Protein AF-E4YUW1-F1 (afdb_monomer)

pLDDT: mean 86.14, std 12.19, range [31.61, 98.38]

Foldseek 3Di:
DVVVVVVVVVVVVVVVVVVVVVVVQLPDFLLVHPCSVVVVVVVCVVVLVQWAKDKPWALLLQLLLLQQQAADPDLCLLLFFFKWAAAQFWIFGAGPDPDDPDGTPDIGGDDPVNNVSCVVPVVSHRDIRTNLVNDDIDMAIPGDPVQPVQWPDDDQQKTWGFDDGRNDTWIKIKGFSGSCRRYPVDDPVQKDKDKDAPVVADDFAFLVDPDLERHDHDDLQAWDFGMKIFMDGPRRPVSSRGGIIITTTHDFDDFQVVVLLVVPDWLVLLLQQLVLLLVVQVSCVRSAKADFQLFRRQWGDDPSHTHGHDLVQIAGDRNRVNCCRRVNFRHYSCNNDQLSSCKHLQQQGAPSNPHPDRPGHHPLVVLSSQARQQRSCCVRPPDDDPVRVVVLCVLCVVQQQNCVVVCVDPPVNVNSVRGNGRRYDPDDPDDDDCPDVSSSDMDRDSDD

Radius of gyration: 25.42 Å; Cα contacts (8 Å, |Δi|>4): 777; chains: 1; bounding box: 56×97×60 Å

Secondary structure (DSSP, 8-state):
-HHHHHHHHHHHHHHHHHHHHHHHHHHS-GGGSTTHHHHHHHHHHHHHTT--B-----HHHHHHHHHHTPPPSSTTHHHH--EEEE-SSEEEEE---TT-S-SEEEEEEPPHHHHHHHHH-GGGBT-EEEGGG-------B---HHHHTTEEEE-SSEEEEEEEETTEEEEEEEEESSTTTTSTTS-GGGEEEEEEEGGGSEEPPPTTSS--SSEE---TTB--EEEEEEEEETT-TT--SEEEEEEEEE--SEEHHHHHHTT---HHHHHHHHHHHHHHHHHHHHTTEEE----GGGEEEETTEEEE--TTSEEE-S--HHHHHTTSS--SGGGG-GGG--EE-TTT--HHHHSS-SS----THHHHHHB-HHHHHHHHHS---HHHHHHHHHHHHHTT-GGGGGTTSS-HHHHHHH--S-B-----SS------HHHHS-EE----

Structure (mmCIF, N/CA/C/O backbone):
data_AF-E4YUW1-F1
#
_entry.id   AF-E4YUW1-F1
#
loop_
_atom_site.group_PDB
_atom_site.id
_atom_site.type_symbol
_atom_site.label_atom_id
_atom_site.label_alt_id
_atom_site.label_comp_id
_atom_site.label_asym_id
_atom_site.label_entity_id
_atom_site.label_seq_id
_atom_site.pdbx_PDB_ins_code
_atom_site.Cartn_x
_atom_site.Cartn_y
_atom_site.Cartn_z
_atom_site.occupancy
_atom_site.B_iso_or_equiv
_atom_site.auth_seq_id
_atom_site.auth_comp_id
_atom_site.auth_asym_id
_atom_site.auth_atom_id
_atom_site.pdbx_PDB_model_num
ATOM 1 N N . MET A 1 1 ? 12.202 -67.367 12.024 1.00 59.50 1 MET A N 1
ATOM 2 C CA . MET A 1 1 ? 10.901 -66.782 12.437 1.00 59.50 1 MET A CA 1
ATOM 3 C C . MET A 1 1 ? 11.062 -65.545 13.316 1.00 59.50 1 MET A C 1
ATOM 5 O O . MET A 1 1 ? 10.382 -64.569 13.044 1.00 59.50 1 MET A O 1
ATOM 9 N N . LEU A 1 2 ? 11.967 -65.534 14.305 1.00 58.88 2 LEU A N 1
ATOM 10 C CA . LEU A 1 2 ? 12.165 -64.384 15.204 1.00 58.88 2 LEU A CA 1
ATOM 11 C C . LEU A 1 2 ? 12.590 -63.085 14.478 1.00 58.88 2 LEU A C 1
ATOM 13 O O . LEU A 1 2 ? 12.085 -62.013 14.792 1.00 58.88 2 LEU A O 1
ATOM 17 N N . GLU A 1 3 ? 13.451 -63.185 13.462 1.00 61.12 3 GLU A N 1
ATOM 18 C CA . GLU A 1 3 ? 13.942 -62.030 12.686 1.00 61.12 3 GLU A CA 1
ATOM 19 C C . GLU A 1 3 ? 12.844 -61.331 11.867 1.00 61.12 3 GLU A C 1
ATOM 21 O O . GLU A 1 3 ? 12.797 -60.104 11.818 1.00 61.12 3 GLU A O 1
ATOM 26 N N . PHE A 1 4 ? 11.906 -62.091 11.289 1.00 63.41 4 PHE A N 1
ATOM 27 C CA . PHE A 1 4 ? 10.778 -61.529 10.535 1.00 63.41 4 PHE A CA 1
ATOM 28 C C . PHE A 1 4 ? 9.793 -60.776 11.439 1.00 63.41 4 PHE A C 1
ATOM 30 O O . PHE A 1 4 ? 9.273 -59.733 11.047 1.00 63.41 4 PHE A O 1
ATOM 37 N N . SER A 1 5 ? 9.579 -61.256 12.668 1.00 67.75 5 SER A N 1
ATOM 38 C CA . SER A 1 5 ? 8.731 -60.576 13.653 1.00 67.75 5 SER A CA 1
ATOM 39 C C . SER A 1 5 ? 9.346 -59.258 14.132 1.00 67.75 5 SER A C 1
ATOM 41 O O . SER A 1 5 ? 8.631 -58.269 14.276 1.00 67.75 5 SER A O 1
ATOM 43 N N . ILE A 1 6 ? 10.670 -59.209 14.322 1.00 76.19 6 ILE A N 1
ATOM 44 C CA . ILE A 1 6 ? 11.385 -57.974 14.686 1.00 76.19 6 ILE A CA 1
ATOM 45 C C . ILE A 1 6 ? 11.293 -56.946 13.550 1.00 76.19 6 ILE A C 1
ATOM 47 O O . ILE A 1 6 ? 11.004 -55.778 13.805 1.00 76.19 6 ILE A O 1
ATOM 51 N N . LEU A 1 7 ? 11.460 -57.378 12.296 1.00 76.94 7 LEU A N 1
ATOM 52 C CA . LEU A 1 7 ? 11.370 -56.494 11.130 1.00 76.94 7 LEU A CA 1
ATOM 53 C C . LEU A 1 7 ? 9.959 -55.897 10.957 1.00 76.94 7 LEU A C 1
ATOM 55 O O . LEU A 1 7 ? 9.822 -54.713 10.656 1.00 76.94 7 LEU A O 1
ATOM 59 N N . ALA A 1 8 ? 8.911 -56.691 11.203 1.00 76.75 8 ALA A N 1
ATOM 60 C CA . ALA A 1 8 ? 7.518 -56.246 11.134 1.00 76.75 8 ALA A CA 1
ATOM 61 C C . ALA A 1 8 ? 7.159 -55.227 12.234 1.00 76.75 8 ALA A C 1
ATOM 63 O O . ALA A 1 8 ? 6.456 -54.246 11.972 1.00 76.75 8 ALA A O 1
ATOM 64 N N . ILE A 1 9 ? 7.682 -55.416 13.452 1.00 79.56 9 ILE A N 1
ATOM 65 C CA . ILE A 1 9 ? 7.527 -54.455 14.556 1.00 79.56 9 ILE A CA 1
ATOM 66 C C . ILE A 1 9 ? 8.276 -53.157 14.234 1.00 79.56 9 ILE A C 1
ATOM 68 O O . ILE A 1 9 ? 7.736 -52.067 14.411 1.00 79.56 9 ILE A O 1
ATOM 72 N N . LEU A 1 10 ? 9.495 -53.247 13.694 1.00 80.25 10 LEU A N 1
ATOM 73 C CA . LEU A 1 10 ? 10.265 -52.064 13.312 1.00 80.25 10 LEU A CA 1
ATOM 74 C C . LEU A 1 10 ? 9.557 -51.267 12.202 1.00 80.25 10 LEU A C 1
ATOM 76 O O . LEU A 1 10 ? 9.444 -50.047 12.297 1.00 80.25 10 LEU A O 1
ATOM 80 N N . ALA A 1 11 ? 9.022 -51.952 11.187 1.00 80.56 11 ALA A N 1
ATOM 81 C CA . ALA A 1 11 ? 8.298 -51.329 10.081 1.00 80.56 11 ALA A CA 1
ATOM 82 C C . ALA A 1 11 ? 7.009 -50.625 10.537 1.00 80.56 11 ALA A C 1
ATOM 84 O O . ALA A 1 11 ? 6.734 -49.509 10.100 1.00 80.56 11 ALA A O 1
ATOM 85 N N . THR A 1 12 ? 6.242 -51.231 11.447 1.00 80.88 12 THR A N 1
ATOM 86 C CA . THR A 1 12 ? 5.024 -50.616 12.007 1.00 80.88 12 THR A CA 1
ATOM 87 C C . THR A 1 12 ? 5.342 -49.436 12.926 1.00 80.88 12 THR A C 1
ATOM 89 O O . THR A 1 12 ? 4.679 -48.403 12.830 1.00 80.88 12 THR A O 1
ATOM 92 N N . CYS A 1 13 ? 6.399 -49.519 13.738 1.00 77.50 13 CYS A N 1
ATOM 93 C CA . CYS A 1 13 ? 6.896 -48.391 14.528 1.00 77.50 13 CYS A CA 1
ATOM 94 C C . CYS A 1 13 ? 7.354 -47.223 13.641 1.00 77.50 13 CYS A C 1
ATOM 96 O O . CYS A 1 13 ? 6.995 -46.076 13.905 1.00 77.50 13 CYS A O 1
ATOM 98 N N . ILE A 1 14 ? 8.100 -47.499 12.565 1.00 82.31 14 ILE A N 1
ATOM 99 C CA . ILE A 1 14 ? 8.529 -46.483 11.592 1.00 82.31 14 ILE A CA 1
ATOM 100 C C . ILE A 1 14 ? 7.315 -45.870 10.886 1.00 82.31 14 ILE A C 1
ATOM 102 O O . ILE A 1 14 ? 7.218 -44.649 10.812 1.00 82.31 14 ILE A O 1
ATOM 106 N N . ALA A 1 15 ? 6.355 -46.680 10.432 1.00 75.81 15 ALA A N 1
ATOM 107 C CA . ALA A 1 15 ? 5.132 -46.187 9.800 1.00 75.81 15 ALA A CA 1
ATOM 108 C C . ALA A 1 15 ? 4.308 -45.297 10.748 1.00 75.81 15 ALA A C 1
ATOM 110 O O . ALA A 1 15 ? 3.866 -44.220 10.349 1.00 75.81 15 ALA A O 1
ATOM 111 N N . GLY A 1 16 ? 4.166 -45.694 12.017 1.00 69.19 16 GLY A N 1
ATOM 112 C CA . GLY A 1 16 ? 3.502 -44.890 13.045 1.00 69.19 16 GLY A CA 1
ATOM 113 C C . GLY A 1 16 ? 4.230 -43.572 13.323 1.00 69.19 16 GLY A C 1
ATOM 114 O O . GLY A 1 16 ? 3.597 -42.518 13.384 1.00 69.19 16 GLY A O 1
ATOM 115 N N . MET A 1 17 ? 5.563 -43.595 13.413 1.00 73.38 17 MET A N 1
ATOM 116 C CA . MET A 1 17 ? 6.379 -42.384 13.565 1.00 73.38 17 MET A CA 1
ATOM 117 C C . MET A 1 17 ? 6.258 -41.451 12.354 1.00 73.38 17 MET A C 1
ATOM 119 O O . MET A 1 17 ? 6.106 -40.243 12.537 1.00 73.38 17 MET A O 1
ATOM 123 N N . ILE A 1 18 ? 6.248 -41.996 11.133 1.00 73.31 18 ILE A N 1
ATOM 124 C CA . ILE A 1 18 ? 6.018 -41.236 9.898 1.00 73.31 18 ILE A CA 1
ATOM 125 C C . ILE A 1 18 ? 4.620 -40.614 9.915 1.00 73.31 18 ILE A C 1
ATOM 127 O O . ILE A 1 18 ? 4.487 -39.426 9.647 1.00 73.31 18 ILE A O 1
ATOM 131 N N . GLN A 1 19 ? 3.578 -41.361 10.281 1.00 67.50 19 GLN A N 1
ATOM 132 C CA . GLN A 1 19 ? 2.208 -40.845 10.323 1.00 67.50 19 GLN A CA 1
ATOM 133 C C . GLN A 1 19 ? 2.045 -39.720 11.358 1.00 67.50 19 GLN A C 1
ATOM 135 O O . GLN A 1 19 ? 1.437 -38.686 11.069 1.00 67.50 19 GLN A O 1
ATOM 140 N N . VAL A 1 20 ? 2.639 -39.871 12.546 1.00 66.25 20 VAL A N 1
ATOM 141 C CA . VAL A 1 20 ? 2.661 -38.817 13.572 1.00 66.25 20 VAL A CA 1
ATOM 142 C C . VAL A 1 20 ? 3.430 -37.591 13.076 1.00 66.25 20 VAL A C 1
ATOM 144 O O . VAL A 1 20 ? 2.935 -36.473 13.225 1.00 66.25 20 VAL A O 1
ATOM 147 N N . ALA A 1 21 ? 4.596 -37.770 12.450 1.00 64.69 21 ALA A N 1
ATOM 148 C CA . ALA A 1 21 ? 5.374 -36.672 11.881 1.00 64.69 21 ALA A CA 1
ATOM 149 C C . ALA A 1 21 ? 4.611 -35.942 10.760 1.00 64.69 21 ALA A C 1
ATOM 151 O O . ALA A 1 21 ? 4.556 -34.712 10.763 1.00 64.69 21 ALA A O 1
ATOM 152 N N . THR A 1 22 ? 3.950 -36.677 9.861 1.00 67.06 22 THR A N 1
ATOM 153 C CA . THR A 1 22 ? 3.116 -36.123 8.784 1.00 67.06 22 THR A CA 1
ATOM 154 C C . THR A 1 22 ? 1.933 -35.337 9.345 1.00 67.06 22 THR A C 1
ATOM 156 O O . THR A 1 22 ? 1.752 -34.180 8.980 1.00 67.06 22 THR A O 1
ATOM 159 N N . SER A 1 23 ? 1.190 -35.890 10.311 1.00 67.50 23 SER A N 1
ATOM 160 C CA . SER A 1 23 ? 0.063 -35.176 10.936 1.00 67.50 23 SER A CA 1
ATOM 161 C C . SER A 1 23 ? 0.497 -33.912 11.690 1.00 67.50 23 SER A C 1
ATOM 163 O O . SER A 1 23 ? -0.206 -32.903 11.672 1.00 67.50 23 SER A O 1
ATOM 165 N N . LYS A 1 24 ? 1.677 -33.922 12.331 1.00 66.19 24 LYS A N 1
ATOM 166 C CA . LYS A 1 24 ? 2.257 -32.723 12.955 1.00 66.19 24 LYS A CA 1
ATOM 167 C C . LYS A 1 24 ? 2.643 -31.685 11.901 1.00 66.19 24 LYS A C 1
ATOM 169 O O . LYS A 1 24 ? 2.385 -30.502 12.100 1.00 66.19 24 LYS A O 1
ATOM 174 N N . ARG A 1 25 ? 3.206 -32.118 10.770 1.00 63.72 25 ARG A N 1
ATOM 175 C CA . ARG A 1 25 ? 3.587 -31.249 9.647 1.00 63.72 25 ARG A CA 1
ATOM 176 C C . ARG A 1 25 ? 2.377 -30.605 8.968 1.00 63.72 25 ARG A C 1
ATOM 178 O O . ARG A 1 25 ? 2.444 -29.437 8.601 1.00 63.72 25 ARG A O 1
ATOM 185 N N . GLU A 1 26 ? 1.267 -31.329 8.839 1.00 70.69 26 GLU A N 1
ATOM 186 C CA . GLU A 1 26 ? 0.021 -30.810 8.256 1.00 70.69 26 GLU A CA 1
ATOM 187 C C . GLU A 1 26 ? -0.605 -29.680 9.083 1.00 70.69 26 GLU A C 1
ATOM 189 O O . GLU A 1 26 ? -1.258 -28.801 8.516 1.00 70.69 26 GLU A O 1
ATOM 194 N N . LYS A 1 27 ? -0.353 -29.655 10.400 1.00 79.38 27 LYS A N 1
ATOM 195 C CA . LYS A 1 27 ? -0.808 -28.584 11.299 1.00 79.38 27 LYS A CA 1
ATOM 196 C C . LYS A 1 27 ? 0.013 -27.300 11.198 1.00 79.38 27 LYS A C 1
ATOM 198 O O . LYS A 1 27 ? -0.485 -26.254 11.600 1.00 79.38 27 LYS A O 1
ATOM 203 N N . LEU A 1 28 ? 1.239 -27.357 10.674 1.00 81.81 28 LEU A N 1
ATOM 204 C CA . LEU A 1 28 ? 2.047 -26.158 10.457 1.00 81.81 28 LEU A CA 1
ATOM 205 C C . LEU A 1 28 ? 1.579 -25.416 9.198 1.00 81.81 28 LEU A C 1
ATOM 207 O O . LEU A 1 28 ? 1.244 -26.069 8.194 1.00 81.81 28 LEU A O 1
ATOM 211 N N . PRO A 1 29 ? 1.595 -24.072 9.205 1.00 86.19 29 PRO A N 1
ATOM 212 C CA . PRO A 1 29 ? 1.387 -23.291 7.998 1.00 86.19 29 PRO A CA 1
ATOM 213 C C . PRO A 1 29 ? 2.396 -23.659 6.912 1.00 86.19 29 PRO A C 1
ATOM 215 O O . PRO A 1 29 ? 3.546 -23.983 7.209 1.00 86.19 29 PRO A O 1
ATOM 218 N N . VAL A 1 30 ? 1.986 -23.585 5.642 1.00 87.88 30 VAL A N 1
ATOM 219 C CA . VAL A 1 30 ? 2.832 -23.993 4.502 1.00 87.88 30 VAL A CA 1
ATOM 220 C C . VAL A 1 30 ? 4.195 -23.294 4.529 1.00 87.88 30 VAL A C 1
ATOM 222 O O . VAL A 1 30 ? 5.214 -23.947 4.342 1.00 87.88 30 VAL A O 1
ATOM 225 N N . TRP A 1 31 ? 4.236 -22.002 4.855 1.00 90.25 31 TRP A N 1
ATOM 226 C CA . TRP A 1 31 ? 5.462 -21.196 4.925 1.00 90.25 31 TRP A CA 1
ATOM 227 C C . TRP A 1 31 ? 6.434 -21.573 6.061 1.00 90.25 31 TRP A C 1
ATOM 229 O O . TRP A 1 31 ? 7.614 -21.211 6.021 1.00 90.25 31 TRP A O 1
ATOM 239 N N . GLU A 1 32 ? 5.986 -22.339 7.055 1.00 88.19 32 GLU A N 1
ATOM 240 C CA . GLU A 1 32 ? 6.836 -22.846 8.142 1.00 88.19 32 GLU A CA 1
ATOM 241 C C . GLU A 1 32 ? 7.403 -24.240 7.846 1.00 88.19 32 GLU A C 1
ATOM 243 O O . GLU A 1 32 ? 8.372 -24.664 8.474 1.00 88.19 32 GLU A O 1
ATOM 248 N N . ARG A 1 33 ? 6.853 -24.949 6.854 1.00 87.25 33 ARG A N 1
ATOM 249 C CA . ARG A 1 33 ? 7.302 -26.295 6.479 1.00 87.25 33 ARG A CA 1
ATOM 250 C C . ARG A 1 33 ? 8.632 -26.241 5.734 1.00 87.25 33 ARG A C 1
ATOM 252 O O . ARG A 1 33 ? 8.889 -25.332 4.950 1.00 87.25 33 ARG A O 1
ATOM 259 N N . GLU A 1 34 ? 9.422 -27.301 5.876 1.00 84.00 34 GLU A N 1
ATOM 260 C CA . GLU A 1 34 ? 10.699 -27.478 5.167 1.00 84.00 34 GLU 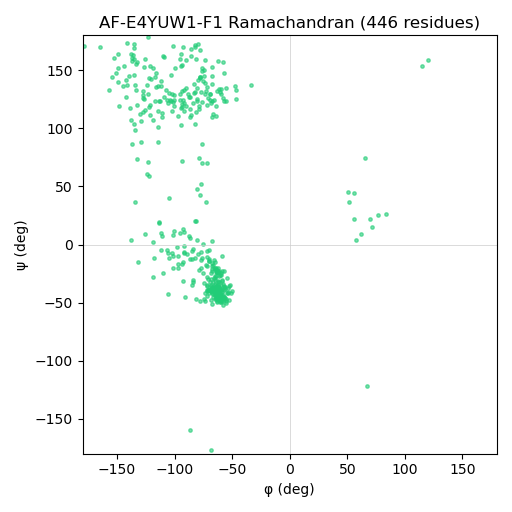A CA 1
ATOM 261 C C . GLU A 1 34 ? 10.562 -27.390 3.631 1.00 84.00 34 GLU A C 1
ATOM 263 O O . GLU A 1 34 ? 11.371 -26.751 2.971 1.00 84.00 34 GLU A O 1
ATOM 268 N N . ASN A 1 35 ? 9.472 -27.931 3.068 1.00 85.50 35 ASN A N 1
ATOM 269 C CA . ASN A 1 35 ? 9.176 -27.883 1.626 1.00 85.50 35 ASN A CA 1
ATOM 270 C C . ASN A 1 35 ? 8.246 -26.71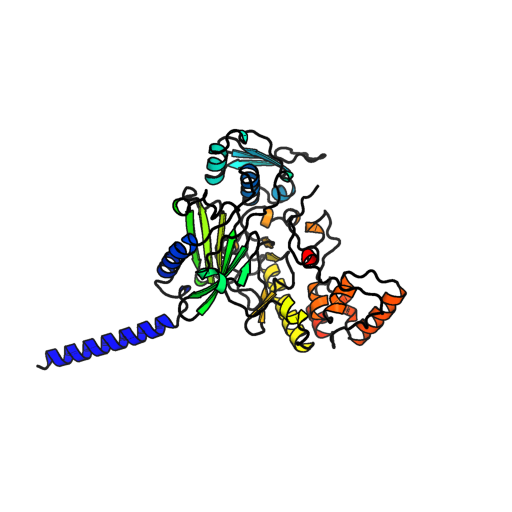7 1.244 1.00 85.50 35 ASN A C 1
ATOM 272 O O . ASN A 1 35 ? 7.766 -26.661 0.112 1.00 85.50 35 ASN A O 1
ATOM 276 N N . GLY A 1 36 ? 7.983 -25.787 2.169 1.00 87.75 36 GLY A N 1
ATOM 277 C CA . GLY A 1 36 ? 7.009 -24.709 1.992 1.00 87.75 36 GLY A CA 1
ATOM 278 C C . GLY A 1 36 ? 7.283 -23.830 0.778 1.00 87.75 36 GLY A C 1
ATOM 279 O O . GLY A 1 36 ? 6.358 -23.439 0.072 1.00 87.75 36 GLY A O 1
ATOM 280 N N . LYS A 1 37 ? 8.564 -23.582 0.484 1.00 93.19 37 LYS A N 1
ATOM 281 C CA . LYS A 1 37 ? 8.981 -22.836 -0.707 1.00 93.19 37 LYS A CA 1
ATOM 282 C C . LYS A 1 37 ? 8.536 -23.514 -2.001 1.00 93.19 37 LYS A C 1
ATOM 284 O O . LYS A 1 37 ? 7.897 -22.860 -2.814 1.00 93.19 37 LYS A O 1
ATOM 289 N N . ASN A 1 38 ? 8.790 -24.812 -2.150 1.00 93.44 38 ASN A N 1
ATOM 290 C CA . ASN A 1 38 ? 8.400 -25.561 -3.347 1.00 93.44 38 ASN A CA 1
ATOM 291 C C . ASN A 1 38 ? 6.868 -25.624 -3.496 1.00 93.44 38 ASN A C 1
ATOM 293 O O . ASN A 1 38 ? 6.348 -25.558 -4.607 1.00 93.44 38 ASN A O 1
ATOM 297 N N . GLU A 1 39 ? 6.134 -25.739 -2.382 1.00 93.12 39 GLU A N 1
ATOM 298 C CA . GLU A 1 39 ? 4.665 -25.702 -2.385 1.00 93.12 39 GLU A CA 1
ATOM 299 C C . GLU A 1 39 ? 4.134 -24.341 -2.868 1.00 93.12 39 GLU A C 1
ATOM 301 O O . GLU A 1 39 ? 3.241 -24.298 -3.717 1.00 93.12 39 GLU A O 1
ATOM 306 N N . ILE A 1 40 ? 4.711 -23.235 -2.382 1.00 95.69 40 ILE A N 1
ATOM 307 C CA . ILE A 1 40 ? 4.338 -21.878 -2.805 1.00 95.69 40 ILE A CA 1
ATOM 308 C C . ILE A 1 40 ? 4.733 -21.624 -4.259 1.00 95.69 40 ILE A C 1
ATOM 310 O O . ILE A 1 40 ? 3.931 -21.057 -4.989 1.00 95.69 40 ILE A O 1
ATOM 314 N N . GLU A 1 41 ? 5.913 -22.058 -4.707 1.00 95.25 41 GLU A N 1
ATOM 315 C CA . GLU A 1 41 ? 6.342 -21.920 -6.109 1.00 95.25 41 GLU A CA 1
ATOM 316 C C . GLU A 1 41 ? 5.384 -22.645 -7.056 1.00 95.25 41 GLU A C 1
ATOM 318 O O . GLU A 1 41 ? 4.898 -22.052 -8.019 1.00 95.25 41 GLU A O 1
ATOM 323 N N . LYS A 1 42 ? 5.021 -23.891 -6.734 1.00 94.38 42 LYS A N 1
ATOM 324 C CA . LYS A 1 42 ? 4.063 -24.666 -7.529 1.00 94.38 42 LYS A CA 1
ATOM 325 C C . LYS A 1 42 ? 2.678 -24.016 -7.565 1.00 94.38 42 LYS A C 1
ATOM 327 O O . LYS A 1 42 ? 2.029 -23.997 -8.610 1.00 94.38 42 LYS A O 1
ATOM 332 N N . TRP A 1 43 ? 2.203 -23.506 -6.427 1.00 95.56 43 TRP A N 1
ATOM 333 C CA . TRP A 1 43 ? 0.947 -22.756 -6.375 1.00 95.56 43 TRP A CA 1
ATOM 334 C C . TRP A 1 43 ? 1.032 -21.481 -7.221 1.00 95.56 43 TRP A C 1
ATOM 336 O O . TRP A 1 43 ? 0.124 -21.213 -8.006 1.00 95.56 43 TRP A O 1
ATOM 346 N N . LEU A 1 44 ? 2.130 -20.734 -7.099 1.00 95.81 44 LEU A N 1
ATOM 347 C CA . LEU A 1 44 ? 2.347 -19.460 -7.768 1.00 95.81 44 LEU A CA 1
ATOM 348 C C . LEU A 1 44 ? 2.306 -19.616 -9.288 1.00 95.81 44 LEU A C 1
ATOM 350 O O . LEU A 1 44 ? 1.593 -18.865 -9.940 1.00 95.81 44 LEU A O 1
ATOM 354 N N . GLU A 1 45 ? 2.995 -20.605 -9.858 1.00 93.12 45 GLU A N 1
ATOM 355 C CA . GLU A 1 45 ? 2.979 -20.861 -11.306 1.00 93.12 45 GLU A CA 1
ATOM 356 C C . GLU A 1 45 ? 1.552 -21.055 -11.841 1.00 93.12 45 GLU A C 1
ATOM 358 O O . GLU A 1 45 ? 1.139 -20.405 -12.806 1.00 93.12 45 GLU A O 1
ATOM 363 N N . GLY A 1 46 ? 0.767 -21.905 -11.171 1.00 92.88 46 GLY A N 1
ATOM 364 C CA . GLY A 1 46 ? -0.626 -22.150 -11.537 1.00 92.88 46 GLY A CA 1
ATOM 365 C C . GLY A 1 46 ? -1.539 -20.949 -11.280 1.00 92.88 46 GLY A C 1
ATOM 366 O O . GLY A 1 46 ? -2.506 -20.744 -12.012 1.00 92.88 46 GLY A O 1
ATOM 367 N N . PHE A 1 47 ? -1.248 -20.152 -10.252 1.00 94.31 47 PHE A N 1
ATOM 368 C CA . PHE A 1 47 ? -2.021 -18.967 -9.896 1.00 94.31 47 PHE A CA 1
ATOM 369 C C . PHE A 1 47 ? -1.789 -17.819 -10.881 1.00 94.31 47 PHE A C 1
ATOM 371 O O . PHE A 1 47 ? -2.747 -17.258 -11.410 1.00 94.31 47 PHE A O 1
ATOM 378 N N . LEU A 1 48 ? -0.529 -17.516 -11.195 1.00 93.25 48 LEU A N 1
ATOM 379 C CA . LEU A 1 48 ? -0.152 -16.459 -12.130 1.00 93.25 48 LEU A CA 1
ATOM 380 C C . LEU A 1 48 ? -0.728 -16.694 -13.533 1.00 93.25 48 LEU A C 1
ATOM 382 O O . LEU A 1 48 ? -1.131 -15.738 -14.190 1.00 93.25 48 LEU A O 1
ATOM 386 N N . ALA A 1 49 ? -0.835 -17.952 -13.976 1.00 91.12 49 ALA A N 1
ATOM 387 C CA . ALA A 1 49 ? -1.404 -18.303 -15.285 1.00 91.12 49 ALA A CA 1
ATOM 388 C C . ALA A 1 49 ? -2.880 -17.912 -15.442 1.00 91.12 49 ALA A C 1
ATOM 390 O O . ALA A 1 4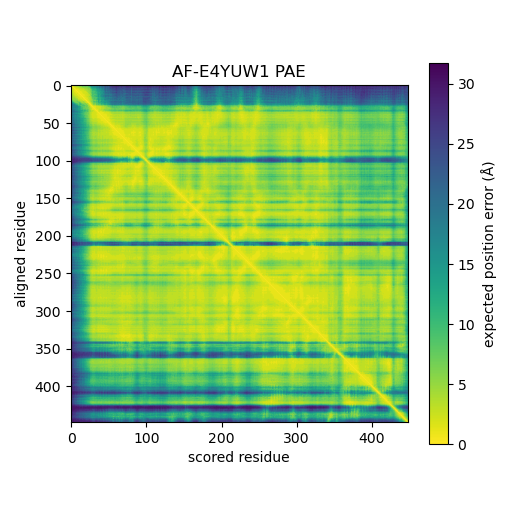9 ? -3.372 -17.776 -16.562 1.00 91.12 49 ALA A O 1
ATOM 391 N N . LYS A 1 50 ? -3.578 -17.714 -14.322 1.00 92.12 50 LYS A N 1
ATOM 392 C CA . LYS A 1 50 ? -4.997 -17.352 -14.271 1.00 92.12 50 LYS A CA 1
ATOM 393 C C . LYS A 1 50 ? -5.218 -15.847 -14.189 1.00 92.12 50 LYS A C 1
ATOM 395 O O . LYS A 1 50 ? -6.334 -15.387 -14.418 1.00 92.12 50 LYS A O 1
ATOM 400 N N . LEU A 1 51 ? -4.185 -15.083 -13.834 1.00 91.69 51 LEU A N 1
ATOM 401 C CA . LEU A 1 51 ? -4.276 -13.637 -13.708 1.00 91.69 51 LEU A CA 1
ATOM 402 C C . LEU A 1 51 ? -4.181 -13.000 -15.088 1.00 91.69 51 LEU A C 1
ATOM 404 O O . LEU A 1 51 ? -3.218 -13.202 -15.827 1.00 91.69 51 LEU A O 1
ATOM 408 N N . LYS A 1 52 ? -5.199 -12.213 -15.422 1.00 92.44 52 LYS A N 1
ATOM 409 C CA . LYS A 1 52 ? -5.277 -11.451 -16.662 1.00 92.44 52 LYS A CA 1
ATOM 410 C C . LYS A 1 52 ? -5.855 -10.077 -16.387 1.00 92.44 52 LYS A C 1
ATOM 412 O O . LYS A 1 52 ? -6.754 -9.945 -15.556 1.00 92.44 52 LYS A O 1
ATOM 417 N N . ARG A 1 53 ? -5.383 -9.063 -17.107 1.00 92.00 53 ARG A N 1
ATOM 418 C CA . ARG A 1 53 ? -5.969 -7.721 -17.073 1.00 92.00 53 ARG A CA 1
ATOM 419 C C . ARG A 1 53 ? -5.830 -6.976 -18.392 1.00 92.00 53 ARG A C 1
ATOM 421 O O . ARG A 1 53 ? -5.035 -7.352 -19.250 1.00 92.00 53 ARG A O 1
ATOM 428 N N . THR A 1 54 ? -6.613 -5.916 -18.552 1.00 92.44 54 THR A N 1
ATOM 429 C CA . THR A 1 54 ? -6.379 -4.888 -19.575 1.00 92.44 54 THR A CA 1
ATOM 430 C C . THR A 1 54 ? -5.571 -3.730 -18.989 1.00 92.44 54 THR A C 1
ATOM 432 O O . THR A 1 54 ? -5.435 -3.605 -17.773 1.00 92.44 54 THR A O 1
ATOM 435 N N . SER A 1 55 ? -5.010 -2.891 -19.857 1.00 91.38 55 SER A N 1
ATOM 436 C CA . SER A 1 55 ? -4.289 -1.673 -19.481 1.00 91.38 55 SER A CA 1
ATOM 437 C C . SER A 1 55 ? -4.542 -0.606 -20.538 1.00 91.38 55 SER A C 1
ATOM 439 O O . SER A 1 55 ? -4.506 -0.906 -21.732 1.00 91.38 55 SER A O 1
ATOM 441 N N . THR A 1 56 ? -4.795 0.631 -20.114 1.00 91.88 56 THR A N 1
ATOM 442 C CA . THR A 1 56 ? -4.902 1.790 -21.021 1.00 91.88 56 THR A CA 1
ATOM 443 C C . THR A 1 56 ? -3.614 2.601 -21.099 1.00 91.88 56 THR A C 1
ATOM 445 O O . THR A 1 56 ? -3.541 3.597 -21.821 1.00 91.88 56 THR A O 1
ATOM 448 N N . ARG A 1 57 ? -2.588 2.222 -20.335 1.00 91.00 57 ARG A N 1
ATOM 449 C CA . ARG A 1 57 ? -1.319 2.953 -20.286 1.00 91.00 57 ARG A CA 1
ATOM 450 C C . ARG A 1 57 ? -0.510 2.691 -21.547 1.00 91.00 57 ARG A C 1
ATOM 452 O O . ARG A 1 57 ? -0.500 1.597 -22.088 1.00 91.00 57 ARG A O 1
ATOM 459 N N . THR A 1 58 ? 0.213 3.703 -21.997 1.00 92.69 58 THR A N 1
ATOM 460 C CA . THR A 1 58 ? 1.145 3.591 -23.128 1.00 92.69 58 THR A CA 1
ATOM 461 C C . THR A 1 58 ? 2.558 3.274 -22.639 1.00 92.69 58 THR A C 1
ATOM 463 O O . THR A 1 58 ? 2.853 3.401 -21.447 1.00 92.69 58 THR A O 1
ATOM 466 N N . GLU A 1 59 ? 3.482 2.935 -23.541 1.00 93.00 59 GLU A N 1
ATOM 467 C CA . GLU A 1 59 ? 4.908 2.770 -23.215 1.00 93.00 59 GLU A CA 1
ATOM 468 C C . GLU A 1 59 ? 5.493 4.027 -22.568 1.00 93.00 59 GLU A C 1
ATOM 470 O O . GLU A 1 59 ? 6.266 3.930 -21.617 1.00 93.00 59 GLU A O 1
ATOM 475 N N . LYS A 1 60 ? 5.048 5.212 -23.009 1.00 94.56 60 LYS A N 1
ATOM 476 C CA . LYS A 1 60 ? 5.411 6.490 -22.387 1.00 94.56 60 LYS A CA 1
ATOM 477 C C . LYS A 1 60 ? 5.008 6.530 -20.909 1.00 94.56 60 LYS A C 1
ATOM 479 O O . LYS A 1 60 ? 5.838 6.847 -20.063 1.00 94.56 60 LYS A O 1
ATOM 484 N N . CYS A 1 61 ? 3.768 6.159 -20.578 1.00 93.56 61 CYS A N 1
ATOM 485 C CA . CYS A 1 61 ? 3.316 6.111 -19.183 1.00 93.56 61 CYS A CA 1
ATOM 486 C C . CYS A 1 61 ? 4.142 5.124 -18.344 1.00 93.56 61 CYS A C 1
ATOM 488 O O . CYS A 1 61 ? 4.449 5.403 -17.188 1.00 93.56 61 CYS A O 1
ATOM 490 N N . ARG A 1 62 ? 4.519 3.980 -18.925 1.00 92.00 62 ARG A N 1
ATOM 491 C CA . ARG A 1 62 ? 5.317 2.946 -18.248 1.00 92.00 62 ARG A CA 1
ATOM 492 C C . ARG A 1 62 ? 6.742 3.405 -17.972 1.00 92.00 62 ARG A C 1
ATOM 494 O O . ARG A 1 62 ? 7.256 3.149 -16.890 1.00 92.00 62 ARG A O 1
ATOM 501 N N . LEU A 1 63 ? 7.361 4.133 -18.902 1.00 94.88 63 LEU A N 1
ATOM 502 C CA . LEU A 1 63 ? 8.669 4.751 -18.679 1.00 94.88 63 LEU A CA 1
ATOM 503 C C . LEU A 1 63 ? 8.632 5.736 -17.501 1.00 94.88 63 LEU A C 1
ATOM 505 O O . LEU A 1 63 ? 9.529 5.708 -16.661 1.00 94.88 63 LEU A O 1
ATOM 509 N N . ILE A 1 64 ? 7.573 6.547 -17.396 1.00 94.44 64 ILE A N 1
ATOM 510 C CA . ILE A 1 64 ? 7.359 7.458 -16.260 1.00 94.44 64 ILE A CA 1
ATOM 511 C C . ILE A 1 64 ? 7.195 6.661 -14.952 1.00 94.44 64 ILE A C 1
ATOM 513 O O . ILE A 1 64 ? 7.877 6.950 -13.971 1.00 94.44 64 ILE A O 1
ATOM 517 N N . LEU A 1 65 ? 6.347 5.624 -14.934 1.00 92.00 65 LEU A N 1
ATOM 518 C CA . LEU A 1 65 ? 6.157 4.758 -13.760 1.00 92.00 65 LEU A CA 1
ATOM 519 C C . LEU A 1 65 ? 7.443 4.034 -13.343 1.00 92.00 65 LEU A C 1
ATOM 521 O O . LEU A 1 65 ? 7.694 3.878 -12.152 1.00 92.00 65 LEU A O 1
ATOM 525 N N . ALA A 1 66 ? 8.271 3.615 -14.300 1.00 93.75 66 ALA A N 1
ATOM 526 C CA . ALA A 1 66 ? 9.561 2.996 -14.018 1.00 93.75 66 ALA A CA 1
ATOM 527 C C . ALA A 1 66 ? 10.513 3.963 -13.301 1.00 93.75 66 ALA A C 1
ATOM 529 O O . ALA A 1 66 ? 11.234 3.547 -12.400 1.00 93.75 66 ALA A O 1
ATOM 530 N N . VAL A 1 67 ? 10.473 5.258 -13.635 1.00 94.69 67 VAL A N 1
ATOM 531 C CA . VAL A 1 67 ? 11.244 6.292 -12.925 1.00 94.69 67 VAL A CA 1
ATOM 532 C C . VAL A 1 67 ? 10.738 6.478 -11.492 1.00 94.69 67 VAL A C 1
ATOM 534 O O . VAL A 1 67 ? 11.555 6.627 -10.589 1.00 94.69 67 VAL A O 1
ATOM 537 N N . GLU A 1 68 ? 9.426 6.385 -11.236 1.00 92.19 68 GLU A N 1
ATOM 538 C CA . GLU A 1 68 ? 8.887 6.461 -9.864 1.00 92.19 68 GLU A CA 1
ATOM 539 C C . GLU A 1 68 ? 9.393 5.337 -8.940 1.00 92.19 68 GLU A C 1
ATOM 541 O O . GLU A 1 68 ? 9.384 5.500 -7.719 1.00 92.19 68 GLU A O 1
ATOM 546 N N . ARG A 1 69 ? 9.830 4.205 -9.508 1.00 92.62 69 ARG A N 1
ATOM 547 C CA . ARG A 1 69 ? 10.399 3.061 -8.770 1.00 92.62 69 ARG A CA 1
ATOM 548 C C . ARG A 1 69 ? 11.915 3.159 -8.579 1.00 92.62 69 ARG A C 1
ATOM 550 O O . ARG A 1 69 ? 12.497 2.347 -7.861 1.00 92.62 69 ARG A O 1
ATOM 557 N N . MET A 1 70 ? 12.572 4.135 -9.208 1.00 94.06 70 MET A N 1
ATOM 558 C CA . MET A 1 70 ? 14.019 4.302 -9.114 1.00 94.06 70 MET A CA 1
ATOM 559 C C . MET A 1 70 ? 14.437 4.950 -7.794 1.00 94.06 70 MET A C 1
ATOM 561 O O . MET A 1 70 ? 13.779 5.843 -7.259 1.00 94.06 70 MET A O 1
ATOM 565 N N . GLN A 1 71 ? 15.586 4.507 -7.288 1.00 93.81 71 GLN A N 1
ATOM 566 C CA . GLN A 1 71 ? 16.292 5.181 -6.208 1.00 93.81 71 GLN A CA 1
ATOM 567 C C . GLN A 1 71 ? 17.194 6.261 -6.808 1.00 93.81 71 GLN A C 1
ATOM 569 O O . GLN A 1 71 ? 17.982 5.991 -7.715 1.00 93.81 71 GLN A O 1
ATOM 574 N N . PHE A 1 72 ? 17.061 7.481 -6.309 1.00 95.00 72 PHE A N 1
ATOM 575 C CA . PHE A 1 72 ? 17.848 8.640 -6.705 1.00 95.00 72 PHE A CA 1
ATOM 576 C C . PHE A 1 72 ? 19.033 8.830 -5.755 1.00 95.00 72 PHE A C 1
ATOM 578 O O . PHE A 1 72 ? 19.018 8.331 -4.628 1.00 95.00 72 PHE A O 1
ATOM 585 N N . GLU A 1 73 ? 20.056 9.568 -6.200 1.00 94.25 73 GLU A N 1
ATOM 586 C CA . GLU A 1 73 ? 21.209 9.903 -5.346 1.00 94.25 73 GLU A CA 1
ATOM 587 C C . GLU A 1 73 ? 20.808 10.793 -4.157 1.00 94.25 73 GLU A C 1
ATOM 589 O O . GLU A 1 73 ? 21.412 10.732 -3.089 1.00 94.25 73 GLU A O 1
ATOM 594 N N . ASN A 1 74 ? 19.754 11.593 -4.338 1.00 92.88 74 ASN A N 1
ATOM 595 C CA . ASN A 1 74 ? 19.140 12.426 -3.318 1.00 92.88 74 ASN A CA 1
ATOM 596 C C . ASN A 1 74 ? 17.622 12.233 -3.368 1.00 92.88 74 ASN A C 1
ATOM 598 O O . ASN A 1 74 ? 16.992 12.528 -4.386 1.00 92.88 74 ASN A O 1
ATOM 602 N N . ASP A 1 75 ? 17.027 11.779 -2.264 1.00 93.88 75 ASP A N 1
ATOM 603 C CA . ASP A 1 75 ? 15.592 11.488 -2.198 1.00 93.88 75 ASP A CA 1
ATOM 604 C C . ASP A 1 75 ? 14.714 12.719 -2.498 1.00 93.88 75 ASP A C 1
ATOM 606 O O . ASP A 1 75 ? 13.618 12.578 -3.040 1.00 93.88 75 ASP A O 1
ATOM 610 N N . ASN A 1 76 ? 15.214 13.940 -2.263 1.00 90.75 76 ASN A N 1
ATOM 611 C CA . ASN A 1 76 ? 14.496 15.174 -2.604 1.00 90.75 76 ASN A CA 1
ATOM 612 C C . ASN A 1 76 ? 14.262 15.343 -4.110 1.00 90.75 76 ASN A C 1
ATOM 614 O O . ASN A 1 76 ? 13.309 16.010 -4.516 1.00 90.75 76 ASN A O 1
ATOM 618 N N . TYR A 1 77 ? 15.076 14.702 -4.955 1.00 93.00 77 TYR A N 1
ATOM 619 C CA . TYR A 1 77 ? 14.875 14.737 -6.401 1.00 93.00 77 TYR A CA 1
ATOM 620 C C . TYR A 1 77 ? 13.540 14.109 -6.810 1.00 93.00 77 TYR A C 1
ATOM 622 O O . TYR A 1 77 ? 13.007 14.498 -7.845 1.00 93.00 77 TYR A O 1
ATOM 630 N N . ALA A 1 78 ? 12.957 13.221 -5.992 1.00 92.06 78 ALA A N 1
ATOM 631 C CA . ALA A 1 78 ? 11.635 12.640 -6.232 1.00 92.06 78 ALA A CA 1
ATOM 632 C C . ALA A 1 78 ? 10.504 13.679 -6.200 1.00 92.06 78 ALA A C 1
ATOM 634 O O . ALA A 1 78 ? 9.497 13.500 -6.881 1.00 92.06 78 ALA A O 1
ATOM 635 N N . THR A 1 79 ? 10.688 14.780 -5.469 1.00 87.62 79 THR A N 1
ATOM 636 C CA . THR A 1 79 ? 9.737 15.901 -5.428 1.00 87.62 79 THR A CA 1
ATOM 637 C C . THR A 1 79 ? 9.949 16.881 -6.582 1.00 87.62 79 THR A C 1
ATOM 639 O O . THR A 1 79 ? 9.002 17.528 -7.039 1.00 87.62 79 THR A O 1
ATOM 642 N N . TRP A 1 80 ? 11.190 17.016 -7.050 1.00 88.62 80 TRP A N 1
ATOM 643 C CA . TRP A 1 80 ? 11.585 18.071 -7.985 1.00 88.62 80 TRP A CA 1
ATOM 644 C C . TRP A 1 80 ? 11.509 17.662 -9.447 1.00 88.62 80 TRP A C 1
ATOM 646 O O . TRP A 1 80 ? 11.233 18.511 -10.289 1.00 88.62 80 TRP A O 1
ATOM 656 N N . TRP A 1 81 ? 11.742 16.391 -9.778 1.00 92.12 81 TRP A N 1
ATOM 657 C CA . TRP A 1 81 ? 11.759 15.984 -11.179 1.00 92.12 81 TRP A CA 1
ATOM 658 C C . TRP A 1 81 ? 10.405 16.247 -11.850 1.00 92.12 81 TRP A C 1
ATOM 660 O O . TRP A 1 81 ? 9.339 15.914 -11.332 1.00 92.12 81 TRP A O 1
ATOM 670 N N . LYS A 1 82 ? 10.459 16.887 -13.018 1.00 91.69 82 LYS A N 1
ATOM 671 C CA . LYS A 1 82 ? 9.288 17.217 -13.842 1.00 91.69 82 LYS A CA 1
ATOM 672 C C . LYS A 1 82 ? 9.346 16.561 -15.203 1.00 91.69 82 LYS A C 1
ATOM 674 O O . LYS A 1 82 ? 8.299 16.305 -15.788 1.00 91.69 82 LYS A O 1
ATOM 679 N N . HIS A 1 83 ? 10.549 16.297 -15.696 1.00 94.75 83 HIS A N 1
ATOM 680 C CA . HIS A 1 83 ? 10.765 15.674 -16.986 1.00 94.75 83 HIS A CA 1
ATOM 681 C C . HIS A 1 83 ? 11.853 14.614 -16.901 1.00 94.75 83 HIS A C 1
ATOM 683 O O . HIS A 1 83 ? 12.725 14.646 -16.029 1.00 94.75 83 HIS A O 1
ATOM 689 N N . VAL A 1 84 ? 11.816 13.702 -17.860 1.00 96.69 84 VAL A N 1
ATOM 690 C CA . VAL A 1 84 ? 12.868 12.726 -18.101 1.00 96.69 84 VAL A CA 1
ATOM 691 C C . VAL A 1 84 ? 13.210 12.654 -19.576 1.00 96.69 84 VAL A C 1
ATOM 693 O O . VAL A 1 84 ? 12.392 12.979 -20.437 1.00 96.69 84 VAL A O 1
ATOM 696 N N . ARG A 1 85 ? 14.430 12.216 -19.872 1.00 97.12 85 ARG A N 1
ATOM 697 C CA . ARG A 1 85 ? 14.872 11.951 -21.241 1.00 97.12 85 ARG A CA 1
ATOM 698 C C . ARG A 1 85 ? 15.690 10.674 -21.285 1.00 97.12 85 ARG A C 1
ATOM 700 O O . ARG A 1 85 ? 16.743 10.581 -20.658 1.00 97.12 85 ARG A O 1
ATOM 707 N N . PHE A 1 86 ? 15.192 9.689 -22.021 1.00 97.56 86 PHE A N 1
ATOM 708 C CA . PHE A 1 86 ? 15.796 8.364 -22.113 1.00 97.56 86 PHE A CA 1
ATOM 709 C C . PHE A 1 86 ? 16.779 8.289 -23.279 1.00 97.56 86 PHE A C 1
ATOM 711 O O . PHE A 1 86 ? 16.378 8.383 -24.434 1.00 97.56 86 PHE A O 1
ATOM 718 N N . GLY A 1 87 ? 18.062 8.104 -22.984 1.00 95.38 87 GLY A N 1
ATOM 719 C CA . GLY A 1 87 ? 19.083 7.750 -23.967 1.00 95.38 87 GLY A CA 1
ATOM 720 C C . GLY A 1 87 ? 19.181 6.236 -24.185 1.00 95.38 87 GLY A C 1
ATOM 721 O O . GLY A 1 87 ? 18.266 5.482 -23.867 1.00 95.38 87 GLY A O 1
ATOM 722 N N . GLU A 1 88 ? 20.317 5.779 -24.719 1.00 91.56 88 GLU A N 1
ATOM 723 C CA . GLU A 1 88 ? 20.576 4.343 -24.946 1.00 91.56 88 GLU A CA 1
ATOM 724 C C . GLU A 1 88 ? 20.817 3.557 -23.663 1.00 91.56 88 GLU A C 1
ATOM 726 O O . GLU A 1 88 ? 20.280 2.470 -23.489 1.00 91.56 88 GLU A O 1
ATOM 731 N N . GLU A 1 89 ? 21.625 4.115 -22.764 1.00 95.00 89 GLU A N 1
ATOM 732 C CA . GLU A 1 89 ? 22.053 3.425 -21.543 1.00 95.00 89 GLU A CA 1
ATOM 733 C C . GLU A 1 89 ? 21.597 4.132 -20.271 1.00 95.00 89 GLU A C 1
ATOM 735 O O . GLU A 1 89 ? 21.684 3.567 -19.184 1.00 95.00 89 GLU A O 1
ATOM 740 N N . ASN A 1 90 ? 21.105 5.366 -20.379 1.00 97.25 90 ASN A N 1
ATOM 741 C CA . ASN A 1 90 ? 20.791 6.188 -19.220 1.00 97.25 90 ASN A CA 1
ATOM 742 C C . ASN A 1 90 ? 19.548 7.043 -19.442 1.00 97.25 90 ASN A C 1
ATOM 744 O O . ASN A 1 90 ? 19.263 7.450 -20.565 1.00 97.25 90 ASN A O 1
ATOM 748 N N . VAL A 1 91 ? 18.877 7.378 -18.348 1.00 97.25 91 VAL A N 1
ATOM 749 C CA . VAL A 1 91 ? 17.812 8.369 -18.272 1.00 97.25 91 VAL A CA 1
ATOM 750 C C . VAL A 1 91 ? 18.334 9.606 -17.550 1.00 97.25 91 VAL A C 1
ATOM 752 O O . VAL A 1 91 ? 18.987 9.515 -16.509 1.00 97.25 91 VAL A O 1
ATOM 755 N N . GLU A 1 92 ? 18.073 10.772 -18.124 1.00 97.00 92 GLU A N 1
ATOM 756 C CA . GLU A 1 92 ? 18.302 12.065 -17.486 1.00 97.00 92 GLU A CA 1
ATOM 757 C C . GLU A 1 92 ? 17.057 12.456 -16.695 1.00 97.00 92 GLU A C 1
ATOM 759 O O . GLU A 1 92 ? 15.953 12.433 -17.239 1.00 97.00 92 GLU A O 1
ATOM 764 N N . ILE A 1 93 ? 17.239 12.822 -15.428 1.00 96.62 93 ILE A N 1
ATOM 765 C CA . ILE A 1 93 ? 16.178 13.309 -14.544 1.00 96.62 93 ILE A CA 1
ATOM 766 C C . ILE A 1 93 ? 16.289 14.830 -14.469 1.00 96.62 93 ILE A C 1
ATOM 768 O O . ILE A 1 93 ? 17.345 15.361 -14.113 1.00 96.62 93 ILE A O 1
ATOM 772 N N . ILE A 1 94 ? 15.216 15.531 -14.831 1.00 94.38 94 ILE A N 1
ATOM 773 C CA . ILE A 1 94 ? 15.254 16.964 -15.129 1.00 94.38 94 ILE A CA 1
ATOM 774 C C . ILE A 1 94 ? 14.186 17.698 -14.313 1.00 94.38 94 ILE A C 1
ATOM 776 O O . ILE A 1 94 ? 13.014 17.310 -14.296 1.00 94.38 94 ILE A O 1
ATOM 780 N N . ASP A 1 95 ? 14.587 18.795 -13.676 1.00 90.56 95 ASP A N 1
ATOM 781 C CA . ASP A 1 95 ? 13.685 19.801 -13.123 1.00 90.56 95 ASP A CA 1
ATOM 782 C C . ASP A 1 95 ? 13.619 21.000 -14.080 1.00 90.56 95 ASP A C 1
ATOM 784 O O . ASP A 1 95 ? 14.627 21.600 -14.462 1.00 90.56 95 ASP A O 1
ATOM 788 N N . THR A 1 96 ? 12.404 21.332 -14.498 1.00 80.88 96 THR A N 1
ATOM 789 C CA . THR A 1 96 ? 12.106 22.448 -15.403 1.00 80.88 96 THR A CA 1
ATOM 790 C C . THR A 1 96 ? 11.311 23.554 -14.710 1.00 80.88 96 THR A C 1
ATOM 792 O O . THR A 1 96 ? 10.653 24.347 -15.383 1.00 80.88 96 THR A O 1
ATOM 795 N N . GLY A 1 97 ? 11.319 23.601 -13.377 1.00 77.19 97 GLY A N 1
ATOM 796 C CA . GLY A 1 97 ? 10.681 24.649 -12.590 1.00 77.19 97 GLY A CA 1
ATOM 797 C C . GLY A 1 97 ? 11.196 26.054 -12.931 1.00 77.19 97 GLY A C 1
ATOM 798 O O . GLY A 1 97 ? 12.301 26.246 -13.438 1.00 77.19 97 GLY A O 1
ATOM 799 N N . LYS A 1 98 ? 10.388 27.082 -12.646 1.00 62.44 98 LYS A N 1
ATOM 800 C CA . LYS A 1 98 ? 10.699 28.472 -13.032 1.00 62.44 98 LYS A CA 1
ATOM 801 C C . LYS A 1 98 ? 11.924 29.069 -12.310 1.00 62.44 98 LYS A C 1
ATOM 803 O O . LYS A 1 98 ? 12.485 30.025 -12.824 1.00 62.44 98 LYS A O 1
ATOM 808 N N . ASN A 1 99 ? 12.367 28.480 -11.191 1.00 61.72 99 ASN A N 1
ATOM 809 C CA . ASN A 1 99 ? 13.451 28.989 -10.334 1.00 61.72 99 ASN A CA 1
ATOM 810 C C . ASN A 1 99 ? 14.470 27.903 -9.919 1.00 61.72 99 ASN A C 1
ATOM 812 O O . ASN A 1 99 ? 14.945 27.906 -8.784 1.00 61.72 99 ASN A O 1
ATOM 816 N N . VAL A 1 100 ? 14.793 26.940 -10.793 1.00 66.38 100 VAL A N 1
ATOM 817 C CA . VAL A 1 100 ? 15.766 25.885 -10.441 1.00 66.38 100 VAL A CA 1
ATOM 818 C C . VAL A 1 100 ? 17.200 26.300 -10.753 1.00 66.38 100 VAL A C 1
ATOM 820 O O . VAL A 1 100 ? 17.526 26.616 -11.896 1.00 66.38 100 VAL A O 1
ATOM 823 N N . ALA A 1 101 ? 18.079 26.203 -9.753 1.00 62.19 101 ALA A N 1
ATOM 824 C CA . ALA A 1 101 ? 19.521 26.406 -9.916 1.00 62.19 101 ALA A CA 1
ATOM 825 C C . ALA A 1 101 ? 20.193 25.293 -10.750 1.00 62.19 101 ALA A C 1
ATOM 827 O O . ALA A 1 101 ? 21.177 25.544 -11.441 1.00 62.19 101 ALA A O 1
ATOM 828 N N . LYS A 1 102 ? 19.653 24.064 -10.714 1.00 68.44 102 LYS A N 1
ATOM 829 C CA . LYS A 1 102 ? 20.169 22.891 -11.439 1.00 68.44 102 LYS A CA 1
ATOM 830 C C . LYS A 1 102 ? 19.035 22.227 -12.223 1.00 68.44 102 LYS A C 1
ATOM 832 O O . LYS A 1 102 ? 18.196 21.555 -11.638 1.00 68.44 102 LYS A O 1
ATOM 837 N N . LYS A 1 103 ? 19.023 22.397 -13.550 1.00 81.62 103 LYS A N 1
ATOM 838 C CA . LYS A 1 103 ? 18.000 21.782 -14.422 1.00 81.62 103 LYS A CA 1
ATOM 839 C C . LYS A 1 103 ? 18.168 20.267 -14.559 1.00 81.62 103 LYS A C 1
ATOM 841 O O . LYS A 1 103 ? 17.188 19.539 -14.553 1.00 81.62 103 LYS A O 1
ATOM 846 N N . ASN A 1 104 ? 19.404 19.781 -14.650 1.00 90.25 104 ASN A N 1
ATOM 847 C CA . ASN A 1 104 ? 19.694 18.347 -14.709 1.00 90.25 104 ASN A CA 1
ATOM 848 C C . ASN A 1 104 ? 19.984 17.843 -13.299 1.00 90.25 104 ASN A C 1
ATOM 850 O O . ASN A 1 104 ? 21.069 18.086 -12.774 1.00 90.25 104 ASN A O 1
ATOM 854 N N . LEU A 1 105 ? 19.022 17.163 -12.682 1.00 91.81 105 LEU A N 1
ATOM 855 C CA . LEU A 1 105 ? 19.168 16.674 -11.315 1.00 91.81 105 LEU A CA 1
ATOM 856 C C . LEU A 1 105 ? 20.224 15.569 -11.256 1.00 91.81 105 LEU A C 1
ATOM 858 O O . LEU A 1 105 ? 21.173 15.687 -10.487 1.00 91.81 105 LEU A O 1
ATOM 862 N N . GLN A 1 106 ? 20.103 14.559 -12.120 1.00 95.44 106 GLN A N 1
ATOM 863 C CA . GLN A 1 106 ? 20.983 13.385 -12.153 1.00 95.44 106 GLN A CA 1
ATOM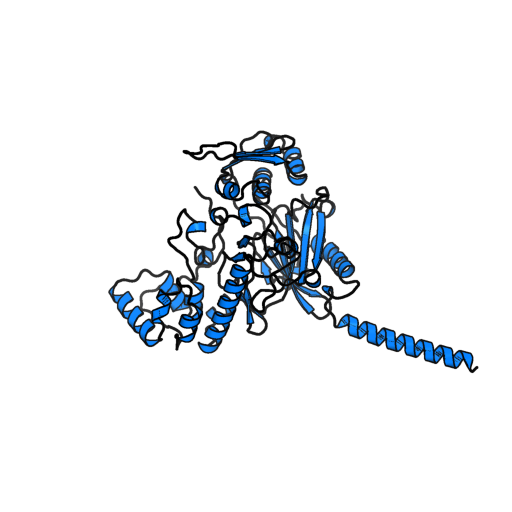 864 C C . GLN A 1 106 ? 20.830 12.600 -13.465 1.00 95.44 106 GLN A C 1
ATOM 866 O O . GLN A 1 106 ? 19.896 12.823 -14.242 1.00 95.44 106 GLN A O 1
ATOM 871 N N . LYS A 1 107 ? 21.725 11.632 -13.680 1.00 96.50 107 LYS A N 1
ATOM 872 C CA . LYS A 1 107 ? 21.672 10.662 -14.777 1.00 96.50 107 LYS A CA 1
ATOM 873 C C . LYS A 1 107 ? 21.769 9.254 -14.197 1.00 96.50 107 LYS A C 1
ATOM 875 O O . LYS A 1 107 ? 22.705 8.968 -13.461 1.00 96.50 107 LYS A O 1
ATOM 880 N N . ILE A 1 108 ? 20.805 8.397 -14.517 1.00 95.88 108 ILE A N 1
ATOM 881 C CA . ILE A 1 108 ? 20.691 7.043 -13.957 1.00 95.88 108 ILE A CA 1
ATOM 882 C C . ILE A 1 108 ? 20.741 6.028 -15.093 1.00 95.88 108 ILE A C 1
ATOM 884 O O . ILE A 1 108 ? 20.171 6.263 -16.157 1.00 95.88 108 ILE A O 1
ATOM 888 N N . LYS A 1 109 ? 21.388 4.883 -14.870 1.00 95.56 109 LYS A N 1
ATOM 889 C CA . LYS A 1 109 ? 21.369 3.767 -15.818 1.00 95.56 109 LYS A CA 1
ATOM 890 C C . LYS A 1 109 ? 19.947 3.224 -15.983 1.00 95.56 109 LYS A C 1
ATOM 892 O O . LYS A 1 109 ? 19.274 2.957 -14.991 1.00 95.56 109 LYS A O 1
ATOM 897 N N . ILE A 1 110 ? 19.500 3.022 -17.221 1.00 94.62 110 ILE A N 1
ATOM 898 C CA . ILE A 1 110 ? 18.179 2.426 -17.462 1.00 94.62 110 ILE A CA 1
ATOM 899 C C . ILE A 1 110 ? 18.216 0.913 -17.256 1.00 94.62 110 ILE A C 1
ATOM 901 O O . ILE A 1 110 ? 19.204 0.248 -17.586 1.00 94.62 110 ILE A O 1
ATOM 905 N N . ASN A 1 111 ? 17.130 0.372 -16.717 1.00 90.56 111 ASN A N 1
ATOM 906 C CA . ASN A 1 111 ? 16.987 -1.059 -16.480 1.00 90.56 111 ASN A CA 1
ATOM 907 C C . ASN A 1 111 ? 16.543 -1.805 -17.754 1.00 90.56 111 ASN A C 1
ATOM 909 O O . ASN A 1 111 ? 16.173 -1.204 -18.766 1.00 90.56 111 ASN A O 1
ATOM 913 N N . GLU A 1 112 ? 16.585 -3.138 -17.720 1.00 88.50 112 GLU A N 1
ATOM 914 C CA . GLU A 1 112 ? 16.239 -3.969 -18.883 1.00 88.50 112 GLU A CA 1
ATOM 915 C C . GLU A 1 112 ? 14.783 -3.798 -19.332 1.00 88.50 112 GLU A C 1
ATOM 917 O O . GLU A 1 112 ? 14.492 -3.856 -20.528 1.00 88.50 112 GLU A O 1
ATOM 922 N N . PHE A 1 113 ? 13.877 -3.529 -18.393 1.00 87.75 113 PHE A N 1
ATOM 923 C CA . PHE A 1 113 ? 12.475 -3.273 -18.696 1.00 87.75 113 PHE A CA 1
ATOM 924 C C . PHE A 1 113 ? 12.305 -1.964 -19.488 1.00 87.75 113 PHE A C 1
ATOM 926 O O . PHE A 1 113 ? 11.662 -1.945 -20.535 1.00 87.75 113 PHE A O 1
ATOM 933 N N . GLN A 1 114 ? 12.976 -0.887 -19.079 1.00 92.62 114 GLN A N 1
ATOM 934 C CA . GLN A 1 114 ? 13.016 0.383 -19.810 1.00 92.62 114 GLN A CA 1
ATOM 935 C C . GLN A 1 114 ? 13.684 0.233 -21.181 1.00 92.62 114 GLN A C 1
ATOM 937 O O . GLN A 1 114 ? 13.173 0.758 -22.170 1.00 92.62 114 GLN A O 1
ATOM 942 N N . LYS A 1 115 ? 14.782 -0.531 -21.280 1.00 92.38 115 LYS A N 1
ATOM 943 C CA . LYS A 1 115 ? 15.425 -0.847 -22.569 1.00 92.38 115 LYS A CA 1
ATOM 944 C C . LYS A 1 115 ? 14.465 -1.552 -23.521 1.00 92.38 115 LYS A C 1
ATOM 946 O O . LYS A 1 115 ? 14.457 -1.249 -24.712 1.00 92.38 115 LYS A O 1
ATOM 951 N N . GLN A 1 116 ? 13.660 -2.484 -23.019 1.00 89.12 116 GLN A N 1
ATOM 952 C CA . GLN A 1 116 ? 12.644 -3.161 -23.819 1.00 89.12 116 GLN A CA 1
ATOM 953 C C . GLN A 1 116 ? 11.558 -2.194 -24.302 1.00 89.12 116 GLN A C 1
ATOM 955 O O . GLN A 1 116 ? 11.219 -2.236 -25.482 1.00 89.12 116 GLN A O 1
ATOM 960 N N . LEU A 1 117 ? 11.077 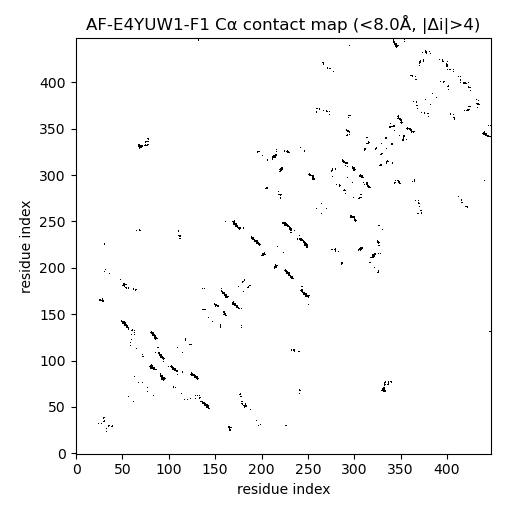-1.291 -23.442 1.00 91.12 117 LEU A N 1
ATOM 961 C CA . LEU A 1 117 ? 10.083 -0.276 -23.819 1.00 91.12 117 LEU A CA 1
ATOM 962 C C . LEU A 1 117 ? 10.599 0.683 -24.901 1.00 91.12 117 LEU A C 1
ATOM 964 O O . LEU A 1 117 ? 9.878 1.033 -25.832 1.00 91.12 117 LEU A O 1
ATOM 968 N N . LEU A 1 118 ? 11.867 1.085 -24.819 1.00 94.12 118 LEU A N 1
ATOM 969 C CA . LEU A 1 118 ? 12.490 1.941 -25.834 1.00 94.12 118 LEU A CA 1
ATOM 970 C C . LEU A 1 118 ? 12.742 1.198 -27.151 1.00 94.12 118 LEU A C 1
ATOM 972 O O . LEU A 1 118 ? 12.747 1.818 -28.210 1.00 94.12 118 LEU A O 1
ATOM 976 N N . LYS A 1 119 ? 12.944 -0.125 -27.107 1.00 91.88 119 LYS A N 1
ATOM 977 C CA . LYS A 1 119 ? 13.038 -0.958 -28.315 1.00 91.88 119 LYS A CA 1
ATOM 978 C C . LYS A 1 119 ? 11.683 -1.134 -28.993 1.00 91.88 119 LYS A C 1
ATOM 980 O O . LYS A 1 119 ? 11.639 -1.115 -30.218 1.00 91.88 119 LYS A O 1
ATOM 985 N N . SER A 1 120 ? 10.601 -1.298 -28.227 1.00 89.31 120 SER A N 1
ATOM 986 C CA . SER A 1 120 ? 9.253 -1.408 -28.796 1.00 89.31 120 SER A CA 1
ATOM 987 C C . SER A 1 120 ? 8.755 -0.078 -29.363 1.00 89.31 120 SER A C 1
ATOM 989 O O . SER A 1 120 ? 8.017 -0.079 -30.342 1.00 89.31 120 SER A O 1
ATOM 991 N N . ASN A 1 121 ? 9.196 1.054 -28.803 1.00 93.81 121 ASN A N 1
ATOM 992 C CA . ASN A 1 121 ? 8.869 2.382 -29.313 1.00 93.81 121 ASN A CA 1
ATOM 993 C C . ASN A 1 121 ? 10.093 3.314 -29.324 1.00 93.81 121 ASN A C 1
ATOM 995 O O . ASN A 1 121 ? 10.322 4.106 -28.406 1.00 93.81 121 ASN A O 1
ATOM 999 N N . ALA A 1 122 ? 10.862 3.246 -30.414 1.00 94.44 122 ALA A N 1
ATOM 1000 C CA . ALA A 1 122 ? 12.092 4.019 -30.584 1.00 94.44 122 ALA A CA 1
ATOM 1001 C C . ALA A 1 122 ? 11.872 5.543 -30.628 1.00 94.44 122 ALA A C 1
ATOM 1003 O O . ALA A 1 122 ? 12.810 6.292 -30.359 1.00 94.44 122 ALA A O 1
ATOM 1004 N N . ALA A 1 123 ? 10.653 6.016 -30.920 1.00 96.00 123 ALA A N 1
ATOM 1005 C CA . ALA A 1 123 ? 10.339 7.445 -30.960 1.00 96.00 123 ALA A CA 1
ATOM 1006 C C . ALA A 1 123 ? 10.407 8.115 -29.575 1.00 96.00 123 ALA A C 1
ATOM 1008 O O . ALA A 1 123 ? 10.591 9.326 -29.491 1.00 96.00 123 ALA A O 1
ATOM 1009 N N . LEU A 1 124 ? 10.307 7.334 -28.490 1.00 96.06 124 LEU A N 1
ATOM 1010 C CA . LEU A 1 124 ? 10.434 7.830 -27.113 1.00 96.06 124 LEU A CA 1
ATOM 1011 C C . LEU A 1 124 ? 11.894 8.087 -26.703 1.00 96.06 124 LEU A C 1
ATOM 1013 O O . LEU A 1 124 ? 12.159 8.723 -25.680 1.00 96.06 124 LEU A O 1
ATOM 1017 N N . LYS A 1 125 ? 12.861 7.596 -27.484 1.00 96.06 125 LYS A N 1
ATOM 1018 C CA . LYS A 1 125 ? 14.288 7.785 -27.225 1.00 96.06 125 LYS A CA 1
ATOM 1019 C C . LYS A 1 125 ? 14.691 9.231 -27.505 1.00 96.06 125 LYS A C 1
ATOM 1021 O O . LYS A 1 125 ? 14.330 9.809 -28.522 1.00 96.06 125 LYS A O 1
ATOM 1026 N N . ASN A 1 126 ? 15.475 9.810 -26.601 1.00 95.44 126 ASN A N 1
ATOM 1027 C CA . ASN A 1 126 ? 15.914 11.208 -26.586 1.00 95.44 126 ASN A CA 1
ATOM 1028 C C . ASN A 1 126 ? 14.776 12.245 -26.565 1.00 95.44 126 ASN A C 1
ATOM 1030 O O . ASN A 1 126 ? 15.048 13.447 -26.573 1.00 95.44 126 ASN A O 1
ATOM 1034 N N . GLN A 1 127 ? 13.520 11.804 -26.475 1.00 96.06 127 GLN A N 1
ATOM 1035 C CA . GLN A 1 127 ? 12.375 12.673 -26.275 1.00 96.06 127 GLN A CA 1
ATOM 1036 C C . GLN A 1 127 ? 12.363 13.180 -24.831 1.00 96.06 127 GLN A C 1
ATOM 1038 O O . GLN A 1 127 ? 12.637 12.432 -23.890 1.00 96.06 127 GLN A O 1
ATOM 1043 N N . LEU A 1 128 ? 12.037 14.460 -24.659 1.00 95.50 128 LEU A N 1
ATOM 1044 C CA . LEU A 1 128 ? 11.722 15.016 -23.350 1.00 95.50 128 LEU A CA 1
ATOM 1045 C C . LEU A 1 128 ? 10.285 14.619 -22.993 1.00 95.50 128 LEU A C 1
ATOM 1047 O O . LEU A 1 128 ? 9.356 15.000 -23.700 1.00 95.50 128 LEU A O 1
ATOM 1051 N N . ILE A 1 129 ? 10.124 13.845 -21.924 1.00 95.69 129 ILE A N 1
ATOM 1052 C CA . ILE A 1 129 ? 8.837 13.319 -21.459 1.00 95.69 129 ILE A CA 1
ATOM 1053 C C . ILE A 1 129 ? 8.518 13.964 -20.115 1.00 95.69 129 ILE A C 1
ATOM 1055 O O . ILE A 1 129 ? 9.313 13.872 -19.180 1.00 95.69 129 ILE A O 1
ATOM 1059 N N . GLY A 1 130 ? 7.368 14.620 -20.011 1.00 93.81 130 GLY A N 1
ATOM 1060 C CA . GLY A 1 130 ? 6.874 15.220 -18.778 1.00 93.81 130 GLY A CA 1
ATOM 1061 C C . GLY A 1 130 ? 6.231 14.196 -17.847 1.00 93.81 130 GLY A C 1
ATOM 1062 O O . GLY A 1 130 ? 5.489 13.320 -18.284 1.00 93.81 130 GLY A O 1
ATOM 1063 N N . HIS A 1 131 ? 6.455 14.337 -16.537 1.00 90.81 131 HIS A N 1
ATOM 1064 C CA . HIS A 1 131 ? 5.775 13.540 -15.506 1.00 90.81 131 HIS A CA 1
ATOM 1065 C C . HIS A 1 131 ? 4.253 13.684 -15.600 1.00 90.81 131 HIS A C 1
ATOM 1067 O O . HIS A 1 131 ? 3.543 12.700 -15.444 1.00 90.81 131 HIS A O 1
ATOM 1073 N N . PHE A 1 132 ? 3.757 14.877 -15.946 1.00 87.50 132 PHE A N 1
ATOM 1074 C CA . PHE A 1 132 ? 2.328 15.170 -16.109 1.00 87.50 132 PHE A CA 1
ATOM 1075 C C . PHE A 1 132 ? 1.657 14.409 -17.269 1.00 87.50 132 PHE A C 1
ATOM 1077 O O . PHE A 1 132 ? 0.434 14.334 -17.310 1.00 87.50 132 PHE A O 1
ATOM 1084 N N . GLU A 1 133 ? 2.420 13.821 -18.199 1.00 92.31 133 GLU A N 1
ATOM 1085 C CA . GLU A 1 133 ? 1.874 13.066 -19.342 1.00 92.31 133 GLU A CA 1
ATOM 1086 C C . GLU A 1 133 ? 1.334 11.672 -18.949 1.00 92.31 133 GLU A C 1
ATOM 1088 O O . GLU A 1 133 ? 0.869 10.905 -19.795 1.00 92.31 133 GLU A O 1
ATOM 1093 N N . ILE A 1 134 ? 1.403 11.308 -17.665 1.00 89.31 134 ILE A N 1
ATOM 1094 C CA . ILE A 1 134 ? 0.976 10.012 -17.128 1.00 89.31 134 ILE A CA 1
ATOM 1095 C C . ILE A 1 134 ? -0.561 9.880 -17.015 1.00 89.31 134 ILE A C 1
ATOM 1097 O O . ILE A 1 134 ? -1.152 10.050 -15.957 1.00 89.31 134 ILE A O 1
ATOM 1101 N N . MET A 1 135 ? -1.238 9.453 -18.079 1.00 87.31 135 MET A N 1
ATOM 1102 C CA . MET A 1 135 ? -2.717 9.377 -18.170 1.00 87.31 135 MET A CA 1
ATOM 1103 C C . MET A 1 135 ? -3.386 8.309 -17.296 1.00 87.31 135 MET A C 1
ATOM 1105 O O . MET A 1 135 ? -3.002 7.160 -17.424 1.00 87.31 135 MET A O 1
ATOM 1109 N N . GLU A 1 136 ? -4.415 8.635 -16.501 1.00 83.75 136 GLU A N 1
ATOM 1110 C CA . GLU A 1 136 ? -5.171 7.705 -15.625 1.00 83.75 136 GLU A CA 1
ATOM 1111 C C . GLU A 1 136 ? -5.337 6.260 -16.166 1.00 83.75 136 GLU A C 1
ATOM 1113 O O . GLU A 1 136 ? -5.620 6.041 -17.344 1.00 83.75 136 GLU A O 1
ATOM 1118 N N . GLU A 1 137 ? -5.161 5.266 -15.285 1.00 88.12 137 GLU A N 1
ATOM 1119 C CA . GLU A 1 137 ? -5.324 3.847 -15.635 1.00 88.12 137 GLU A CA 1
ATOM 1120 C C . GLU A 1 137 ? -6.800 3.464 -15.558 1.00 88.12 137 GLU A C 1
ATOM 1122 O O . GLU A 1 137 ? -7.432 3.714 -14.533 1.00 88.12 137 GLU A O 1
ATOM 1127 N N . LYS A 1 138 ? -7.322 2.824 -16.607 1.00 88.94 138 LYS A N 1
ATOM 1128 C CA . LYS A 1 138 ? -8.716 2.353 -16.675 1.00 88.94 138 LYS A CA 1
ATOM 1129 C C . LYS A 1 138 ? -8.832 0.861 -16.999 1.00 88.94 138 LYS A C 1
ATOM 1131 O O . LYS A 1 138 ? -9.918 0.379 -17.292 1.00 88.94 138 LYS A O 1
ATOM 1136 N N . GLY A 1 139 ? -7.715 0.143 -16.994 1.00 88.50 139 GLY A N 1
ATOM 1137 C CA . GLY A 1 139 ? -7.654 -1.295 -17.183 1.00 88.50 139 GLY A CA 1
ATOM 1138 C C . GLY A 1 139 ? -8.280 -2.072 -16.027 1.00 88.50 139 GLY A C 1
ATOM 1139 O O . GLY A 1 139 ? -8.158 -1.695 -14.860 1.00 88.50 139 GLY A O 1
ATOM 1140 N N . GLU A 1 140 ? -8.903 -3.195 -16.363 1.00 91.19 140 GLU A N 1
ATOM 1141 C CA . GLU A 1 140 ? -9.717 -4.014 -15.462 1.00 91.19 140 GLU A CA 1
ATOM 1142 C C . GLU A 1 140 ? -9.162 -5.435 -15.367 1.00 91.19 140 GLU A C 1
ATOM 1144 O O . GLU A 1 140 ? -8.523 -5.936 -16.304 1.00 91.19 140 GLU A O 1
ATOM 1149 N N . TRP A 1 141 ? -9.415 -6.109 -14.244 1.00 92.44 141 TRP A N 1
ATOM 1150 C CA . TRP A 1 141 ? -9.041 -7.507 -14.082 1.00 92.44 141 TRP A CA 1
ATOM 1151 C C . TRP A 1 141 ? -10.016 -8.422 -14.827 1.00 92.44 141 TRP A C 1
ATOM 1153 O O . TRP A 1 141 ? -11.233 -8.364 -14.676 1.00 92.44 141 TRP A O 1
ATOM 1163 N N . LYS A 1 142 ? -9.468 -9.345 -15.614 1.00 93.31 142 LYS A N 1
ATOM 1164 C CA . LYS A 1 142 ? -10.212 -10.412 -16.289 1.00 93.31 142 LYS A CA 1
ATOM 1165 C C . LYS A 1 142 ? -10.188 -11.663 -15.411 1.00 93.31 142 LYS A C 1
ATOM 1167 O O . LYS A 1 142 ? -9.485 -12.627 -15.705 1.00 93.31 142 LYS A O 1
ATOM 1172 N N . ILE A 1 143 ? -10.927 -11.627 -14.303 1.00 92.75 143 ILE A N 1
ATOM 1173 C CA . ILE A 1 143 ? -10.918 -12.705 -13.303 1.00 92.75 143 ILE A CA 1
ATOM 1174 C C . ILE A 1 143 ? -11.734 -13.908 -13.813 1.00 92.75 143 ILE A C 1
ATOM 1176 O O . ILE A 1 143 ? -12.929 -13.755 -14.102 1.00 92.75 143 ILE A O 1
ATOM 1180 N N . PRO A 1 144 ? -11.143 -15.115 -13.907 1.00 92.88 144 PRO A N 1
ATOM 1181 C CA . PRO A 1 144 ? -11.864 -16.308 -14.337 1.00 92.88 144 PRO A CA 1
ATOM 1182 C C . PRO A 1 144 ? -12.911 -16.727 -13.298 1.00 92.88 144 PRO A C 1
ATOM 1184 O O . PRO A 1 144 ? -12.757 -16.477 -12.102 1.00 92.88 144 PRO A O 1
ATOM 1187 N N . ALA A 1 145 ? -13.979 -17.396 -13.746 1.00 93.44 145 ALA A N 1
ATOM 1188 C CA . ALA A 1 145 ? -15.126 -17.753 -12.902 1.00 93.44 145 ALA A CA 1
ATOM 1189 C C . ALA A 1 145 ? -14.733 -18.519 -11.624 1.00 93.44 145 ALA A C 1
ATOM 1191 O O . ALA A 1 145 ? -15.275 -18.247 -10.558 1.00 93.44 145 ALA A O 1
ATOM 1192 N N . GLU A 1 146 ? -13.740 -19.405 -11.719 1.00 92.19 146 GLU A N 1
ATOM 1193 C CA . GLU A 1 146 ? -13.199 -20.184 -10.596 1.00 92.19 146 GLU A CA 1
ATOM 1194 C C . GLU A 1 146 ? -12.518 -19.347 -9.500 1.00 92.19 146 GLU A C 1
ATOM 1196 O O . GLU A 1 146 ? -12.430 -19.792 -8.358 1.00 92.19 146 GLU A O 1
ATOM 1201 N N . LEU A 1 147 ? -12.034 -18.143 -9.825 1.00 93.38 147 LEU A N 1
ATOM 1202 C CA . LEU A 1 147 ? -11.414 -17.233 -8.861 1.00 93.38 147 LEU A CA 1
ATOM 1203 C C . LEU A 1 147 ? -12.392 -16.172 -8.348 1.00 93.38 147 LEU A C 1
ATOM 1205 O O . LEU A 1 147 ? -12.168 -15.626 -7.271 1.00 93.38 147 LEU A O 1
ATOM 1209 N N . LYS A 1 148 ? -13.495 -15.900 -9.063 1.00 93.50 148 LYS A N 1
ATOM 1210 C CA . LYS A 1 148 ? -14.462 -14.853 -8.686 1.00 93.50 148 LYS A CA 1
ATOM 1211 C C . LYS A 1 148 ? -15.041 -15.048 -7.287 1.00 93.50 148 LYS A C 1
ATOM 1213 O O . LYS A 1 148 ? -15.170 -14.079 -6.551 1.00 93.50 148 LYS A O 1
ATOM 1218 N N . THR A 1 149 ? -15.337 -16.285 -6.889 1.00 93.81 149 THR A N 1
ATOM 1219 C CA . THR A 1 149 ? -15.881 -16.588 -5.551 1.00 93.81 149 THR A CA 1
ATOM 1220 C C . THR A 1 149 ? -14.864 -16.402 -4.427 1.00 93.81 149 THR A C 1
ATOM 1222 O O . THR A 1 149 ? -15.241 -16.407 -3.261 1.00 93.81 149 THR A O 1
ATOM 1225 N N . LYS A 1 150 ? -13.576 -16.278 -4.765 1.00 95.44 150 LYS A N 1
ATOM 1226 C CA . LYS A 1 150 ? -12.490 -16.051 -3.812 1.00 95.44 150 LYS A CA 1
ATOM 1227 C C . LYS A 1 150 ? -12.110 -14.577 -3.695 1.00 95.44 150 LYS A C 1
ATOM 1229 O O . LYS A 1 150 ? -11.314 -14.254 -2.823 1.00 95.44 150 LYS A O 1
ATOM 1234 N N . VAL A 1 151 ? -12.610 -13.692 -4.558 1.00 95.88 151 VAL A N 1
ATOM 1235 C CA . VAL A 1 151 ? -12.258 -12.264 -4.520 1.00 95.88 151 VAL A CA 1
ATOM 1236 C C . VAL A 1 151 ? -12.784 -11.645 -3.226 1.00 95.88 151 VAL A C 1
ATOM 1238 O O . VAL A 1 151 ? -13.975 -11.714 -2.937 1.00 95.88 151 VAL A O 1
ATOM 1241 N N . ILE A 1 152 ? -11.884 -11.034 -2.458 1.00 94.31 152 ILE A N 1
ATOM 1242 C CA . ILE A 1 152 ? -12.200 -10.228 -1.273 1.00 94.31 152 ILE A CA 1
ATOM 1243 C C . ILE A 1 152 ? -12.386 -8.766 -1.684 1.00 94.31 152 ILE A C 1
ATOM 1245 O O . ILE A 1 152 ? -13.323 -8.108 -1.242 1.00 94.31 152 ILE A O 1
ATOM 1249 N N . SER A 1 153 ? -11.482 -8.245 -2.516 1.00 91.19 153 SER A N 1
ATOM 1250 C CA . SER A 1 153 ? -11.500 -6.851 -2.959 1.00 91.19 153 SER A CA 1
ATOM 1251 C C . SER A 1 153 ? -10.795 -6.705 -4.300 1.00 91.19 153 SER A C 1
ATOM 1253 O O . SER A 1 153 ? -9.791 -7.373 -4.552 1.00 91.19 153 SER A O 1
ATOM 1255 N N . GLU A 1 154 ? -11.308 -5.815 -5.144 1.00 89.94 154 GLU A N 1
ATOM 1256 C CA . GLU A 1 154 ? -10.754 -5.485 -6.453 1.00 89.94 154 GLU A CA 1
ATOM 1257 C C . GLU A 1 154 ? -10.556 -3.970 -6.566 1.00 89.94 154 GLU A C 1
ATOM 1259 O O . GLU A 1 154 ? -11.478 -3.179 -6.371 1.00 89.94 154 GLU A O 1
ATOM 1264 N N . GLY A 1 155 ? -9.333 -3.566 -6.899 1.00 83.12 155 GLY A N 1
ATOM 1265 C CA . GLY A 1 155 ? -8.957 -2.193 -7.200 1.00 83.12 155 GLY A CA 1
ATOM 1266 C C . GLY A 1 155 ? -8.078 -2.110 -8.448 1.00 83.12 155 GLY A C 1
ATOM 1267 O O . GLY A 1 155 ? -7.614 -3.112 -8.994 1.00 83.12 155 GLY A O 1
ATOM 1268 N N . GLY A 1 156 ? -7.809 -0.882 -8.899 1.00 76.69 156 GLY A N 1
ATOM 1269 C CA . GLY A 1 156 ? -7.056 -0.653 -10.140 1.00 76.69 156 GLY A CA 1
ATOM 1270 C C . GLY A 1 156 ? -5.600 -1.134 -10.094 1.00 76.69 156 GLY A C 1
ATOM 1271 O O . GLY A 1 156 ? -5.081 -1.614 -11.098 1.00 76.69 156 GLY A O 1
ATOM 1272 N N . GLU A 1 157 ? -4.943 -1.028 -8.934 1.00 80.62 157 GLU A N 1
ATOM 1273 C CA . GLU A 1 157 ? -3.543 -1.452 -8.732 1.00 80.62 157 GLU A CA 1
ATOM 1274 C C . GLU A 1 157 ? -3.408 -2.675 -7.811 1.00 80.62 157 GLU A C 1
ATOM 1276 O O . GLU A 1 157 ? -2.299 -3.174 -7.615 1.00 80.62 157 GLU A O 1
ATOM 1281 N N . ALA A 1 158 ? -4.513 -3.155 -7.232 1.00 89.69 158 ALA A N 1
ATOM 1282 C CA . ALA A 1 158 ? -4.498 -4.237 -6.259 1.00 89.69 158 ALA A CA 1
ATOM 1283 C C . ALA A 1 158 ? -5.689 -5.180 -6.429 1.00 89.69 158 ALA A C 1
ATOM 1285 O O . ALA A 1 158 ? -6.805 -4.728 -6.662 1.00 89.69 158 ALA A O 1
ATOM 1286 N N . LEU A 1 159 ? -5.464 -6.476 -6.253 1.00 93.62 159 LEU A N 1
ATOM 1287 C CA . LEU A 1 159 ? -6.506 -7.499 -6.237 1.00 93.62 159 LEU A CA 1
ATOM 1288 C C . LEU A 1 159 ? -6.264 -8.424 -5.048 1.00 93.62 159 LEU A C 1
ATOM 1290 O O . LEU A 1 159 ? -5.130 -8.844 -4.825 1.00 93.62 159 LEU A O 1
ATOM 1294 N N . VAL A 1 160 ? -7.302 -8.722 -4.271 1.00 95.94 160 VAL A N 1
ATOM 1295 C CA . VAL A 1 160 ? -7.186 -9.513 -3.041 1.00 95.94 160 VAL A CA 1
ATOM 1296 C C . VAL A 1 160 ? -8.093 -10.733 -3.117 1.00 95.94 160 VAL A C 1
ATOM 1298 O O . VAL A 1 160 ? -9.286 -10.599 -3.383 1.00 95.94 160 VAL A O 1
ATOM 1301 N N . PHE A 1 161 ? -7.539 -11.911 -2.837 1.00 97.00 161 PHE A N 1
ATOM 1302 C CA . PHE A 1 161 ? -8.262 -13.181 -2.786 1.00 97.00 161 PHE A CA 1
ATOM 1303 C C . PHE A 1 161 ? -8.201 -13.819 -1.401 1.00 97.00 161 PHE A C 1
ATOM 1305 O O . PHE A 1 161 ? -7.220 -13.658 -0.682 1.00 97.00 161 PHE A O 1
ATOM 1312 N N . SER A 1 162 ? -9.218 -14.606 -1.064 1.00 96.81 162 SER A N 1
ATOM 1313 C CA . SER A 1 162 ? -9.167 -15.589 0.012 1.00 96.81 162 SER A CA 1
ATOM 1314 C C . SER A 1 162 ? -8.556 -16.872 -0.533 1.00 96.81 162 SER A C 1
ATOM 1316 O O . SER A 1 162 ? -9.091 -17.454 -1.477 1.00 96.81 162 SER A O 1
ATOM 1318 N N . GLU A 1 163 ? -7.454 -17.333 0.050 1.00 96.06 163 GLU A N 1
ATOM 1319 C CA . GLU A 1 163 ? -6.805 -18.571 -0.374 1.00 96.06 163 GLU A CA 1
ATOM 1320 C C . GLU A 1 163 ? -6.404 -19.432 0.818 1.00 96.06 163 GLU A C 1
ATOM 1322 O O . GLU A 1 163 ? -6.055 -18.929 1.890 1.00 96.06 163 GLU A O 1
ATOM 1327 N N . LYS A 1 164 ? -6.471 -20.753 0.631 1.00 93.62 164 LYS A N 1
ATOM 1328 C CA . LYS A 1 164 ? -6.190 -21.720 1.688 1.00 93.62 164 LYS A CA 1
ATOM 1329 C C . LYS A 1 164 ? -4.836 -22.382 1.462 1.00 93.62 164 LYS A C 1
ATOM 1331 O O . LYS A 1 164 ? -4.628 -23.056 0.457 1.00 93.62 164 LYS A O 1
ATOM 1336 N N . PHE A 1 165 ? -3.949 -22.258 2.442 1.00 92.19 165 PHE A N 1
ATOM 1337 C CA . PHE A 1 165 ? -2.646 -22.917 2.461 1.00 92.19 165 PHE A CA 1
ATOM 1338 C C . PHE A 1 165 ? -2.605 -23.922 3.615 1.00 92.19 165 PHE A C 1
ATOM 1340 O O . PHE A 1 165 ? -2.446 -23.568 4.785 1.00 92.19 165 PHE A O 1
ATOM 1347 N N . GLY A 1 166 ? -2.778 -25.207 3.294 1.00 86.38 166 GLY A N 1
ATOM 1348 C CA . GLY A 1 166 ? -2.954 -26.246 4.308 1.00 86.38 166 GLY A CA 1
ATOM 1349 C C . GLY A 1 166 ? -4.278 -26.061 5.052 1.00 86.38 166 GLY A C 1
ATOM 1350 O O . GLY A 1 166 ? -5.336 -26.062 4.431 1.00 86.38 166 GLY A O 1
ATOM 1351 N N . ILE A 1 167 ? -4.232 -25.905 6.377 1.00 86.06 167 ILE A N 1
ATOM 1352 C CA . ILE A 1 167 ? -5.425 -25.644 7.202 1.00 86.06 167 ILE A CA 1
ATOM 1353 C C . ILE A 1 167 ? -5.715 -24.150 7.405 1.00 86.06 167 ILE A C 1
ATOM 1355 O O . ILE A 1 167 ? -6.759 -23.817 7.955 1.00 86.06 167 ILE A O 1
ATOM 1359 N N . PHE A 1 168 ? -4.826 -23.265 6.947 1.00 90.81 168 PHE A N 1
ATOM 1360 C CA . PHE A 1 168 ? -4.913 -21.826 7.185 1.00 90.81 168 PHE A CA 1
ATOM 1361 C C . PHE A 1 168 ? -5.596 -21.125 6.021 1.00 90.81 168 PHE A C 1
ATOM 1363 O O . PHE A 1 168 ? -5.212 -21.309 4.865 1.00 90.81 168 PHE A O 1
ATOM 1370 N N . GLU A 1 169 ? -6.597 -20.311 6.334 1.00 95.00 169 GLU A N 1
ATOM 1371 C CA . GLU A 1 169 ? -7.178 -19.375 5.382 1.00 95.00 169 GLU A CA 1
ATOM 1372 C C . GLU A 1 169 ? -6.430 -18.040 5.459 1.00 95.00 169 GLU A C 1
ATOM 1374 O O . GLU A 1 169 ? -6.128 -17.544 6.543 1.00 95.00 169 GLU A O 1
ATOM 1379 N N . THR A 1 170 ? -6.090 -17.481 4.304 1.00 96.75 170 THR A N 1
ATOM 1380 C CA . THR A 1 170 ? -5.227 -16.303 4.174 1.00 96.75 170 THR A CA 1
ATOM 1381 C C . THR A 1 170 ? -5.805 -15.324 3.168 1.00 96.75 170 THR A C 1
ATOM 1383 O O . THR A 1 170 ? -6.602 -15.705 2.308 1.00 96.75 170 THR A O 1
ATOM 1386 N N . ALA A 1 171 ? -5.381 -14.066 3.259 1.00 97.50 171 ALA A N 1
ATOM 1387 C CA . ALA A 1 171 ? -5.582 -13.103 2.191 1.00 97.50 171 ALA A CA 1
ATOM 1388 C C . ALA A 1 171 ? -4.345 -13.093 1.281 1.00 97.50 171 ALA A C 1
ATOM 1390 O O . ALA A 1 171 ? -3.212 -13.008 1.752 1.00 97.50 171 ALA A O 1
ATOM 1391 N N . VAL A 1 172 ? -4.559 -13.169 -0.029 1.00 97.69 172 VAL A N 1
ATOM 1392 C CA . VAL A 1 172 ? -3.520 -13.055 -1.056 1.00 97.69 172 VAL A CA 1
ATOM 1393 C C . VAL A 1 172 ? -3.741 -11.751 -1.801 1.00 97.69 172 VAL A C 1
ATOM 1395 O O . VAL A 1 172 ? -4.704 -11.630 -2.554 1.00 97.69 172 VAL A O 1
ATOM 1398 N N . ARG A 1 173 ? -2.852 -10.778 -1.602 1.00 96.81 173 ARG A N 1
ATOM 1399 C CA . ARG A 1 173 ? -2.891 -9.476 -2.274 1.00 96.81 173 ARG A CA 1
ATOM 1400 C C . ARG A 1 173 ? -1.892 -9.442 -3.420 1.00 96.81 173 ARG A C 1
ATOM 1402 O O . ARG A 1 173 ? -0.693 -9.540 -3.196 1.00 96.81 173 ARG A O 1
ATOM 1409 N N . ILE A 1 174 ? -2.382 -9.233 -4.631 1.00 95.56 174 ILE A N 1
ATOM 1410 C CA . ILE A 1 174 ? -1.589 -8.908 -5.811 1.00 95.56 174 ILE A CA 1
ATOM 1411 C C . ILE A 1 174 ? -1.537 -7.391 -5.898 1.00 95.56 174 ILE A C 1
ATOM 1413 O O . ILE A 1 174 ? -2.584 -6.755 -5.949 1.00 95.56 174 ILE A O 1
ATOM 1417 N N . GLN A 1 175 ? -0.343 -6.814 -5.932 1.00 93.69 175 GLN A N 1
ATOM 1418 C CA . GLN A 1 175 ? -0.131 -5.383 -6.115 1.00 93.69 175 GLN A CA 1
ATOM 1419 C C . GLN A 1 175 ? 0.735 -5.172 -7.352 1.00 93.69 175 GLN A C 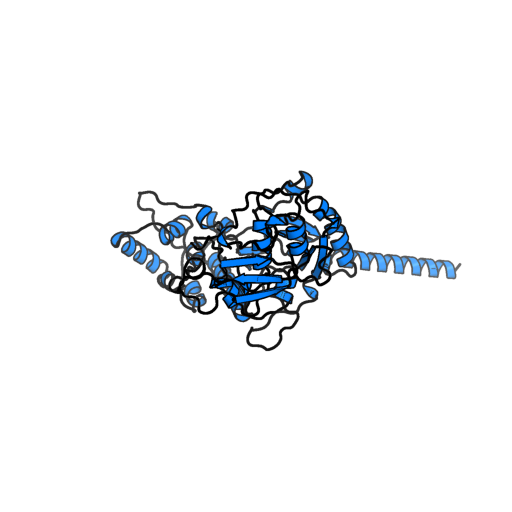1
ATOM 1421 O O . GLN A 1 175 ? 1.872 -5.634 -7.407 1.00 93.69 175 GLN A O 1
ATOM 1426 N N . ILE A 1 176 ? 0.221 -4.459 -8.344 1.00 91.56 176 ILE A N 1
ATOM 1427 C CA . ILE A 1 176 ? 0.940 -4.203 -9.593 1.00 91.56 176 ILE A CA 1
ATOM 1428 C C . ILE A 1 176 ? 1.539 -2.798 -9.576 1.00 91.56 176 ILE A C 1
ATOM 1430 O O . ILE A 1 176 ? 0.860 -1.816 -9.286 1.00 91.56 176 ILE A O 1
ATOM 1434 N N . PHE A 1 177 ? 2.834 -2.691 -9.873 1.00 91.25 177 PHE A N 1
ATOM 1435 C CA . PHE A 1 177 ? 3.523 -1.401 -9.986 1.00 91.25 177 PHE A CA 1
ATOM 1436 C C . PHE A 1 177 ? 3.727 -0.974 -11.433 1.00 91.25 177 PHE A C 1
ATOM 1438 O O . PHE A 1 177 ? 3.948 0.209 -11.700 1.00 91.25 177 PHE A O 1
ATOM 1445 N N . ASP A 1 178 ? 3.660 -1.937 -12.351 1.00 89.94 178 ASP A N 1
ATOM 1446 C CA . ASP A 1 178 ? 3.508 -1.696 -13.773 1.00 89.94 178 ASP A CA 1
ATOM 1447 C C . ASP A 1 178 ? 2.182 -2.300 -14.257 1.00 89.94 178 ASP A C 1
ATOM 1449 O O . ASP A 1 178 ? 1.945 -3.497 -14.075 1.00 89.94 178 ASP A O 1
ATOM 1453 N N . PRO A 1 179 ? 1.301 -1.499 -14.871 1.00 84.38 179 PRO A N 1
ATOM 1454 C CA . PRO A 1 179 ? -0.028 -1.955 -15.237 1.00 84.38 179 PRO A CA 1
ATOM 1455 C C . PRO A 1 179 ? -0.049 -2.968 -16.385 1.00 84.38 179 PRO A C 1
ATOM 1457 O O . PRO A 1 179 ? -1.080 -3.606 -16.589 1.00 84.38 179 PRO A O 1
ATOM 1460 N N . PHE A 1 180 ? 1.060 -3.154 -17.110 1.00 87.44 180 PHE A N 1
ATOM 1461 C CA . PHE A 1 180 ? 1.161 -4.215 -18.116 1.00 87.44 180 PHE A CA 1
ATOM 1462 C C . PHE A 1 180 ? 1.371 -5.597 -17.519 1.00 87.44 180 PHE A C 1
ATOM 1464 O O . PHE A 1 180 ? 1.266 -6.585 -18.240 1.00 87.44 180 PHE A O 1
ATOM 1471 N N . LEU A 1 181 ? 1.667 -5.697 -16.223 1.00 89.19 181 LEU A N 1
ATOM 1472 C CA . LEU A 1 181 ? 1.753 -6.999 -15.592 1.00 89.19 181 LEU A CA 1
ATOM 1473 C C . LEU A 1 181 ? 0.410 -7.728 -15.766 1.00 89.19 181 LEU A C 1
ATOM 1475 O O . LEU A 1 181 ? -0.642 -7.184 -15.430 1.00 89.19 181 LEU A O 1
ATOM 1479 N N . PHE A 1 182 ? 0.463 -8.946 -16.310 1.00 90.69 182 PHE A N 1
ATOM 1480 C CA . PHE A 1 182 ? -0.700 -9.786 -16.633 1.00 90.69 182 PHE A CA 1
ATOM 1481 C C . PHE A 1 182 ? -1.562 -9.328 -17.824 1.00 90.69 182 PHE A C 1
ATOM 1483 O O . PHE A 1 182 ? -2.679 -9.826 -17.989 1.00 90.69 182 PHE A O 1
ATOM 1490 N N . THR A 1 183 ? -1.080 -8.422 -18.679 1.00 90.44 183 THR A N 1
ATOM 1491 C CA . THR A 1 183 ? -1.693 -8.231 -20.004 1.00 90.44 183 THR A CA 1
ATOM 1492 C C . THR A 1 183 ? -1.259 -9.340 -20.961 1.00 90.44 183 THR A C 1
ATOM 1494 O O . THR A 1 183 ? -0.334 -10.105 -20.685 1.00 90.44 183 THR A O 1
ATOM 1497 N N . ASP A 1 184 ? -1.924 -9.449 -22.110 1.00 84.94 184 ASP A N 1
ATOM 1498 C CA . ASP A 1 184 ? -1.546 -10.437 -23.127 1.00 84.94 184 ASP A CA 1
ATOM 1499 C C . ASP A 1 18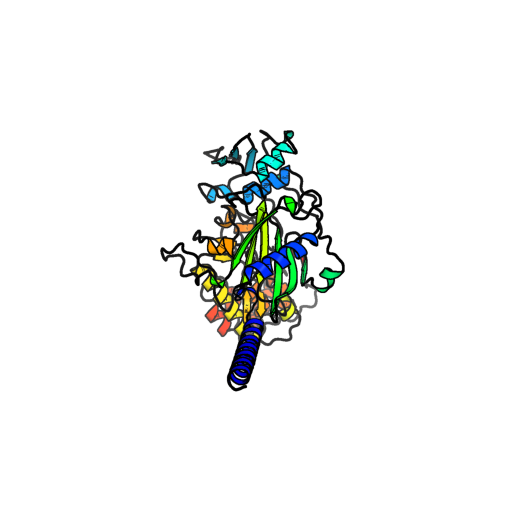4 ? -0.173 -10.134 -23.765 1.00 84.94 184 ASP A C 1
ATOM 1501 O O . ASP A 1 184 ? 0.485 -11.047 -24.257 1.00 84.94 184 ASP A O 1
ATOM 1505 N N . ASP A 1 185 ? 0.310 -8.891 -23.641 1.00 80.00 185 ASP A N 1
ATOM 1506 C CA . ASP A 1 185 ? 1.629 -8.442 -24.112 1.00 80.00 185 ASP A CA 1
ATOM 1507 C C . ASP A 1 185 ? 2.771 -8.708 -23.111 1.00 80.00 185 ASP A C 1
ATOM 1509 O O . ASP A 1 185 ? 3.939 -8.444 -23.407 1.00 80.00 185 ASP A O 1
ATOM 1513 N N . PHE A 1 186 ? 2.456 -9.192 -21.904 1.00 81.56 186 PHE A N 1
ATOM 1514 C CA . PHE A 1 186 ? 3.436 -9.509 -20.866 1.00 81.56 186 PHE A CA 1
ATOM 1515 C C . PHE A 1 186 ? 3.194 -10.922 -20.326 1.00 81.56 186 PHE A C 1
ATOM 1517 O O . PHE A 1 186 ? 2.459 -11.140 -19.360 1.00 81.56 186 PHE A O 1
ATOM 1524 N N . GLY A 1 187 ? 3.816 -11.898 -20.988 1.00 73.06 187 GLY A N 1
ATOM 1525 C CA . GLY A 1 187 ? 3.694 -13.311 -20.644 1.00 73.06 187 GLY A CA 1
ATOM 1526 C C . GLY A 1 187 ? 4.447 -13.709 -19.371 1.00 73.06 187 GLY A C 1
ATOM 1527 O O . GLY A 1 187 ? 5.396 -13.053 -18.936 1.00 73.06 187 GLY A O 1
ATOM 1528 N N . LEU A 1 188 ? 4.030 -14.832 -18.776 1.00 82.81 188 LEU A N 1
ATOM 1529 C CA . LEU A 1 188 ? 4.705 -15.434 -17.617 1.00 82.81 188 LEU A CA 1
ATOM 1530 C C . LEU A 1 188 ? 6.148 -15.847 -17.909 1.00 82.81 188 LEU A C 1
ATOM 1532 O O . LEU A 1 188 ? 6.981 -15.876 -17.010 1.00 82.81 188 LEU A O 1
ATOM 1536 N N . ASP A 1 189 ? 6.455 -16.145 -19.167 1.00 87.31 189 ASP A N 1
ATOM 1537 C CA . ASP A 1 189 ? 7.787 -16.497 -19.650 1.00 87.31 189 ASP A CA 1
ATOM 1538 C C . ASP A 1 189 ? 8.798 -15.344 -19.521 1.00 87.31 189 ASP A C 1
ATOM 1540 O O . ASP A 1 189 ? 10.010 -15.592 -19.470 1.00 87.31 189 ASP A O 1
ATOM 1544 N N . LEU A 1 190 ? 8.303 -14.104 -19.421 1.00 88.69 190 LEU A N 1
ATOM 1545 C CA . LEU A 1 190 ? 9.076 -12.887 -19.173 1.00 88.69 190 LEU A CA 1
ATOM 1546 C C . LEU A 1 190 ? 9.188 -12.535 -17.687 1.00 88.69 190 LEU A C 1
ATOM 1548 O O . LEU A 1 190 ? 9.855 -11.552 -17.354 1.00 88.69 190 LEU A O 1
ATOM 1552 N N . LEU A 1 191 ? 8.577 -13.315 -16.794 1.00 91.62 191 LEU A N 1
ATOM 1553 C CA . LEU A 1 191 ? 8.576 -13.060 -15.361 1.00 91.62 191 LEU A CA 1
ATOM 1554 C C . LEU A 1 191 ? 9.552 -13.980 -14.619 1.00 91.62 191 LEU A C 1
ATOM 1556 O O . LEU A 1 191 ? 9.764 -15.139 -14.966 1.00 91.62 191 LEU A O 1
ATOM 1560 N N . THR A 1 192 ? 10.156 -13.443 -13.569 1.00 94.62 192 THR A N 1
ATOM 1561 C CA . THR A 1 192 ? 10.853 -14.201 -12.529 1.00 94.62 192 THR A CA 1
ATOM 1562 C C . THR A 1 192 ? 10.462 -13.626 -11.173 1.00 94.62 192 THR A C 1
ATOM 1564 O O . THR A 1 192 ? 9.942 -12.510 -11.095 1.00 94.62 192 THR A O 1
ATOM 1567 N N . TRP A 1 193 ? 10.692 -14.368 -10.096 1.00 96.12 193 TRP A N 1
ATOM 1568 C CA . TRP A 1 193 ? 10.278 -13.947 -8.762 1.00 96.12 193 TRP A CA 1
ATOM 1569 C C . TRP A 1 193 ? 11.330 -14.209 -7.685 1.00 96.12 193 TRP A C 1
ATOM 1571 O O . TRP A 1 193 ? 12.319 -14.930 -7.868 1.00 96.12 193 TRP A O 1
ATOM 1581 N N . LYS A 1 194 ? 11.148 -13.556 -6.539 1.00 96.50 194 LYS A N 1
ATOM 1582 C CA . LYS A 1 194 ? 11.859 -13.825 -5.285 1.00 96.50 194 LYS A CA 1
ATOM 1583 C C . LYS A 1 194 ? 10.813 -14.021 -4.194 1.00 96.50 194 LYS A C 1
ATOM 1585 O O . LYS A 1 194 ? 9.922 -13.192 -4.066 1.00 96.50 194 LYS A O 1
ATOM 1590 N N . ILE A 1 195 ? 10.916 -15.117 -3.448 1.00 97.19 195 ILE A N 1
ATOM 1591 C CA . ILE A 1 195 ? 10.001 -15.436 -2.349 1.00 97.19 195 ILE A CA 1
ATOM 1592 C C . ILE A 1 195 ? 10.725 -15.147 -1.042 1.00 97.19 195 ILE A C 1
ATOM 1594 O O . ILE A 1 195 ? 11.802 -15.697 -0.811 1.00 97.19 195 ILE A O 1
ATOM 1598 N N . ASN A 1 196 ? 10.114 -14.308 -0.217 1.00 97.12 196 ASN A N 1
ATOM 1599 C CA . ASN A 1 196 ? 10.604 -13.906 1.091 1.00 97.12 196 ASN A CA 1
ATOM 1600 C C . ASN A 1 196 ? 9.619 -14.402 2.159 1.00 97.12 196 ASN A C 1
ATOM 1602 O O . ASN A 1 196 ? 8.401 -14.279 1.989 1.00 97.12 196 ASN A O 1
ATOM 1606 N N . PHE A 1 197 ? 10.140 -14.976 3.244 1.00 96.88 197 PHE A N 1
ATOM 1607 C CA . PHE A 1 197 ? 9.340 -15.532 4.334 1.00 96.88 197 PHE A CA 1
ATOM 1608 C C . PHE A 1 197 ? 9.509 -14.711 5.600 1.00 96.88 197 PHE A C 1
ATOM 1610 O O . PHE A 1 197 ? 10.627 -14.430 6.006 1.00 96.88 197 PHE A O 1
ATOM 1617 N N . GLU A 1 198 ? 8.411 -14.428 6.294 1.00 96.00 198 GLU A N 1
ATOM 1618 C CA . GLU A 1 198 ? 8.401 -13.652 7.542 1.00 96.00 198 GLU A CA 1
ATOM 1619 C C . GLU A 1 198 ? 9.371 -14.165 8.615 1.00 96.00 198 GLU A C 1
ATOM 1621 O O . GLU A 1 198 ? 9.967 -13.375 9.350 1.00 96.00 198 GLU A O 1
ATOM 1626 N N . LYS A 1 199 ? 9.543 -15.489 8.690 1.00 93.12 199 LYS A N 1
ATOM 1627 C CA . LYS A 1 199 ? 10.426 -16.160 9.653 1.00 93.12 199 LYS A CA 1
ATOM 1628 C C . LYS A 1 199 ? 11.909 -15.817 9.467 1.00 93.12 199 LYS A C 1
ATOM 1630 O O . LYS A 1 199 ? 12.671 -15.955 10.416 1.00 93.12 199 LYS A O 1
ATOM 1635 N N . ASP A 1 200 ? 12.296 -15.366 8.274 1.00 94.50 200 ASP A N 1
ATOM 1636 C CA . ASP A 1 200 ? 13.681 -15.024 7.934 1.00 94.50 200 ASP A CA 1
ATOM 1637 C C . ASP A 1 200 ? 14.048 -13.595 8.379 1.00 94.50 200 ASP A C 1
ATOM 1639 O O . ASP A 1 200 ? 15.195 -13.167 8.232 1.00 94.50 200 ASP A O 1
ATOM 1643 N N . TYR A 1 201 ? 13.079 -12.846 8.916 1.00 95.38 201 TYR A N 1
ATOM 1644 C CA . TYR A 1 201 ? 13.238 -11.459 9.333 1.00 95.38 201 TYR A CA 1
ATOM 1645 C C . TYR A 1 201 ? 13.016 -11.303 10.833 1.00 95.38 201 TYR A C 1
ATOM 1647 O O . TYR A 1 201 ? 12.131 -11.921 11.427 1.00 95.38 201 TYR A O 1
ATOM 1655 N N . GLU A 1 202 ? 13.769 -10.406 11.450 1.00 95.06 202 GLU A N 1
ATOM 1656 C CA . GLU A 1 202 ? 13.599 -10.027 12.849 1.00 95.06 202 GLU A CA 1
ATOM 1657 C C . GLU A 1 202 ? 12.548 -8.921 13.017 1.00 95.06 202 GLU A C 1
ATOM 1659 O O . GLU A 1 202 ? 12.089 -8.298 12.056 1.00 95.06 202 GLU A O 1
ATOM 1664 N N . LYS A 1 203 ? 12.144 -8.665 14.266 1.00 95.56 203 LYS A N 1
ATOM 1665 C CA . LYS A 1 203 ? 11.299 -7.513 14.590 1.00 95.56 203 LYS A CA 1
ATOM 1666 C C . LYS A 1 203 ? 12.103 -6.227 14.417 1.00 95.56 203 LYS A C 1
ATOM 1668 O O . LYS A 1 203 ? 13.176 -6.081 14.993 1.00 95.56 203 LYS A O 1
ATOM 1673 N N . ALA A 1 204 ? 11.543 -5.275 13.682 1.00 95.00 204 ALA A N 1
ATOM 1674 C CA . ALA A 1 204 ? 12.120 -3.952 13.540 1.00 95.00 204 ALA A CA 1
ATOM 1675 C C . ALA A 1 204 ? 12.206 -3.225 14.877 1.00 95.00 204 ALA A C 1
ATOM 1677 O O . ALA A 1 204 ? 11.248 -3.196 15.660 1.00 95.00 204 ALA A O 1
ATOM 1678 N N . VAL A 1 205 ? 13.374 -2.630 15.099 1.00 92.06 205 VAL A N 1
ATOM 1679 C CA . VAL A 1 205 ? 13.678 -1.802 16.261 1.00 92.06 205 VAL A CA 1
ATOM 1680 C C . VAL A 1 205 ? 13.595 -0.320 15.901 1.00 92.06 205 VAL A C 1
ATOM 1682 O O . VAL A 1 205 ? 13.482 0.056 14.731 1.00 92.06 205 VAL A O 1
ATOM 1685 N N . ASN A 1 206 ? 13.673 0.527 16.927 1.00 92.44 206 ASN A N 1
ATOM 1686 C CA . ASN A 1 206 ? 13.673 1.978 16.778 1.00 92.44 206 ASN A CA 1
ATOM 1687 C C . ASN A 1 206 ? 14.659 2.440 15.679 1.00 92.44 206 ASN A C 1
ATOM 1689 O O . ASN A 1 206 ? 15.777 1.928 15.576 1.00 92.44 206 ASN A O 1
ATOM 1693 N N . LYS A 1 207 ? 14.218 3.378 14.838 1.00 89.06 207 LYS A N 1
ATOM 1694 C CA . LYS A 1 207 ? 14.942 3.905 13.671 1.00 89.06 207 LYS A CA 1
ATOM 1695 C C . LYS A 1 207 ? 16.289 4.556 13.991 1.00 89.06 207 LYS A C 1
ATOM 1697 O O . LYS A 1 207 ? 17.152 4.570 13.121 1.00 89.06 207 LYS A O 1
ATOM 1702 N N . ASP A 1 208 ? 16.478 5.039 15.216 1.00 87.12 208 ASP A N 1
ATOM 1703 C CA . ASP A 1 208 ? 17.721 5.677 15.659 1.00 87.12 208 ASP A CA 1
ATOM 1704 C C . ASP A 1 208 ? 18.807 4.648 16.021 1.00 87.12 208 ASP A C 1
ATOM 1706 O O . ASP A 1 208 ? 19.964 4.999 16.255 1.00 87.12 208 ASP A O 1
ATOM 1710 N N . LYS A 1 209 ? 18.461 3.353 16.055 1.00 82.31 209 LYS A N 1
ATOM 1711 C CA . LYS A 1 209 ? 19.425 2.265 16.244 1.00 82.31 209 LYS A CA 1
ATOM 1712 C C . LYS A 1 209 ? 20.083 1.902 14.909 1.00 82.31 209 LYS A C 1
ATOM 1714 O O . LYS A 1 209 ? 19.425 1.804 13.878 1.00 82.31 209 LYS A O 1
ATOM 1719 N N . SER A 1 210 ? 21.393 1.665 14.945 1.00 55.78 210 SER A N 1
ATOM 1720 C CA . SER A 1 210 ? 22.285 1.540 13.778 1.00 55.78 210 SER A CA 1
ATOM 1721 C C . SER A 1 210 ? 22.097 0.285 12.913 1.00 55.78 210 SER A C 1
ATOM 1723 O O . SER A 1 210 ? 22.745 0.157 11.870 1.00 55.78 210 SER A O 1
ATOM 1725 N N . GLU A 1 211 ? 21.232 -0.648 13.302 1.00 65.19 211 GLU A N 1
ATOM 1726 C CA . GLU A 1 211 ? 21.061 -1.916 12.597 1.00 65.19 211 GLU A CA 1
ATOM 1727 C C . GLU A 1 211 ? 20.135 -1.760 11.385 1.00 65.19 211 GLU A C 1
ATOM 1729 O O . GLU A 1 211 ? 18.907 -1.718 11.483 1.00 65.19 211 GLU A O 1
ATOM 1734 N N . LYS A 1 212 ? 20.752 -1.727 10.200 1.00 64.12 212 LYS A N 1
ATOM 1735 C CA . LYS A 1 212 ? 20.075 -1.795 8.893 1.00 64.12 212 LYS A CA 1
ATOM 1736 C C . LYS A 1 212 ? 19.732 -3.237 8.476 1.00 64.12 212 LYS A C 1
ATOM 1738 O O . LYS A 1 212 ? 19.594 -3.510 7.287 1.00 64.12 212 LYS A O 1
ATOM 1743 N N . GLY A 1 213 ? 19.682 -4.158 9.441 1.00 67.88 213 GLY A N 1
ATOM 1744 C CA . GLY A 1 213 ? 19.543 -5.596 9.221 1.00 67.88 213 GLY A CA 1
ATOM 1745 C C . GLY A 1 213 ? 18.183 -6.026 8.662 1.00 67.88 213 GLY A C 1
ATOM 1746 O O . GLY A 1 213 ? 17.309 -5.206 8.374 1.00 67.88 213 GLY A O 1
ATOM 1747 N N . ASN A 1 214 ? 18.023 -7.346 8.529 1.00 84.88 214 ASN A N 1
ATOM 1748 C CA . ASN A 1 214 ? 16.866 -8.025 7.948 1.00 84.88 214 ASN A CA 1
ATOM 1749 C C . ASN A 1 214 ? 15.639 -7.953 8.872 1.00 84.88 214 ASN A C 1
ATOM 1751 O O . ASN A 1 214 ? 15.243 -8.931 9.497 1.00 84.88 214 ASN A O 1
ATOM 1755 N N . GLN A 1 215 ? 15.071 -6.761 9.015 1.00 94.19 215 GLN A N 1
ATOM 1756 C CA . GLN A 1 215 ? 14.010 -6.458 9.968 1.00 94.19 215 GLN A CA 1
ATOM 1757 C C . GLN A 1 215 ? 12.719 -6.055 9.263 1.00 94.19 215 GLN A C 1
ATOM 1759 O O . GLN A 1 215 ? 12.738 -5.404 8.216 1.00 94.19 215 GLN A O 1
ATOM 1764 N N . ILE A 1 216 ? 11.592 -6.402 9.880 1.00 96.88 216 ILE A N 1
ATOM 1765 C CA . ILE A 1 216 ? 10.252 -6.045 9.413 1.00 96.88 216 ILE A CA 1
ATOM 1766 C C . ILE A 1 216 ? 9.361 -5.587 10.570 1.00 96.88 216 ILE A C 1
ATOM 1768 O O . ILE A 1 216 ? 9.641 -5.915 11.728 1.00 96.88 216 ILE A O 1
ATOM 1772 N N . PRO A 1 217 ? 8.266 -4.860 10.292 1.00 97.19 217 PRO A N 1
ATOM 1773 C CA . PRO A 1 217 ? 7.267 -4.565 11.309 1.00 97.19 217 PRO A CA 1
ATOM 1774 C C . PRO A 1 217 ? 6.716 -5.864 11.921 1.00 97.19 217 PRO A C 1
ATOM 1776 O O . PRO A 1 217 ? 6.195 -6.719 11.208 1.00 97.19 217 PRO A O 1
ATOM 1779 N N . LYS A 1 218 ? 6.815 -6.012 13.249 1.00 97.25 218 LYS A N 1
ATOM 1780 C CA . LYS A 1 218 ? 6.169 -7.097 14.012 1.00 97.25 218 LYS A CA 1
ATOM 1781 C C . LYS A 1 218 ? 5.494 -6.523 15.254 1.00 97.25 218 LYS A C 1
ATOM 1783 O O . LYS A 1 218 ? 6.137 -6.275 16.279 1.00 97.25 218 LYS A O 1
ATOM 1788 N N . HIS A 1 219 ? 4.190 -6.305 15.151 1.00 98.00 219 HIS A N 1
ATOM 1789 C CA . HIS A 1 219 ? 3.365 -5.713 16.197 1.00 98.00 219 HIS A CA 1
ATOM 1790 C C . HIS A 1 219 ? 1.938 -6.241 16.087 1.00 98.00 219 HIS A C 1
ATOM 1792 O O . HIS A 1 219 ? 1.477 -6.529 14.985 1.00 98.00 219 HIS A O 1
ATOM 1798 N N . GLU A 1 220 ? 1.239 -6.373 17.214 1.00 97.75 220 GLU A N 1
ATOM 1799 C CA . GLU A 1 220 ? -0.102 -6.965 17.234 1.00 97.75 220 GLU A CA 1
ATOM 1800 C C . GLU A 1 220 ? -1.103 -6.172 16.386 1.00 97.75 220 GLU A C 1
ATOM 1802 O O . GLU A 1 220 ? -1.961 -6.777 15.751 1.00 97.75 220 GLU A O 1
ATOM 1807 N N . ASN A 1 221 ? -0.929 -4.846 16.304 1.00 98.38 221 ASN A N 1
ATOM 1808 C CA . ASN A 1 221 ? -1.781 -3.946 15.523 1.00 98.38 221 ASN A CA 1
ATOM 1809 C C . ASN A 1 221 ? -1.323 -3.680 14.085 1.00 98.38 221 ASN A C 1
ATOM 1811 O O . ASN A 1 221 ? -1.847 -2.788 13.421 1.00 98.38 221 ASN A O 1
ATOM 1815 N N . ILE A 1 222 ? -0.346 -4.435 13.589 1.00 98.25 222 ILE A N 1
ATOM 1816 C CA . ILE A 1 222 ? 0.105 -4.377 12.197 1.00 98.25 222 ILE A CA 1
ATOM 1817 C C . ILE A 1 222 ? -0.227 -5.710 11.540 1.00 98.25 222 ILE A C 1
ATOM 1819 O O . ILE A 1 222 ? -0.026 -6.763 12.146 1.00 98.25 222 ILE A O 1
ATOM 1823 N N . ILE A 1 223 ? -0.750 -5.676 10.314 1.00 97.69 223 ILE A N 1
ATOM 1824 C CA . ILE A 1 223 ? -1.031 -6.907 9.575 1.00 97.69 223 ILE A CA 1
ATOM 1825 C C . ILE A 1 223 ? 0.250 -7.714 9.367 1.00 97.69 223 ILE A C 1
ATOM 1827 O O . ILE A 1 223 ? 1.297 -7.179 8.979 1.00 97.69 223 ILE A O 1
ATOM 1831 N N . LYS A 1 224 ? 0.176 -9.017 9.621 1.00 97.25 224 LYS A N 1
ATOM 1832 C CA . LYS A 1 224 ? 1.290 -9.927 9.396 1.00 97.25 224 LYS A CA 1
ATOM 1833 C C . LYS A 1 224 ? 1.280 -10.423 7.950 1.00 97.25 224 LYS A C 1
ATOM 1835 O O . LYS A 1 224 ? 0.376 -11.148 7.532 1.00 97.25 224 LYS A O 1
ATOM 1840 N N . ASN A 1 225 ? 2.328 -10.076 7.210 1.00 97.75 225 ASN A N 1
ATOM 1841 C CA . ASN A 1 225 ? 2.637 -10.649 5.905 1.00 97.75 225 ASN A CA 1
ATOM 1842 C C . ASN A 1 225 ? 3.456 -11.919 6.142 1.00 97.75 225 ASN A C 1
ATOM 1844 O O . ASN A 1 225 ? 4.598 -11.832 6.581 1.00 97.75 225 ASN A O 1
ATOM 1848 N N . PHE A 1 226 ? 2.886 -13.096 5.886 1.00 97.56 226 PHE A N 1
ATOM 1849 C CA . PHE A 1 226 ? 3.571 -14.379 6.080 1.00 97.56 226 PHE A CA 1
ATOM 1850 C C . PHE A 1 226 ? 4.621 -14.633 5.000 1.00 97.56 226 PHE A C 1
ATOM 1852 O O . PHE A 1 226 ? 5.718 -15.120 5.279 1.00 97.56 226 PHE A O 1
ATOM 1859 N N . VAL A 1 227 ? 4.263 -14.305 3.759 1.00 98.12 227 VAL A N 1
ATOM 1860 C CA . VAL A 1 227 ? 5.102 -14.485 2.576 1.00 98.12 227 VAL A CA 1
ATOM 1861 C C . VAL A 1 227 ? 4.904 -13.285 1.672 1.00 98.12 227 VAL A C 1
ATOM 1863 O O . VAL A 1 227 ? 3.770 -12.864 1.442 1.00 98.12 227 VAL A O 1
ATOM 1866 N N . ASN A 1 228 ? 5.989 -12.769 1.113 1.00 98.19 228 ASN A N 1
ATOM 1867 C CA . ASN A 1 228 ? 5.912 -11.814 0.022 1.00 98.19 228 ASN A CA 1
ATOM 1868 C C . ASN A 1 228 ? 6.711 -12.319 -1.175 1.00 98.19 228 ASN A C 1
ATOM 1870 O O . ASN A 1 228 ? 7.810 -12.855 -1.036 1.00 98.19 228 ASN A O 1
ATOM 1874 N N . ILE A 1 229 ? 6.130 -12.159 -2.354 1.00 98.06 229 ILE A N 1
ATOM 1875 C CA . ILE A 1 229 ? 6.676 -12.625 -3.618 1.00 98.06 229 ILE A CA 1
ATOM 1876 C C . ILE A 1 229 ? 6.898 -11.390 -4.476 1.00 98.06 229 ILE A C 1
ATOM 1878 O O . ILE A 1 229 ? 5.951 -10.777 -4.967 1.00 98.06 229 ILE A O 1
ATOM 1882 N N . GLU A 1 230 ? 8.157 -11.013 -4.641 1.00 97.19 230 GLU A N 1
ATOM 1883 C CA . GLU A 1 230 ? 8.550 -9.906 -5.501 1.00 97.19 230 GLU A CA 1
ATOM 1884 C C .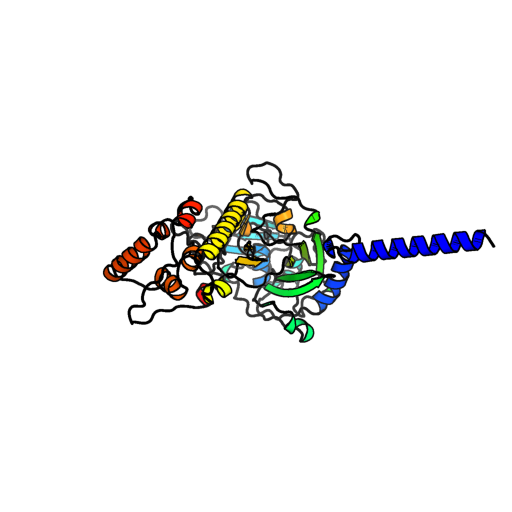 GLU A 1 230 ? 8.633 -10.378 -6.951 1.00 97.19 230 GLU A C 1
ATOM 1886 O O . GLU A 1 230 ? 9.251 -11.407 -7.240 1.00 97.19 230 GLU A O 1
ATOM 1891 N N . LEU A 1 231 ? 8.011 -9.627 -7.859 1.00 95.62 231 LEU A N 1
ATOM 1892 C CA . LEU A 1 231 ? 7.921 -9.941 -9.280 1.00 95.62 231 LEU A CA 1
ATOM 1893 C C . LEU A 1 231 ? 8.875 -9.043 -10.072 1.00 95.62 231 LEU A C 1
ATOM 1895 O O . LEU A 1 231 ? 8.858 -7.820 -9.923 1.00 95.62 231 LEU A O 1
ATOM 1899 N N . PHE A 1 232 ? 9.675 -9.651 -10.945 1.00 94.50 232 PHE A N 1
ATOM 1900 C CA . PHE A 1 232 ? 10.692 -8.979 -11.753 1.00 94.50 232 PHE A CA 1
ATOM 1901 C C . PHE A 1 232 ? 10.612 -9.421 -13.206 1.00 94.50 232 PHE A C 1
ATOM 1903 O O . PHE A 1 232 ? 10.174 -10.529 -13.526 1.00 94.50 232 PHE A O 1
ATOM 1910 N N . HIS A 1 233 ? 11.128 -8.583 -14.097 1.00 92.31 233 HIS A N 1
ATOM 1911 C CA . HIS A 1 233 ? 11.385 -9.010 -15.462 1.00 92.31 233 HIS A CA 1
ATOM 1912 C C . HIS A 1 233 ? 12.510 -10.061 -15.490 1.00 92.31 233 HIS A C 1
ATOM 1914 O O . HIS A 1 233 ? 13.533 -9.899 -14.834 1.00 92.31 233 HIS A O 1
ATOM 1920 N N . LYS A 1 234 ? 12.385 -11.119 -16.294 1.00 92.44 234 LYS A N 1
ATOM 1921 C CA . LYS A 1 234 ? 13.342 -12.242 -16.345 1.00 92.44 234 LYS A CA 1
ATOM 1922 C C . LYS A 1 234 ? 14.766 -11.834 -16.736 1.00 92.44 234 LYS A C 1
ATOM 1924 O O . LYS A 1 234 ? 15.723 -12.509 -16.370 1.00 92.44 234 LYS A O 1
ATOM 1929 N N . LYS A 1 235 ? 14.915 -10.730 -17.478 1.00 91.75 235 LYS A N 1
ATOM 1930 C CA . LYS A 1 235 ? 16.233 -10.155 -17.816 1.00 91.75 235 LYS A CA 1
ATOM 1931 C C . LYS A 1 235 ? 16.815 -9.267 -16.710 1.00 91.75 235 LYS A C 1
ATOM 1933 O O . LYS A 1 235 ? 17.991 -8.929 -16.783 1.00 91.75 235 LYS A O 1
ATOM 1938 N N . ASP A 1 236 ? 16.035 -8.904 -15.694 1.00 91.44 236 ASP A N 1
ATOM 1939 C CA . ASP A 1 236 ? 16.534 -8.205 -14.509 1.00 91.44 236 ASP A CA 1
ATOM 1940 C C . ASP A 1 236 ? 17.212 -9.198 -13.553 1.00 91.44 236 ASP A C 1
ATOM 1942 O O . ASP A 1 236 ? 16.686 -9.587 -12.511 1.00 91.44 236 ASP A O 1
ATOM 1946 N N . LEU A 1 237 ? 18.414 -9.631 -13.938 1.00 90.50 237 LEU A N 1
ATOM 1947 C CA . LEU A 1 237 ? 19.196 -10.624 -13.195 1.00 90.50 237 LEU A CA 1
ATOM 1948 C C . LEU A 1 237 ? 19.588 -10.146 -11.791 1.00 90.50 237 LEU A C 1
ATOM 1950 O O . LEU A 1 237 ? 19.856 -10.966 -10.915 1.00 90.50 237 LEU A O 1
ATOM 1954 N N . LYS A 1 238 ? 19.632 -8.826 -11.582 1.00 91.00 238 LYS A N 1
ATOM 1955 C CA . LYS A 1 238 ? 19.978 -8.209 -10.299 1.00 91.00 238 LYS A CA 1
ATOM 1956 C C . LYS A 1 238 ? 18.761 -7.919 -9.424 1.00 91.00 238 LYS A C 1
ATOM 1958 O O . LYS A 1 238 ? 18.952 -7.562 -8.265 1.00 91.00 238 LYS A O 1
ATOM 1963 N N . LYS A 1 239 ? 17.543 -8.101 -9.951 1.00 91.38 239 LYS A N 1
ATOM 1964 C CA . LYS A 1 239 ? 16.279 -7.845 -9.247 1.00 91.38 239 LYS A CA 1
ATOM 1965 C C . LYS A 1 239 ? 16.215 -6.408 -8.714 1.00 91.38 239 LYS A C 1
ATOM 1967 O O . LYS A 1 239 ? 15.880 -6.157 -7.558 1.00 91.38 239 LYS A O 1
ATOM 1972 N N . GLU A 1 240 ? 16.618 -5.452 -9.549 1.00 88.69 240 GLU A N 1
ATOM 1973 C CA . GLU A 1 240 ? 16.707 -4.039 -9.182 1.00 88.69 240 GLU A CA 1
ATOM 1974 C C . GLU A 1 240 ? 15.368 -3.298 -9.326 1.00 88.69 240 GLU A C 1
ATOM 1976 O O . GLU A 1 240 ? 15.116 -2.396 -8.517 1.00 88.69 240 GLU A O 1
ATOM 1981 N N . ASP A 1 241 ? 14.532 -3.688 -10.300 1.00 91.88 241 ASP A N 1
ATOM 1982 C CA . ASP A 1 241 ? 13.225 -3.096 -10.624 1.00 91.88 241 ASP A CA 1
ATOM 1983 C C . ASP A 1 241 ? 12.084 -4.088 -10.356 1.00 91.88 241 ASP A C 1
ATOM 1985 O O . ASP A 1 241 ? 11.657 -4.850 -11.227 1.00 91.88 241 ASP A O 1
ATOM 1989 N N . CYS A 1 242 ? 11.582 -4.076 -9.122 1.00 93.62 242 CYS A N 1
ATOM 1990 C CA . CYS A 1 242 ? 10.386 -4.826 -8.758 1.00 93.62 242 CYS A CA 1
ATOM 1991 C C . CYS A 1 242 ? 9.164 -4.205 -9.451 1.00 93.62 242 CYS A C 1
ATOM 1993 O O . CYS A 1 242 ? 8.849 -3.034 -9.234 1.00 93.62 242 CYS A O 1
ATOM 1995 N N . ILE A 1 243 ? 8.449 -4.995 -10.252 1.00 93.44 243 ILE A N 1
ATOM 1996 C CA . ILE A 1 243 ? 7.300 -4.541 -11.057 1.00 93.44 243 ILE A CA 1
ATOM 1997 C C . ILE A 1 243 ? 5.942 -4.916 -10.446 1.00 93.44 243 ILE A C 1
ATOM 1999 O O . ILE A 1 243 ? 4.902 -4.436 -10.901 1.00 93.44 243 ILE A O 1
ATOM 2003 N N . GLY A 1 244 ? 5.938 -5.718 -9.383 1.00 94.31 244 GLY A N 1
ATOM 2004 C CA . GLY A 1 244 ? 4.751 -6.020 -8.588 1.00 94.31 244 GLY A CA 1
ATOM 2005 C C . GLY A 1 244 ? 5.055 -6.945 -7.414 1.00 94.31 244 GLY A C 1
ATOM 2006 O O . GLY A 1 244 ? 6.150 -7.497 -7.318 1.00 94.31 244 GLY A O 1
ATOM 2007 N N . TRP A 1 245 ? 4.072 -7.123 -6.539 1.00 95.44 245 TRP A N 1
ATOM 2008 C CA . TRP A 1 245 ? 4.116 -8.033 -5.400 1.00 95.44 245 TRP A CA 1
ATOM 2009 C C . TRP A 1 245 ? 2.929 -8.984 -5.396 1.00 95.44 245 TRP A C 1
ATOM 2011 O O . TRP A 1 245 ? 1.838 -8.643 -5.859 1.00 95.44 245 TRP A O 1
ATOM 2021 N N . ILE A 1 246 ? 3.140 -10.150 -4.793 1.00 97.38 246 ILE A N 1
ATOM 2022 C CA . ILE A 1 246 ? 2.072 -11.011 -4.296 1.00 97.38 246 ILE A CA 1
ATOM 2023 C C . ILE A 1 246 ? 2.360 -11.304 -2.831 1.00 97.38 246 ILE A C 1
ATOM 2025 O O . ILE A 1 246 ? 3.360 -11.936 -2.502 1.00 97.38 246 ILE A O 1
ATOM 2029 N N . THR A 1 247 ? 1.482 -10.845 -1.952 1.00 98.12 247 THR A N 1
ATOM 2030 C CA . THR A 1 247 ? 1.651 -10.958 -0.507 1.00 98.12 247 THR A CA 1
ATOM 2031 C C . THR A 1 247 ? 0.595 -11.897 0.062 1.00 98.12 247 THR A C 1
ATOM 2033 O O . THR A 1 247 ? -0.598 -11.664 -0.117 1.00 98.12 247 THR A O 1
ATOM 2036 N N . ILE A 1 248 ? 1.032 -12.947 0.755 1.00 98.06 248 ILE A N 1
ATOM 2037 C CA . ILE A 1 248 ? 0.180 -13.853 1.532 1.00 98.06 248 ILE A CA 1
ATOM 2038 C C . ILE A 1 248 ? 0.195 -13.344 2.974 1.00 98.06 248 ILE A C 1
ATOM 2040 O O . ILE A 1 248 ? 1.253 -13.306 3.606 1.00 98.06 248 ILE A O 1
ATOM 2044 N N . MET A 1 249 ? -0.957 -12.933 3.494 1.00 97.25 249 MET A N 1
ATOM 2045 C CA . MET A 1 249 ? -1.082 -12.236 4.777 1.00 97.25 249 MET A CA 1
ATOM 2046 C C . MET A 1 249 ? -2.236 -12.776 5.625 1.00 97.25 249 MET A C 1
ATOM 2048 O O . MET A 1 249 ? -3.064 -13.565 5.154 1.00 97.25 249 MET A O 1
ATOM 2052 N N . GLU A 1 250 ? -2.273 -12.352 6.890 1.00 95.81 250 GLU A N 1
ATOM 2053 C CA . GLU A 1 250 ? -3.420 -12.548 7.781 1.00 95.81 250 GLU A CA 1
ATOM 2054 C C . GLU A 1 250 ? -4.728 -12.178 7.064 1.00 95.81 250 GLU A C 1
ATOM 2056 O O . GLU A 1 250 ? -4.831 -11.136 6.412 1.00 95.81 250 GLU A O 1
ATOM 2061 N N . LYS A 1 251 ? -5.735 -13.045 7.182 1.00 95.81 251 LYS A N 1
ATOM 2062 C CA . LYS A 1 251 ? -7.088 -12.749 6.717 1.00 95.81 251 LYS A CA 1
ATOM 2063 C C . LYS A 1 251 ? -7.876 -12.142 7.872 1.00 95.81 251 LYS A C 1
ATOM 2065 O O . LYS A 1 251 ? -7.851 -12.672 8.977 1.00 95.81 251 LYS A O 1
ATOM 2070 N N . ALA A 1 252 ? -8.577 -11.052 7.594 1.00 94.56 252 ALA A N 1
ATOM 2071 C CA . ALA A 1 252 ? -9.482 -10.410 8.534 1.00 94.56 252 ALA A CA 1
ATOM 2072 C C . ALA A 1 252 ? -10.940 -10.611 8.123 1.00 94.56 252 ALA A C 1
ATOM 2074 O O . ALA A 1 252 ? -11.229 -10.876 6.953 1.00 94.56 252 ALA A O 1
ATOM 2075 N N . ASP A 1 253 ? -11.847 -10.423 9.078 1.00 88.94 253 ASP A N 1
ATOM 2076 C CA . ASP A 1 253 ? -13.280 -10.602 8.842 1.00 88.94 253 ASP A CA 1
ATOM 2077 C C . ASP A 1 253 ? -13.907 -9.380 8.173 1.00 88.94 253 ASP A C 1
ATOM 2079 O O . ASP A 1 253 ? -14.687 -9.503 7.228 1.00 88.94 253 ASP A O 1
ATOM 2083 N N . LYS A 1 254 ? -13.592 -8.187 8.694 1.00 92.31 254 LYS A N 1
ATOM 2084 C CA . LYS A 1 254 ? -14.171 -6.909 8.268 1.00 92.31 254 LYS A CA 1
ATOM 2085 C C . LYS A 1 254 ? -13.176 -5.767 8.434 1.00 92.31 254 LYS A C 1
ATOM 2087 O O . LYS A 1 254 ? -12.328 -5.782 9.329 1.00 92.31 254 LYS A O 1
ATOM 2092 N N . ASP A 1 255 ? -13.336 -4.748 7.603 1.00 94.94 255 ASP A N 1
ATOM 2093 C CA . ASP A 1 255 ? -12.692 -3.452 7.781 1.00 94.94 255 ASP A CA 1
ATOM 2094 C C . ASP A 1 255 ? -13.450 -2.571 8.796 1.00 94.94 255 ASP A C 1
ATOM 2096 O O . ASP A 1 255 ? -14.639 -2.767 9.085 1.00 94.94 255 ASP A O 1
ATOM 2100 N N . LEU A 1 256 ? -12.757 -1.572 9.344 1.00 95.31 256 LEU A N 1
ATOM 2101 C CA . LEU A 1 256 ? -13.294 -0.677 10.363 1.00 95.31 256 LEU A CA 1
ATOM 2102 C C . LEU A 1 256 ? -14.451 0.182 9.839 1.00 95.31 256 LEU A C 1
ATOM 2104 O O . LEU A 1 256 ? -15.357 0.505 10.610 1.00 95.31 256 LEU A O 1
ATOM 2108 N N . ARG A 1 257 ? -14.468 0.526 8.543 1.00 93.12 257 ARG A N 1
ATOM 2109 C CA . ARG A 1 257 ? -15.566 1.298 7.942 1.00 93.12 257 ARG A CA 1
ATOM 2110 C C . ARG A 1 257 ? -16.864 0.509 8.025 1.00 93.12 257 ARG A C 1
ATOM 2112 O O . ARG A 1 257 ? -17.862 1.035 8.511 1.00 93.12 257 ARG A O 1
ATOM 2119 N N . THR A 1 258 ? -16.833 -0.751 7.601 1.00 92.88 258 THR A N 1
ATOM 2120 C CA . THR A 1 258 ? -17.978 -1.665 7.666 1.00 92.88 258 THR A CA 1
ATOM 2121 C C . THR A 1 258 ? -18.484 -1.806 9.103 1.00 92.88 258 THR A C 1
ATOM 2123 O O . THR A 1 258 ? -19.682 -1.688 9.353 1.00 92.88 258 THR A O 1
ATOM 2126 N N . ILE A 1 259 ? -17.579 -1.975 10.071 1.00 94.56 259 ILE A N 1
ATOM 2127 C CA . ILE A 1 259 ? -17.938 -2.137 11.488 1.00 94.56 259 ILE A CA 1
ATOM 2128 C C . ILE A 1 259 ? -18.600 -0.882 12.068 1.00 94.56 259 ILE A C 1
ATOM 2130 O O . ILE A 1 259 ? -19.621 -0.985 12.751 1.00 94.56 259 ILE A O 1
ATOM 2134 N N . LEU A 1 260 ? -18.029 0.299 11.821 1.00 94.56 260 LEU A N 1
ATOM 2135 C CA . LEU A 1 260 ? -18.549 1.552 12.371 1.00 94.56 260 LEU A CA 1
ATOM 2136 C C . LEU A 1 260 ? -19.864 1.965 11.708 1.00 94.56 260 LEU A C 1
ATOM 2138 O O . LEU A 1 260 ? -20.752 2.456 12.401 1.00 94.56 260 LEU A O 1
ATOM 2142 N N . LYS A 1 261 ? -20.018 1.701 10.406 1.00 92.06 261 LYS A N 1
ATOM 2143 C CA . LYS A 1 261 ? -21.249 1.977 9.654 1.00 92.06 261 LYS A CA 1
ATOM 2144 C C . LYS A 1 261 ? -22.441 1.135 10.119 1.00 92.06 261 LYS A C 1
ATOM 2146 O O . LYS A 1 261 ? -23.576 1.579 9.998 1.00 92.06 261 LYS A O 1
ATOM 2151 N N . GLU A 1 262 ? -22.208 -0.064 10.652 1.00 93.19 262 GLU A N 1
ATOM 2152 C CA . GLU A 1 262 ? -23.274 -0.883 11.246 1.00 93.19 262 GLU A CA 1
ATOM 2153 C C . GLU A 1 262 ? -23.782 -0.332 12.591 1.00 93.19 262 GLU A C 1
ATOM 2155 O O . GLU A 1 262 ? -24.854 -0.734 13.032 1.00 93.19 262 GLU A O 1
ATOM 2160 N N . GLU A 1 263 ? -23.016 0.540 13.259 1.00 92.00 263 GLU A N 1
ATOM 2161 C CA . GLU A 1 263 ? -23.354 1.174 14.547 1.00 92.00 263 GLU A CA 1
ATOM 2162 C C . GLU A 1 263 ? -23.689 0.203 15.698 1.00 92.00 263 GLU A C 1
ATOM 2164 O O . GLU A 1 263 ? -24.300 0.577 16.695 1.00 92.00 263 GLU A O 1
ATOM 2169 N N . LYS A 1 264 ? -23.229 -1.051 15.614 1.00 95.31 264 LYS A N 1
ATOM 2170 C CA . LYS A 1 264 ? -23.517 -2.095 16.620 1.00 95.31 264 LYS A CA 1
ATOM 2171 C C . LYS A 1 264 ? -22.557 -2.123 17.808 1.00 95.31 264 LYS A C 1
ATOM 2173 O O . LYS A 1 264 ? -22.815 -2.830 18.779 1.00 95.31 264 LYS A O 1
ATOM 2178 N N . ILE A 1 265 ? -21.428 -1.415 17.731 1.00 95.56 265 ILE A N 1
ATOM 2179 C CA . 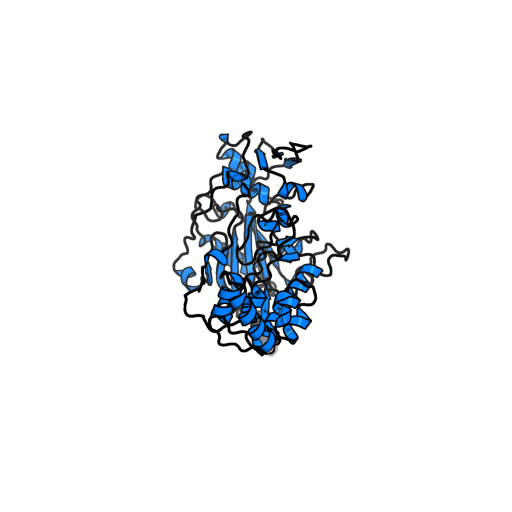ILE A 1 265 ? -20.398 -1.436 18.778 1.00 95.56 265 ILE A CA 1
ATOM 2180 C C . ILE A 1 265 ? -20.453 -0.180 19.654 1.00 95.56 265 ILE A C 1
ATOM 2182 O O . ILE A 1 265 ? -20.458 0.948 19.153 1.00 95.56 265 ILE A O 1
ATOM 2186 N N . GLY A 1 266 ? -20.470 -0.393 20.972 1.00 95.81 266 GLY A N 1
ATOM 2187 C CA . GLY A 1 266 ? -20.479 0.665 21.984 1.00 95.81 266 GLY A CA 1
ATOM 2188 C C . GLY A 1 266 ? -19.101 1.280 22.248 1.00 95.81 266 GLY A C 1
ATOM 2189 O O . GLY A 1 266 ? -18.076 0.781 21.779 1.00 95.81 266 GLY A O 1
ATOM 2190 N N . ILE A 1 267 ? -19.085 2.355 23.042 1.00 94.31 267 ILE A N 1
ATOM 2191 C CA . ILE A 1 267 ? -17.904 3.200 23.283 1.00 94.31 267 ILE A CA 1
ATOM 2192 C C . ILE A 1 267 ? -16.676 2.424 23.782 1.00 94.31 267 ILE A C 1
ATOM 2194 O O . ILE A 1 267 ? -15.584 2.644 23.271 1.00 94.31 267 ILE A O 1
ATOM 2198 N N . GLU A 1 268 ? -16.838 1.459 24.689 1.00 95.12 268 GLU A N 1
ATOM 2199 C CA . GLU A 1 268 ? -15.707 0.701 25.250 1.00 95.12 268 GLU A CA 1
ATOM 2200 C C . GLU A 1 268 ? -14.962 -0.123 24.190 1.00 95.12 268 GLU A C 1
ATOM 2202 O O . GLU A 1 268 ? -13.731 -0.105 24.119 1.00 95.12 268 GLU A O 1
ATOM 2207 N N . LYS A 1 269 ? -15.696 -0.786 23.285 1.00 95.88 269 LYS A N 1
ATOM 2208 C CA . LYS A 1 269 ? -15.080 -1.513 22.165 1.00 95.88 269 LYS A CA 1
ATOM 2209 C C . LYS A 1 269 ? -14.384 -0.546 21.206 1.00 95.88 269 LYS A C 1
ATOM 2211 O O . LYS A 1 269 ? -13.282 -0.834 20.743 1.00 95.88 269 LYS A O 1
ATOM 2216 N N . ARG A 1 270 ? -14.984 0.622 20.951 1.00 95.94 270 ARG A N 1
ATOM 2217 C CA . ARG A 1 270 ? -14.381 1.663 20.107 1.00 95.94 270 ARG A CA 1
ATOM 2218 C C . ARG A 1 270 ? -13.105 2.245 20.723 1.00 95.94 270 ARG A C 1
ATOM 2220 O O . ARG A 1 270 ? -12.143 2.436 19.989 1.00 95.94 270 ARG A O 1
ATOM 2227 N N . LYS A 1 271 ? -13.043 2.433 22.047 1.00 93.94 271 LYS A N 1
ATOM 2228 C CA . LYS A 1 271 ? -11.818 2.830 22.766 1.00 93.94 271 LYS A CA 1
ATOM 2229 C C . LYS A 1 271 ? -10.708 1.795 22.640 1.00 93.94 271 LYS A C 1
ATOM 2231 O O . LYS A 1 271 ? -9.577 2.168 22.348 1.00 93.94 271 LYS A O 1
ATOM 2236 N N . LYS A 1 272 ? -11.022 0.505 22.808 1.00 95.50 272 LYS A N 1
ATOM 2237 C CA . LYS A 1 272 ? -10.039 -0.578 22.632 1.00 95.50 272 LYS A CA 1
ATOM 2238 C C . LYS A 1 272 ? -9.462 -0.580 21.213 1.00 95.50 272 LYS A C 1
ATOM 2240 O O . LYS A 1 272 ? -8.249 -0.658 21.041 1.00 95.50 272 LYS A O 1
ATOM 2245 N N . ILE A 1 273 ? -10.328 -0.440 20.207 1.00 96.62 273 ILE A N 1
ATOM 2246 C CA . ILE A 1 273 ? -9.918 -0.314 18.803 1.00 96.62 273 ILE A CA 1
ATOM 2247 C C . ILE A 1 273 ? -9.051 0.940 18.606 1.00 96.62 273 ILE A C 1
ATOM 2249 O O . ILE A 1 273 ? -7.989 0.864 17.997 1.00 96.62 273 ILE A O 1
ATOM 2253 N N . ALA A 1 274 ? -9.469 2.084 19.150 1.00 94.38 274 ALA A N 1
ATOM 2254 C CA . ALA A 1 274 ? -8.735 3.339 19.044 1.00 94.38 274 ALA A CA 1
ATOM 2255 C C . ALA A 1 274 ? -7.326 3.248 19.653 1.00 94.38 274 ALA A C 1
ATOM 2257 O O . ALA A 1 274 ? -6.369 3.700 19.027 1.00 94.38 274 ALA A O 1
ATOM 2258 N N . GLY A 1 275 ? -7.200 2.620 20.827 1.00 94.06 275 GLY A N 1
ATOM 2259 C CA . GLY A 1 275 ? -5.919 2.349 21.478 1.00 94.06 275 GLY A CA 1
ATOM 2260 C C . GLY A 1 275 ? -4.993 1.525 20.586 1.00 94.06 275 GLY A C 1
ATOM 2261 O O . GLY A 1 275 ? -3.903 1.981 20.265 1.00 94.06 275 GLY A O 1
ATOM 2262 N N . GLY A 1 276 ? -5.467 0.387 20.069 1.00 96.31 276 GLY A N 1
ATOM 2263 C CA . GLY A 1 276 ? -4.655 -0.452 19.180 1.00 96.31 276 GLY A CA 1
ATOM 2264 C C . GLY A 1 276 ? -4.244 0.242 17.872 1.00 96.31 276 GLY A C 1
ATOM 2265 O O . GLY A 1 276 ? -3.122 0.071 17.400 1.00 96.31 276 GLY A O 1
ATOM 2266 N N . ILE A 1 277 ? -5.114 1.072 17.286 1.00 95.69 277 ILE A N 1
ATOM 2267 C CA . ILE A 1 277 ? -4.765 1.879 16.103 1.00 95.69 277 ILE A CA 1
ATOM 2268 C C . ILE A 1 277 ? -3.659 2.885 16.438 1.00 95.69 277 ILE A C 1
ATOM 2270 O O . ILE A 1 277 ? -2.701 3.021 15.675 1.00 95.69 277 ILE A O 1
ATOM 2274 N N . ASN A 1 278 ? -3.786 3.586 17.569 1.00 92.94 278 ASN A N 1
ATOM 2275 C CA . ASN A 1 278 ? -2.775 4.527 18.038 1.00 92.94 278 ASN A CA 1
ATOM 2276 C C . ASN A 1 278 ? -1.430 3.823 18.259 1.00 92.94 278 ASN A C 1
ATOM 2278 O O . ASN A 1 278 ? -0.420 4.263 17.715 1.00 92.94 278 ASN A O 1
ATOM 2282 N N . ASP A 1 279 ? -1.431 2.703 18.979 1.00 94.94 279 ASP A N 1
ATOM 2283 C CA . ASP A 1 279 ? -0.223 1.938 19.297 1.00 94.94 279 ASP A CA 1
ATOM 2284 C C . ASP A 1 279 ? 0.456 1.416 18.025 1.00 94.94 279 ASP A C 1
ATOM 2286 O O . ASP A 1 279 ? 1.674 1.512 17.876 1.00 94.94 279 ASP A O 1
ATOM 2290 N N . GLY A 1 280 ? -0.332 0.964 17.044 1.00 96.44 280 GLY A N 1
ATOM 2291 C CA . GLY A 1 280 ? 0.169 0.586 15.725 1.00 96.44 280 GLY A CA 1
ATOM 2292 C C . GLY A 1 280 ? 0.843 1.742 14.976 1.00 96.44 280 GLY A C 1
ATOM 2293 O O . GLY A 1 280 ? 1.937 1.561 14.441 1.00 96.44 280 GLY A O 1
ATOM 2294 N N . PHE A 1 281 ? 0.236 2.935 14.938 1.00 93.50 281 PHE A N 1
ATOM 2295 C CA . PHE A 1 281 ? 0.847 4.092 14.270 1.00 93.50 281 PHE A CA 1
ATOM 2296 C C . PHE A 1 281 ? 2.093 4.607 14.993 1.00 93.50 281 PHE A C 1
ATOM 2298 O O . PHE A 1 281 ? 3.068 4.939 14.317 1.00 93.50 281 PHE A O 1
ATOM 2305 N N . VAL A 1 282 ? 2.081 4.640 16.330 1.00 93.44 282 VAL A N 1
ATOM 2306 C CA . VAL A 1 282 ? 3.257 4.987 17.143 1.00 93.44 282 VAL A CA 1
ATOM 2307 C C . VAL A 1 282 ? 4.392 4.011 16.849 1.00 93.44 282 VAL A C 1
ATOM 2309 O O . VAL A 1 282 ? 5.491 4.440 16.507 1.00 93.44 282 VAL A O 1
ATOM 2312 N N . TYR A 1 283 ? 4.112 2.705 16.867 1.00 96.62 283 TYR A N 1
ATOM 2313 C CA . TYR A 1 283 ? 5.102 1.687 16.530 1.00 96.62 283 TYR A CA 1
ATOM 2314 C C . TYR A 1 283 ? 5.690 1.883 15.125 1.00 96.62 283 TYR A C 1
ATOM 2316 O O . TYR A 1 283 ? 6.910 1.842 14.965 1.00 96.62 283 TYR A O 1
ATOM 2324 N N . LEU A 1 284 ? 4.855 2.120 14.103 1.00 96.69 284 LEU A N 1
ATOM 2325 C CA . LEU A 1 284 ? 5.337 2.378 12.739 1.00 96.69 284 LEU A CA 1
ATOM 2326 C C . LEU A 1 284 ? 6.273 3.593 12.689 1.00 96.69 284 LEU A C 1
ATOM 2328 O O . LEU A 1 284 ? 7.345 3.516 12.086 1.00 96.69 284 LEU A O 1
ATOM 2332 N N . GLU A 1 285 ? 5.909 4.691 13.351 1.00 94.06 285 GLU A N 1
ATOM 2333 C CA . GLU A 1 285 ? 6.724 5.906 13.394 1.00 94.06 285 GLU A CA 1
ATOM 2334 C C . GLU A 1 285 ? 8.073 5.684 14.096 1.00 94.06 285 GLU A C 1
ATOM 2336 O O . GLU A 1 285 ? 9.112 6.136 13.595 1.00 94.06 285 GLU A O 1
ATOM 2341 N N . GLU A 1 286 ? 8.078 4.943 15.209 1.00 94.56 286 GLU A N 1
ATOM 2342 C CA . GLU A 1 286 ? 9.288 4.569 15.950 1.00 94.56 286 GLU A CA 1
ATOM 2343 C C . GLU A 1 286 ? 10.262 3.759 15.093 1.00 94.56 286 GLU A C 1
ATOM 2345 O O . GLU A 1 286 ? 11.473 3.973 15.161 1.00 94.56 286 GLU A O 1
ATOM 2350 N N . ILE A 1 287 ? 9.755 2.851 14.255 1.00 95.50 287 ILE A N 1
ATOM 2351 C CA . ILE A 1 287 ? 10.583 2.040 13.351 1.00 95.50 287 ILE A CA 1
ATOM 2352 C C . ILE A 1 287 ? 10.865 2.732 12.005 1.00 95.50 287 ILE A C 1
ATOM 2354 O O . ILE A 1 287 ? 11.489 2.129 11.127 1.00 95.50 287 ILE A O 1
ATOM 2358 N N . GLY A 1 288 ? 10.448 3.994 11.847 1.00 94.50 288 GLY A N 1
ATOM 2359 C CA . GLY A 1 288 ? 10.757 4.847 10.697 1.00 94.50 288 GLY A CA 1
ATOM 2360 C C . GLY A 1 288 ? 9.846 4.666 9.482 1.00 94.50 288 GLY A C 1
ATOM 2361 O O . GLY A 1 288 ? 10.277 4.936 8.360 1.00 94.50 288 GLY A O 1
ATOM 2362 N N . ILE A 1 289 ? 8.604 4.225 9.691 1.00 95.12 289 ILE A N 1
ATOM 2363 C CA . ILE A 1 289 ? 7.548 4.147 8.677 1.00 95.12 289 ILE A CA 1
ATOM 2364 C C . ILE A 1 289 ? 6.461 5.182 8.992 1.00 95.12 289 ILE A C 1
ATOM 2366 O O . ILE A 1 289 ? 5.716 5.066 9.960 1.00 95.12 289 ILE A O 1
ATOM 2370 N N . GLY A 1 290 ? 6.325 6.191 8.135 1.00 92.75 290 GLY A N 1
ATOM 2371 C CA . GLY A 1 290 ? 5.183 7.102 8.152 1.00 92.75 290 GLY A CA 1
ATOM 2372 C C . GLY A 1 290 ? 4.063 6.577 7.258 1.00 92.75 290 GLY A C 1
ATOM 2373 O O . GLY A 1 290 ? 4.269 6.437 6.056 1.00 92.75 290 GLY A O 1
ATOM 2374 N N . HIS A 1 291 ? 2.879 6.307 7.813 1.00 91.38 291 HIS A N 1
ATOM 2375 C CA . HIS A 1 291 ? 1.711 5.868 7.039 1.00 91.38 291 HIS A CA 1
ATOM 2376 C C . HIS A 1 291 ? 0.848 7.058 6.593 1.00 91.38 291 HIS A C 1
ATOM 2378 O O . HIS A 1 291 ? 0.350 7.791 7.454 1.00 91.38 291 HIS A O 1
ATOM 2384 N N . PHE A 1 292 ? 0.636 7.233 5.281 1.00 87.62 292 PHE A N 1
ATOM 2385 C CA . PHE A 1 292 ? -0.050 8.404 4.698 1.00 87.62 292 PHE A CA 1
ATOM 2386 C C . PHE A 1 292 ? -1.419 8.092 4.073 1.00 87.62 292 PHE A C 1
ATOM 2388 O O . PHE A 1 292 ? -2.019 8.959 3.440 1.00 87.62 292 PHE A O 1
ATOM 2395 N N . ASP A 1 293 ? -1.941 6.880 4.279 1.00 86.38 293 ASP A N 1
ATOM 2396 C CA . ASP A 1 293 ? -3.315 6.510 3.910 1.00 86.38 293 ASP A CA 1
ATOM 2397 C C . ASP A 1 293 ? -4.112 5.982 5.115 1.00 86.38 293 ASP A C 1
ATOM 2399 O O . ASP A 1 293 ? -4.508 4.819 5.172 1.00 86.38 293 ASP A O 1
ATOM 2403 N N . ARG A 1 294 ? -4.286 6.819 6.146 1.00 88.50 294 ARG A N 1
ATOM 2404 C CA . ARG A 1 294 ? -4.888 6.437 7.443 1.00 88.50 294 ARG A CA 1
ATOM 2405 C C . ARG A 1 294 ? -6.427 6.412 7.408 1.00 88.50 294 ARG A C 1
ATOM 2407 O O . ARG A 1 294 ? -7.078 7.001 8.272 1.00 88.50 294 ARG A O 1
ATOM 2414 N N . LYS A 1 295 ? -7.005 5.774 6.389 1.00 88.56 295 LYS A N 1
ATOM 2415 C CA . LYS A 1 295 ? -8.459 5.614 6.209 1.00 88.56 295 LYS A CA 1
ATOM 2416 C C . LYS A 1 295 ? -9.005 4.396 6.953 1.00 88.56 295 LYS A C 1
ATOM 2418 O O . LYS A 1 295 ? -8.257 3.487 7.308 1.00 88.56 295 LYS A O 1
ATOM 2423 N N . LEU A 1 296 ? -10.320 4.369 7.165 1.00 91.94 296 LEU A N 1
ATOM 2424 C CA . LEU A 1 296 ? -11.004 3.292 7.889 1.00 91.94 296 LEU A CA 1
ATOM 2425 C C . LEU A 1 296 ? -10.869 1.936 7.185 1.00 91.94 296 LEU A C 1
ATOM 2427 O O . LEU A 1 296 ? -10.699 0.915 7.840 1.00 91.94 296 LEU A O 1
ATOM 2431 N N . GLU A 1 297 ? -10.895 1.930 5.855 1.00 91.50 297 GLU A N 1
ATOM 2432 C CA . GLU A 1 297 ? -10.734 0.732 5.030 1.00 91.50 297 GLU A CA 1
ATOM 2433 C C . GLU A 1 297 ? -9.337 0.102 5.167 1.00 91.50 297 GLU A C 1
ATOM 2435 O O . GLU A 1 297 ? -9.174 -1.086 4.903 1.00 91.50 297 GLU A O 1
ATOM 2440 N N . ASN A 1 298 ? -8.345 0.878 5.626 1.00 93.75 298 ASN A N 1
ATOM 2441 C CA . ASN A 1 298 ? -6.982 0.405 5.878 1.00 93.75 298 ASN A CA 1
ATOM 2442 C C . ASN A 1 298 ? -6.760 -0.060 7.327 1.00 93.75 298 ASN A C 1
ATOM 2444 O O . ASN A 1 298 ? -5.620 -0.268 7.749 1.00 93.75 298 ASN A O 1
ATOM 2448 N N . ILE A 1 299 ? -7.842 -0.244 8.087 1.00 96.75 299 ILE A N 1
ATOM 2449 C CA . ILE A 1 299 ? -7.829 -0.866 9.407 1.00 96.75 299 ILE A CA 1
ATOM 2450 C C . ILE A 1 299 ? -8.753 -2.077 9.362 1.00 96.75 299 ILE A C 1
ATOM 2452 O O . ILE A 1 299 ? -9.969 -1.936 9.259 1.00 96.75 299 ILE A O 1
ATOM 2456 N N . LEU A 1 300 ? -8.181 -3.272 9.451 1.00 96.81 300 LEU A N 1
ATOM 2457 C CA . LEU A 1 300 ? -8.941 -4.519 9.507 1.00 96.81 300 LEU A CA 1
ATOM 2458 C C . LEU A 1 300 ? -9.057 -5.012 10.948 1.00 96.81 300 LEU A C 1
ATOM 2460 O O . LEU A 1 300 ? -8.159 -4.750 11.744 1.00 96.81 300 LEU A O 1
ATOM 2464 N N . LEU A 1 301 ? -10.119 -5.743 11.294 1.00 96.00 301 LEU A N 1
ATOM 2465 C CA . LEU A 1 301 ? -10.178 -6.455 12.575 1.00 96.00 301 LEU A CA 1
ATOM 2466 C C . LEU A 1 301 ? -9.931 -7.952 12.385 1.00 96.00 301 LEU A C 1
ATOM 2468 O O . LEU A 1 301 ? -10.659 -8.622 11.653 1.00 96.00 301 LEU A O 1
ATOM 2472 N N . VAL A 1 302 ? -8.924 -8.460 13.094 1.00 94.75 302 VAL A N 1
ATOM 2473 C CA . VAL A 1 302 ? -8.628 -9.890 13.244 1.00 94.75 302 VAL A CA 1
ATOM 2474 C C . VAL A 1 302 ? -8.840 -10.222 14.715 1.00 94.75 302 VAL A C 1
ATOM 2476 O O . VAL A 1 302 ? -8.149 -9.656 15.557 1.00 94.75 302 VAL A O 1
ATOM 2479 N N . ASP A 1 303 ? -9.822 -11.066 15.035 1.00 91.75 303 ASP A N 1
ATOM 2480 C CA . ASP A 1 303 ? -10.168 -11.424 16.421 1.00 91.75 303 ASP A CA 1
ATOM 2481 C C . ASP A 1 303 ? -10.361 -10.196 17.341 1.00 91.75 303 ASP A C 1
ATOM 2483 O O . ASP A 1 303 ? -9.840 -10.123 18.454 1.00 91.75 303 ASP A O 1
ATOM 2487 N N . ASP A 1 304 ? -11.093 -9.184 16.856 1.00 91.62 304 ASP A N 1
ATOM 2488 C CA . ASP A 1 304 ? -11.311 -7.887 17.523 1.00 91.62 304 ASP A CA 1
ATOM 2489 C C . ASP A 1 304 ? -10.048 -7.029 17.770 1.00 91.62 304 ASP A C 1
ATOM 2491 O O . ASP A 1 304 ? -10.128 -5.985 18.428 1.00 91.62 304 ASP A O 1
ATOM 2495 N N . ILE A 1 305 ? -8.894 -7.411 17.218 1.00 96.62 305 ILE A N 1
ATOM 2496 C CA . ILE A 1 305 ? -7.652 -6.633 17.256 1.00 96.62 305 ILE A CA 1
ATOM 2497 C C . ILE A 1 305 ? -7.542 -5.811 15.963 1.00 96.62 305 ILE A C 1
ATOM 2499 O O . ILE A 1 305 ? -7.585 -6.387 14.872 1.00 96.62 305 ILE A O 1
ATOM 2503 N N . PRO A 1 306 ? -7.390 -4.474 16.040 1.00 97.69 306 PRO A N 1
ATOM 2504 C CA . PRO A 1 306 ? -7.211 -3.649 14.852 1.00 97.69 306 PRO A CA 1
ATOM 2505 C C . PRO A 1 306 ? -5.824 -3.848 14.254 1.00 97.69 306 PRO A C 1
ATOM 2507 O O . PRO A 1 306 ? -4.830 -3.782 14.972 1.00 97.69 306 PRO A O 1
ATOM 2510 N N . LYS A 1 307 ? -5.775 -4.052 12.939 1.00 98.31 307 LYS A N 1
ATOM 2511 C CA . LYS A 1 307 ? -4.583 -4.303 12.129 1.00 98.31 307 LYS A CA 1
ATOM 2512 C C . LYS A 1 307 ? -4.479 -3.239 11.041 1.00 98.31 307 LYS A C 1
ATOM 2514 O O . LYS A 1 307 ? -5.357 -3.147 10.184 1.00 98.31 307 LYS A O 1
ATOM 2519 N N . ILE A 1 308 ? -3.403 -2.459 11.053 1.00 97.88 308 ILE A N 1
ATOM 2520 C CA . ILE A 1 308 ? -3.088 -1.505 9.983 1.00 97.88 308 ILE A CA 1
ATOM 2521 C C . ILE A 1 308 ? -2.598 -2.281 8.758 1.00 97.88 308 ILE A C 1
ATOM 2523 O O . ILE A 1 308 ? -1.701 -3.124 8.869 1.00 97.88 308 ILE A O 1
ATOM 2527 N N . ILE A 1 309 ? -3.191 -1.980 7.603 1.00 95.25 309 ILE A N 1
ATOM 2528 C CA . ILE A 1 309 ? -2.859 -2.557 6.296 1.00 95.25 309 ILE A CA 1
ATOM 2529 C C . ILE A 1 309 ? -2.495 -1.462 5.283 1.00 95.25 309 ILE A C 1
ATOM 2531 O O . ILE A 1 309 ? -2.613 -0.276 5.559 1.00 95.25 309 ILE A O 1
ATOM 2535 N N . ASP A 1 310 ? -2.149 -1.898 4.071 1.00 90.25 310 ASP A N 1
ATOM 2536 C CA . ASP A 1 310 ? -1.946 -1.064 2.882 1.00 90.25 310 ASP A CA 1
ATOM 2537 C C . ASP A 1 310 ? -0.774 -0.077 2.949 1.00 90.25 310 ASP A C 1
ATOM 2539 O O . ASP A 1 310 ? -0.910 1.143 2.972 1.00 90.25 310 ASP A O 1
ATOM 2543 N N . PHE A 1 311 ? 0.422 -0.643 2.822 1.00 90.31 311 PHE A N 1
ATOM 2544 C CA . PHE A 1 311 ? 1.677 0.097 2.788 1.00 90.31 311 PHE A CA 1
ATOM 2545 C C . PHE A 1 311 ? 2.020 0.684 1.405 1.00 90.31 311 PHE A C 1
ATOM 2547 O O . PHE A 1 311 ? 3.179 0.993 1.117 1.00 90.31 311 PHE A O 1
ATOM 2554 N N . GLY A 1 312 ? 1.028 0.836 0.517 1.00 85.25 312 GLY A N 1
ATOM 2555 C CA . GLY A 1 312 ? 1.224 1.402 -0.820 1.00 85.25 312 GLY A CA 1
ATOM 2556 C C . GLY A 1 312 ? 1.592 2.890 -0.814 1.00 85.25 312 GLY A C 1
ATOM 2557 O O . GLY A 1 312 ? 2.202 3.372 -1.772 1.00 85.25 312 GLY A O 1
ATOM 2558 N N . LEU A 1 313 ? 1.256 3.601 0.268 1.00 86.62 313 LEU A N 1
ATOM 2559 C CA . LEU A 1 313 ? 1.452 5.040 0.428 1.00 86.62 313 LEU A CA 1
ATOM 2560 C C . LEU A 1 313 ? 2.089 5.365 1.788 1.00 86.62 313 LEU A C 1
ATOM 2562 O O . LEU A 1 313 ? 1.448 5.860 2.719 1.00 86.62 313 LEU A O 1
ATOM 2566 N N . ILE A 1 314 ? 3.377 5.057 1.892 1.00 91.56 314 ILE A N 1
ATOM 2567 C CA . ILE A 1 314 ? 4.185 5.267 3.095 1.00 91.56 314 ILE A CA 1
ATOM 2568 C C . ILE A 1 314 ? 5.437 6.084 2.780 1.00 91.56 314 ILE A C 1
ATOM 2570 O O . ILE A 1 314 ? 5.882 6.129 1.631 1.00 91.56 314 ILE A O 1
ATOM 2574 N N . CYS A 1 315 ? 6.026 6.686 3.815 1.00 92.31 315 CYS A N 1
ATOM 2575 C CA . CYS A 1 315 ? 7.398 7.186 3.788 1.00 92.31 315 CYS A CA 1
ATOM 2576 C C . CYS A 1 315 ? 8.287 6.304 4.669 1.00 92.31 315 CYS A C 1
ATOM 2578 O O . CYS A 1 315 ? 8.002 6.114 5.849 1.00 92.31 315 CYS A O 1
ATOM 2580 N N . GLU A 1 316 ? 9.380 5.814 4.105 1.00 93.19 316 GLU A N 1
ATOM 2581 C CA . GLU A 1 316 ? 10.368 4.942 4.728 1.00 93.19 316 GLU A CA 1
ATOM 2582 C C . GLU A 1 316 ? 11.651 5.741 5.006 1.00 93.19 316 GLU A C 1
ATOM 2584 O O . GLU A 1 316 ? 12.193 6.379 4.105 1.00 93.19 316 GLU A O 1
ATOM 2589 N N . GLN A 1 317 ? 12.117 5.755 6.258 1.00 92.25 317 GLN A N 1
ATOM 2590 C CA . GLN A 1 317 ? 13.221 6.625 6.700 1.00 92.25 317 GLN A CA 1
ATOM 2591 C C . GLN A 1 317 ? 14.558 5.894 6.907 1.00 92.25 317 GLN A C 1
ATOM 2593 O O . GLN A 1 317 ? 15.593 6.534 7.081 1.00 92.25 317 GLN A O 1
ATOM 2598 N N . THR A 1 318 ? 14.570 4.563 6.908 1.00 90.69 318 THR A N 1
ATOM 2599 C CA . THR A 1 318 ? 15.666 3.747 7.465 1.00 90.69 318 THR A CA 1
ATOM 2600 C C . THR A 1 318 ? 16.486 3.002 6.411 1.00 90.69 318 THR A C 1
ATOM 2602 O O . THR A 1 318 ? 17.664 2.717 6.629 1.00 90.69 318 THR A O 1
ATOM 2605 N N . GLY A 1 319 ? 15.910 2.733 5.238 1.00 88.44 319 GLY A N 1
ATOM 2606 C CA . GLY A 1 319 ? 16.503 1.924 4.176 1.00 88.44 319 GLY A CA 1
ATOM 2607 C C . GLY A 1 319 ? 16.607 0.434 4.499 1.00 88.44 319 GLY A C 1
ATOM 2608 O O . GLY A 1 319 ? 17.458 -0.238 3.918 1.00 88.44 319 GLY A O 1
ATOM 2609 N N . ARG A 1 320 ? 15.799 -0.088 5.430 1.00 91.62 320 ARG A N 1
ATOM 2610 C CA . ARG A 1 320 ? 15.795 -1.520 5.766 1.00 91.62 320 ARG A CA 1
ATOM 2611 C C . ARG A 1 320 ? 15.253 -2.337 4.596 1.00 91.62 320 ARG A C 1
ATOM 2613 O O . ARG A 1 320 ? 14.118 -2.139 4.167 1.00 91.62 320 ARG A O 1
ATOM 2620 N N . SER A 1 321 ? 16.045 -3.295 4.111 1.00 91.56 321 SER A N 1
ATOM 2621 C CA . SER A 1 321 ? 15.659 -4.145 2.976 1.00 91.56 321 SER A CA 1
ATOM 2622 C C . SER A 1 321 ? 14.397 -4.952 3.263 1.00 91.56 321 SER A C 1
ATOM 2624 O O . SER A 1 321 ? 13.542 -5.060 2.389 1.00 91.56 321 SER A O 1
ATOM 2626 N N . GLY A 1 322 ? 14.237 -5.444 4.497 1.00 94.62 322 GLY A N 1
ATOM 2627 C CA . GLY A 1 322 ? 13.090 -6.265 4.879 1.00 94.62 322 GLY A CA 1
ATOM 2628 C C . GLY A 1 322 ? 11.746 -5.576 4.682 1.00 94.62 322 GLY A C 1
ATOM 2629 O O . GLY A 1 322 ? 10.777 -6.232 4.307 1.00 94.62 322 GLY A O 1
ATOM 2630 N N . TYR A 1 323 ? 11.676 -4.249 4.826 1.00 94.88 323 TYR A N 1
ATOM 2631 C CA . TYR A 1 323 ? 10.440 -3.514 4.554 1.00 94.88 323 TYR A CA 1
ATOM 2632 C C . TYR A 1 323 ? 10.027 -3.643 3.085 1.00 94.88 323 TYR A C 1
ATOM 2634 O O . TYR A 1 323 ? 8.847 -3.815 2.788 1.00 94.88 323 TYR A O 1
ATOM 2642 N N . HIS A 1 324 ? 10.995 -3.617 2.169 1.00 92.31 324 HIS A N 1
ATOM 2643 C CA . HIS A 1 324 ? 10.754 -3.797 0.741 1.00 92.31 324 HIS A CA 1
ATOM 2644 C C . HIS A 1 324 ? 10.461 -5.250 0.385 1.00 92.31 324 HIS A C 1
ATOM 2646 O O . HIS A 1 324 ? 9.475 -5.545 -0.289 1.00 92.31 324 HIS A O 1
ATOM 2652 N N . GLU A 1 325 ? 11.282 -6.157 0.900 1.00 95.31 325 GLU A N 1
ATOM 2653 C CA . GLU A 1 325 ? 11.214 -7.577 0.579 1.00 95.31 325 GLU A CA 1
ATOM 2654 C C . GLU A 1 325 ? 9.934 -8.236 1.101 1.00 95.31 325 GLU A C 1
ATOM 2656 O O . GLU A 1 325 ? 9.409 -9.131 0.440 1.00 95.31 325 GLU A O 1
ATOM 2661 N N . MET A 1 326 ? 9.391 -7.770 2.232 1.00 96.69 326 MET A N 1
ATOM 2662 C CA . MET A 1 326 ? 8.159 -8.289 2.842 1.00 96.69 326 MET A CA 1
ATOM 2663 C C . MET A 1 326 ? 6.903 -7.448 2.565 1.00 96.69 326 MET A C 1
ATOM 2665 O O . MET A 1 326 ? 5.863 -7.690 3.176 1.00 96.69 326 MET A O 1
ATOM 2669 N N . GLY A 1 327 ? 6.957 -6.491 1.631 1.00 94.81 327 GLY A N 1
ATOM 2670 C CA . GLY A 1 327 ? 5.766 -5.774 1.154 1.00 94.81 327 GLY A CA 1
ATOM 2671 C C . GLY A 1 327 ? 5.223 -4.693 2.104 1.00 94.81 327 GLY A C 1
ATOM 2672 O O . GLY A 1 327 ? 4.036 -4.375 2.060 1.00 94.81 327 GLY A O 1
ATOM 2673 N N . TYR A 1 328 ? 6.078 -4.127 2.959 1.00 95.88 328 TYR A N 1
ATOM 2674 C CA . TYR A 1 328 ? 5.758 -3.032 3.890 1.00 95.88 328 TYR A CA 1
ATOM 2675 C C . TYR A 1 328 ? 6.246 -1.652 3.419 1.00 95.88 328 TYR A C 1
ATOM 2677 O O . TYR A 1 328 ? 5.915 -0.639 4.029 1.00 95.88 328 TYR A O 1
ATOM 2685 N N . ALA A 1 329 ? 7.053 -1.584 2.360 1.00 93.56 329 ALA A N 1
ATOM 2686 C CA . ALA A 1 329 ? 7.521 -0.331 1.777 1.00 93.56 329 ALA A CA 1
ATOM 2687 C C . ALA A 1 329 ? 7.914 -0.534 0.319 1.00 93.56 329 ALA A C 1
ATOM 2689 O O . ALA A 1 329 ? 8.653 -1.456 -0.005 1.00 93.56 329 ALA A O 1
ATOM 2690 N N . ARG A 1 330 ? 7.486 0.330 -0.597 1.00 91.88 330 ARG A N 1
ATOM 2691 C CA . ARG A 1 330 ? 7.971 0.251 -1.983 1.00 91.88 330 ARG A CA 1
ATOM 2692 C C . ARG A 1 330 ? 9.388 0.818 -2.081 1.00 91.88 330 ARG A C 1
ATOM 2694 O O . ARG A 1 330 ? 9.758 1.715 -1.329 1.00 91.88 330 ARG A O 1
ATOM 2701 N N . LYS A 1 331 ? 10.182 0.290 -3.013 1.00 89.31 331 LYS A N 1
ATOM 2702 C CA . LYS A 1 331 ? 11.509 0.832 -3.329 1.00 89.31 331 LYS A CA 1
ATOM 2703 C C . LYS A 1 331 ? 11.377 2.112 -4.161 1.00 89.31 331 LYS A C 1
ATOM 2705 O O . LYS A 1 331 ? 10.427 2.260 -4.932 1.00 89.31 331 LYS A O 1
ATOM 2710 N N . GLY A 1 332 ? 12.362 2.994 -4.026 1.00 92.00 332 GLY A N 1
ATOM 2711 C CA . GLY A 1 332 ? 12.507 4.209 -4.818 1.00 92.00 332 GLY A CA 1
ATOM 2712 C C . GLY A 1 332 ? 12.364 5.472 -3.978 1.00 92.00 332 GLY A C 1
ATOM 2713 O O . GLY A 1 332 ? 11.675 5.491 -2.958 1.00 92.00 332 GLY A O 1
ATOM 2714 N N . SER A 1 333 ? 12.995 6.552 -4.435 1.00 94.31 333 SER A N 1
ATOM 2715 C CA . SER A 1 333 ? 13.079 7.807 -3.677 1.00 94.31 333 SER A CA 1
ATOM 2716 C C . SER A 1 333 ? 11.723 8.454 -3.408 1.00 94.31 333 SER A C 1
ATOM 2718 O O . SER A 1 333 ? 11.570 9.172 -2.423 1.00 94.31 333 SER A O 1
ATOM 2720 N N . LYS A 1 334 ? 10.708 8.150 -4.231 1.00 92.50 334 LYS A N 1
ATOM 2721 C CA . LYS A 1 334 ? 9.316 8.561 -4.000 1.00 92.50 334 LYS A CA 1
ATOM 2722 C C . LYS A 1 334 ? 8.812 8.144 -2.616 1.00 92.50 334 LYS A C 1
ATOM 2724 O O . LYS A 1 334 ? 8.163 8.935 -1.947 1.00 92.50 334 LYS A O 1
ATOM 2729 N N . PHE A 1 335 ? 9.151 6.936 -2.170 1.00 92.94 335 PHE A N 1
ATOM 2730 C CA . PHE A 1 335 ? 8.706 6.380 -0.886 1.00 92.94 335 PHE A CA 1
ATOM 2731 C C . PHE A 1 335 ? 9.622 6.746 0.279 1.00 92.94 335 PHE A C 1
ATOM 2733 O O . PHE A 1 335 ? 9.445 6.240 1.378 1.00 92.94 335 PHE A O 1
ATOM 2740 N N . ARG A 1 336 ? 10.599 7.625 0.052 1.00 92.94 336 ARG A N 1
ATOM 2741 C CA . ARG A 1 336 ? 11.530 8.139 1.066 1.00 92.94 336 ARG A CA 1
ATOM 2742 C C . ARG A 1 336 ? 11.411 9.655 1.239 1.00 92.94 336 ARG A C 1
ATOM 2744 O O . ARG A 1 336 ? 12.147 10.260 2.012 1.00 92.94 336 ARG A O 1
ATOM 2751 N N . ASN A 1 337 ? 10.489 10.283 0.507 1.00 89.75 337 ASN A N 1
ATOM 2752 C CA . ASN A 1 337 ? 10.295 11.723 0.497 1.00 89.75 337 ASN A CA 1
ATOM 2753 C C . ASN A 1 337 ? 8.798 12.050 0.526 1.00 89.75 337 ASN A C 1
ATOM 2755 O O . ASN A 1 337 ? 8.100 11.875 -0.469 1.00 89.75 337 ASN A O 1
ATOM 2759 N N . ILE A 1 338 ? 8.304 12.539 1.667 1.00 86.12 338 ILE A N 1
ATOM 2760 C CA . ILE A 1 338 ? 6.868 12.788 1.894 1.00 86.12 338 ILE A CA 1
ATOM 2761 C C . ILE A 1 338 ? 6.239 13.657 0.786 1.00 86.12 338 ILE A C 1
ATOM 2763 O O . ILE A 1 338 ? 5.225 13.238 0.227 1.00 86.12 338 ILE A O 1
ATOM 2767 N N . PRO A 1 339 ? 6.831 14.796 0.365 1.00 84.12 339 PRO A N 1
ATOM 2768 C CA . PRO A 1 339 ? 6.230 15.632 -0.680 1.00 84.12 339 PRO A CA 1
ATOM 2769 C C . PRO A 1 339 ? 6.146 14.980 -2.076 1.00 84.12 339 PRO A C 1
ATOM 2771 O O . PRO A 1 339 ? 5.430 15.498 -2.946 1.00 84.12 339 PRO A O 1
ATOM 2774 N N . ALA A 1 340 ? 6.845 13.859 -2.302 1.00 86.50 340 ALA A N 1
ATOM 2775 C CA . ALA A 1 340 ? 6.785 13.071 -3.535 1.00 86.50 340 ALA A CA 1
ATOM 2776 C C . ALA A 1 340 ? 5.623 12.056 -3.545 1.00 86.50 340 ALA A C 1
ATOM 2778 O O . ALA A 1 340 ? 5.285 11.506 -4.597 1.00 86.50 340 ALA A O 1
ATOM 2779 N N . LEU A 1 341 ? 4.975 11.821 -2.399 1.00 84.25 341 LEU A N 1
ATOM 2780 C CA . LEU A 1 341 ? 3.797 10.965 -2.266 1.00 84.25 341 LEU A CA 1
ATOM 2781 C C . LEU A 1 341 ? 2.545 11.693 -2.791 1.00 84.25 341 LEU A C 1
ATOM 2783 O O . LEU A 1 341 ? 1.660 12.085 -2.038 1.00 84.25 341 LEU A O 1
ATOM 2787 N N . SER A 1 342 ? 2.460 11.886 -4.110 1.00 69.25 342 SER A N 1
ATOM 2788 C CA . SER A 1 342 ? 1.344 12.545 -4.814 1.00 69.25 342 SER A CA 1
ATOM 2789 C C . SER A 1 342 ? 0.112 11.643 -4.997 1.00 69.25 342 SER A C 1
ATOM 2791 O O . SER A 1 342 ? -0.500 11.552 -6.066 1.00 69.25 342 SER A O 1
ATOM 2793 N N . SER A 1 343 ? -0.248 10.904 -3.958 1.00 66.50 343 SER A N 1
ATOM 2794 C CA . SER A 1 343 ? -1.489 10.136 -3.896 1.00 66.50 343 SER A CA 1
ATOM 2795 C C . SER A 1 343 ? -2.110 10.394 -2.541 1.00 66.50 343 SER A C 1
ATOM 2797 O O . SER A 1 343 ? -1.399 10.494 -1.546 1.00 66.50 343 SER A O 1
ATOM 2799 N N . ALA A 1 344 ? -3.417 10.590 -2.519 1.00 65.94 344 ALA A N 1
ATOM 2800 C CA . ALA A 1 344 ? -4.119 11.001 -1.322 1.00 65.94 344 ALA A CA 1
ATOM 2801 C C . ALA A 1 344 ? -5.523 10.424 -1.348 1.00 65.94 344 ALA A C 1
ATOM 2803 O O . ALA A 1 344 ? -6.185 10.425 -2.383 1.00 65.94 344 ALA A O 1
ATOM 2804 N N . THR A 1 345 ? -5.986 9.962 -0.198 1.00 76.12 345 THR A N 1
ATOM 2805 C CA . THR A 1 345 ? -7.411 9.781 0.041 1.00 76.12 345 THR A CA 1
ATOM 2806 C C . THR A 1 345 ? -7.939 11.129 0.535 1.00 76.12 345 THR A C 1
ATOM 2808 O O . THR A 1 345 ? -7.531 11.535 1.623 1.00 76.12 345 THR A O 1
ATOM 2811 N N . PRO A 1 346 ? -8.775 11.867 -0.227 1.00 74.50 346 PRO A N 1
ATOM 2812 C CA . PRO A 1 346 ? -9.113 13.261 0.073 1.00 74.50 346 PRO A CA 1
ATOM 2813 C C . PRO A 1 346 ? -9.563 13.507 1.516 1.00 74.50 346 PRO A C 1
ATOM 2815 O O . PRO A 1 346 ? -9.147 14.479 2.137 1.00 74.50 346 PRO A O 1
ATOM 2818 N N . GLY A 1 347 ? -10.352 12.588 2.078 1.00 75.69 347 GLY A N 1
ATOM 2819 C CA . GLY A 1 347 ? -10.838 12.668 3.450 1.00 75.69 347 GLY A CA 1
ATOM 2820 C C . GLY A 1 347 ? -9.831 12.296 4.544 1.00 75.69 347 GLY A C 1
ATOM 2821 O O . GLY A 1 347 ? -10.164 12.447 5.713 1.00 75.69 347 GLY A O 1
ATOM 2822 N N . PHE A 1 348 ? -8.636 11.804 4.213 1.00 78.44 348 PHE A N 1
ATOM 2823 C CA . PHE A 1 348 ? -7.664 11.263 5.180 1.00 78.44 348 PHE A CA 1
ATOM 2824 C C . PHE A 1 348 ? -6.210 11.677 4.914 1.00 78.44 348 PHE A C 1
ATOM 2826 O O . PHE A 1 348 ? -5.304 11.215 5.606 1.00 78.44 348 PHE A O 1
ATOM 2833 N N . ALA A 1 349 ? -5.973 12.527 3.921 1.00 74.94 349 ALA A N 1
ATOM 2834 C CA . ALA A 1 349 ? -4.636 12.952 3.543 1.00 74.94 349 ALA A CA 1
ATOM 2835 C C . ALA A 1 349 ? -4.224 14.258 4.231 1.00 74.94 349 ALA A C 1
ATOM 2837 O O . ALA A 1 349 ? -5.051 15.088 4.613 1.00 74.94 349 ALA A O 1
ATOM 2838 N N . ILE A 1 350 ? -2.916 14.435 4.384 1.00 74.81 350 ILE A N 1
ATOM 2839 C CA . ILE A 1 350 ? -2.313 15.639 4.956 1.00 74.81 350 ILE A CA 1
ATOM 2840 C C . ILE A 1 350 ? -2.003 16.665 3.865 1.00 74.81 350 ILE A C 1
ATOM 2842 O O . ILE A 1 350 ? -1.831 16.306 2.699 1.00 74.81 350 ILE A O 1
ATOM 2846 N N . GLN A 1 351 ? -1.874 17.939 4.244 1.00 72.25 351 GLN A N 1
ATOM 2847 C CA . GLN A 1 351 ? -1.619 19.037 3.304 1.00 72.25 351 GLN A CA 1
ATOM 2848 C C . GLN A 1 351 ? -0.439 18.768 2.368 1.00 72.25 351 GLN A C 1
ATOM 2850 O O . GLN A 1 351 ? -0.556 19.015 1.173 1.00 72.25 351 GLN A O 1
ATOM 2855 N N . GLU A 1 352 ? 0.650 18.203 2.888 1.00 73.06 352 GLU A N 1
ATOM 2856 C CA . GLU A 1 352 ? 1.896 17.923 2.158 1.00 73.06 352 GLU A CA 1
ATOM 2857 C C . GLU A 1 352 ? 1.696 16.994 0.942 1.00 73.06 352 GLU A C 1
ATOM 2859 O O . GLU A 1 352 ? 2.480 17.027 -0.012 1.00 73.06 352 GLU A O 1
ATOM 2864 N N . GLN A 1 353 ? 0.622 16.192 0.938 1.00 71.81 353 GLN A N 1
ATOM 2865 C CA . GLN A 1 353 ? 0.252 15.320 -0.184 1.00 71.81 353 GLN A CA 1
ATOM 2866 C C . GLN A 1 353 ? -0.440 16.090 -1.326 1.00 71.81 353 GLN A C 1
ATOM 2868 O O . GLN A 1 353 ? -0.405 15.647 -2.475 1.00 71.81 353 GLN A O 1
ATOM 2873 N N . PHE A 1 354 ? -1.028 17.257 -1.038 1.00 66.94 354 PHE A N 1
ATOM 2874 C CA . PHE A 1 354 ? -1.748 18.103 -2.000 1.00 66.94 354 PHE A CA 1
ATOM 2875 C C . PHE A 1 354 ? -0.961 19.355 -2.396 1.00 66.94 354 PHE A C 1
ATOM 2877 O O . PHE A 1 354 ? -0.942 19.738 -3.565 1.00 66.94 354 PHE A O 1
ATOM 2884 N N . THR A 1 355 ? -0.326 20.015 -1.426 1.00 64.75 355 THR A N 1
ATOM 2885 C CA . THR A 1 355 ? 0.303 21.332 -1.567 1.00 64.75 355 THR A CA 1
ATOM 2886 C C . THR A 1 355 ? 1.613 21.398 -0.786 1.00 64.75 355 THR A C 1
ATOM 2888 O O . THR A 1 355 ? 1.961 20.496 -0.031 1.00 64.75 355 THR A O 1
ATOM 2891 N N . ASN A 1 356 ? 2.350 22.498 -0.945 1.00 62.50 356 ASN A N 1
ATOM 2892 C CA . ASN A 1 356 ? 3.450 22.823 -0.038 1.00 62.50 356 ASN A CA 1
ATOM 2893 C C . ASN A 1 356 ? 2.879 23.349 1.296 1.00 62.50 356 ASN A C 1
ATOM 2895 O O . ASN A 1 356 ? 1.916 24.119 1.266 1.00 62.50 356 ASN A O 1
ATOM 2899 N N . GLY A 1 357 ? 3.478 22.962 2.427 1.00 60.59 357 GLY A N 1
ATOM 2900 C CA . GLY A 1 357 ? 3.114 23.409 3.784 1.00 60.59 357 GLY A CA 1
ATOM 2901 C C . GLY A 1 357 ? 2.683 22.271 4.719 1.00 60.59 357 GLY A C 1
ATOM 2902 O O . GLY A 1 357 ? 2.267 21.220 4.244 1.00 60.59 357 GLY A O 1
ATOM 2903 N N . ASP A 1 358 ? 2.762 22.499 6.034 1.00 59.06 358 ASP A N 1
ATOM 2904 C CA . ASP A 1 358 ? 2.474 21.522 7.104 1.00 59.06 358 ASP A CA 1
ATOM 2905 C C . ASP A 1 358 ? 1.200 21.849 7.917 1.00 59.06 358 ASP A C 1
ATOM 2907 O O . ASP A 1 358 ? 0.900 21.205 8.925 1.00 59.06 358 ASP A O 1
ATOM 2911 N N . GLY A 1 359 ? 0.434 22.856 7.484 1.00 49.62 359 GLY A N 1
ATOM 2912 C CA . GLY A 1 359 ? -0.615 23.494 8.283 1.00 49.62 359 GLY A CA 1
ATOM 2913 C C . GLY A 1 359 ? -1.856 22.637 8.553 1.00 49.62 359 GLY A C 1
ATOM 2914 O O . GLY A 1 359 ? -2.653 22.972 9.434 1.00 49.62 359 GLY A O 1
ATOM 2915 N N . TYR A 1 360 ? -2.044 21.523 7.836 1.00 57.16 360 TYR A N 1
ATOM 2916 C CA . TYR A 1 360 ? -3.215 20.658 7.985 1.00 57.16 360 TYR A CA 1
ATOM 2917 C C . TYR A 1 360 ? -2.841 19.169 8.034 1.00 57.16 360 TYR A C 1
ATOM 2919 O O . TYR A 1 360 ? -2.566 18.530 7.017 1.00 57.16 360 TYR A O 1
ATOM 2927 N N . LYS A 1 361 ? -2.872 18.606 9.250 1.00 61.09 361 LYS A N 1
ATOM 2928 C CA . LYS A 1 361 ? -2.856 17.160 9.513 1.00 61.09 361 LYS A CA 1
ATOM 2929 C C . LYS A 1 361 ? -4.269 16.706 9.862 1.00 61.09 361 LYS A C 1
ATOM 2931 O O . LYS A 1 361 ? -4.835 17.133 10.871 1.00 61.09 361 LYS A O 1
ATOM 2936 N N . VAL A 1 362 ? -4.837 15.867 9.008 1.00 62.34 362 VAL A N 1
ATOM 2937 C CA . VAL A 1 362 ? -6.176 15.305 9.176 1.00 62.34 362 VAL A CA 1
ATOM 2938 C C . VAL A 1 362 ? -6.064 13.965 9.865 1.00 62.34 362 VAL A C 1
ATOM 2940 O O . VAL A 1 362 ? -5.425 13.059 9.342 1.00 62.34 362 VAL A O 1
ATOM 2943 N N . ILE A 1 363 ? -6.703 13.816 11.022 1.00 72.81 363 ILE A N 1
ATOM 2944 C CA . ILE A 1 363 ? -6.818 12.515 11.687 1.00 72.81 363 ILE A CA 1
ATOM 2945 C C . ILE A 1 363 ? -8.303 12.191 11.873 1.00 72.81 363 ILE A C 1
ATOM 2947 O O . ILE A 1 363 ? -8.809 12.020 12.979 1.00 72.81 363 ILE A O 1
ATOM 2951 N N . ASN A 1 364 ? -9.016 12.147 10.742 1.00 83.81 364 ASN A N 1
ATOM 2952 C CA . ASN A 1 364 ? -10.473 11.986 10.689 1.00 83.81 364 ASN A CA 1
ATOM 2953 C C . ASN A 1 364 ? -10.960 10.652 11.259 1.00 83.81 364 ASN A C 1
ATOM 2955 O O . ASN A 1 364 ? -12.100 10.567 11.705 1.00 83.81 364 ASN A O 1
ATOM 2959 N N . ILE A 1 365 ? -10.098 9.632 11.316 1.00 87.81 365 ILE A N 1
ATOM 2960 C CA . ILE A 1 365 ? -10.413 8.326 11.908 1.00 87.81 365 ILE A CA 1
ATOM 2961 C C . ILE A 1 365 ? -10.987 8.439 13.330 1.00 87.81 365 ILE A C 1
ATOM 2963 O O . ILE A 1 365 ? -11.904 7.696 13.677 1.00 87.81 365 ILE A O 1
ATOM 2967 N N . TRP A 1 366 ? -10.537 9.414 14.126 1.00 87.94 366 TRP A N 1
ATOM 2968 C CA . TRP A 1 366 ? -11.031 9.612 15.491 1.00 87.94 366 TRP A CA 1
ATOM 2969 C C . TRP A 1 366 ? -12.482 10.099 15.541 1.00 87.94 366 TRP A C 1
ATOM 2971 O O . TRP A 1 366 ? -13.242 9.663 16.403 1.00 87.94 366 TRP A O 1
ATOM 2981 N N . TYR A 1 367 ? -12.907 10.926 14.582 1.00 88.19 367 TYR A N 1
ATOM 2982 C CA . TYR A 1 367 ? -14.307 11.348 14.474 1.00 88.19 367 TYR A CA 1
ATOM 2983 C C . TYR A 1 367 ? -15.225 10.165 14.171 1.00 88.19 367 TYR A C 1
ATOM 2985 O O . TYR A 1 367 ? -16.326 10.088 14.711 1.00 88.19 367 TYR A O 1
ATOM 2993 N N . PHE A 1 368 ? -14.776 9.219 13.347 1.00 91.12 368 PHE A N 1
ATOM 2994 C CA . PHE A 1 368 ? -15.529 7.997 13.055 1.00 91.12 368 PHE A CA 1
ATOM 2995 C C . PHE A 1 368 ? -15.563 7.024 14.235 1.00 91.12 368 PHE A C 1
ATOM 2997 O O . PHE A 1 368 ? -16.576 6.369 14.472 1.00 91.12 368 PHE A O 1
ATOM 3004 N N . LEU A 1 369 ? -14.486 6.948 15.018 1.00 93.12 369 LEU A N 1
ATOM 3005 C CA . LEU A 1 369 ? -14.456 6.115 16.217 1.00 93.12 369 LEU A CA 1
ATOM 3006 C C . LEU A 1 369 ? -15.353 6.671 17.328 1.00 93.12 369 LEU A C 1
ATOM 3008 O O . LEU A 1 369 ? -16.031 5.893 17.990 1.00 93.12 369 LEU A O 1
ATOM 3012 N N . PHE A 1 370 ? -15.420 7.986 17.527 1.00 93.00 370 PHE A N 1
ATOM 3013 C CA . PHE A 1 370 ? -16.104 8.551 18.698 1.00 93.00 370 PHE A CA 1
ATOM 3014 C C . PHE A 1 370 ? -17.453 9.210 18.423 1.00 93.00 370 PHE A C 1
ATOM 3016 O O . PHE A 1 370 ? -18.149 9.551 19.377 1.00 93.00 370 PHE A O 1
ATOM 3023 N N . CYS A 1 371 ? -17.869 9.323 17.163 1.00 91.06 371 CYS A N 1
ATOM 3024 C CA . CYS A 1 371 ? -19.217 9.762 16.815 1.00 91.06 371 CYS A CA 1
ATOM 3025 C C . CYS A 1 371 ? -20.054 8.619 16.228 1.00 91.06 371 CYS A C 1
ATOM 3027 O O . CYS A 1 371 ? -19.526 7.592 15.787 1.00 91.06 371 CYS A O 1
ATOM 3029 N N . ASP A 1 372 ? -21.373 8.799 16.217 1.00 91.75 372 ASP A N 1
ATOM 3030 C CA . ASP A 1 372 ? -22.227 8.027 15.317 1.00 91.75 372 ASP A CA 1
ATOM 3031 C C . ASP A 1 372 ? -21.866 8.345 13.850 1.00 91.75 372 ASP A C 1
ATOM 3033 O O . ASP A 1 372 ? -21.265 9.383 13.547 1.00 91.75 372 ASP A O 1
ATOM 3037 N N . TRP A 1 373 ? -22.196 7.436 12.934 1.00 90.25 373 TRP A N 1
ATOM 3038 C CA . TRP A 1 373 ? -21.770 7.487 11.538 1.00 90.25 373 TRP A CA 1
ATOM 3039 C C . TRP A 1 373 ? -22.177 8.800 10.866 1.00 90.25 373 TRP A C 1
ATOM 3041 O O . TRP A 1 373 ? -21.370 9.448 10.196 1.00 90.25 373 TRP A O 1
ATOM 3051 N N . LYS A 1 374 ? -23.427 9.231 11.065 1.00 87.19 374 LYS A N 1
ATOM 3052 C CA . LYS A 1 374 ? -23.968 10.457 10.461 1.00 87.19 374 LYS A CA 1
ATOM 3053 C C . LYS A 1 374 ? -23.299 11.706 11.039 1.00 87.19 374 LYS A C 1
ATOM 3055 O O . LYS A 1 374 ? -22.991 12.644 10.304 1.00 87.19 374 LYS A O 1
ATOM 3060 N N . THR A 1 375 ? -23.061 11.709 12.342 1.00 87.12 375 THR A N 1
ATOM 3061 C CA . THR A 1 375 ? -22.410 12.778 13.092 1.00 87.12 375 THR A CA 1
ATOM 3062 C C . THR A 1 375 ? -20.968 12.961 12.636 1.00 87.12 375 THR A C 1
ATOM 3064 O O . THR A 1 375 ? -20.565 14.103 12.421 1.00 87.12 375 THR A O 1
ATOM 3067 N N . SER A 1 376 ? -20.216 11.881 12.392 1.00 87.88 376 SER A N 1
ATOM 3068 C CA . SER A 1 376 ? -18.850 11.968 11.854 1.00 87.88 376 SER A CA 1
ATOM 3069 C C . SER A 1 376 ? -18.810 12.749 10.540 1.00 87.88 376 SER A C 1
ATOM 3071 O O . SER A 1 376 ? -18.047 13.704 10.413 1.00 87.88 376 SER A O 1
ATOM 3073 N N . TRP A 1 377 ? -19.672 12.404 9.578 1.00 85.81 377 TRP A N 1
ATOM 3074 C CA . TRP A 1 377 ? -19.733 13.102 8.289 1.00 85.81 377 TRP A CA 1
ATOM 3075 C C . TRP A 1 377 ? -20.164 14.563 8.430 1.00 85.81 377 TRP A C 1
ATOM 3077 O O . TRP A 1 377 ? -19.602 15.441 7.775 1.00 85.81 377 TRP A O 1
ATOM 3087 N N . ASN A 1 378 ? -21.134 14.837 9.303 1.00 81.38 378 ASN A N 1
ATOM 3088 C CA . ASN A 1 378 ? -21.600 16.199 9.543 1.00 81.38 378 ASN A CA 1
ATOM 3089 C C . ASN A 1 378 ? -20.504 17.079 10.139 1.00 81.38 378 ASN A C 1
ATOM 3091 O O . ASN A 1 378 ? -20.281 18.178 9.646 1.00 81.38 378 ASN A O 1
ATOM 3095 N N . LEU A 1 379 ? -19.797 16.589 11.157 1.00 80.75 379 LEU A N 1
ATOM 3096 C CA . LEU A 1 379 ? -18.723 17.339 11.806 1.00 80.75 379 LEU A CA 1
ATOM 3097 C C . LEU A 1 379 ? -17.541 17.609 10.879 1.00 80.75 379 LEU A C 1
ATOM 3099 O O . LEU A 1 379 ? -16.889 18.642 11.006 1.00 80.75 379 LEU A O 1
ATOM 3103 N N . LEU A 1 380 ? -17.251 16.675 9.974 1.00 80.81 380 LEU A N 1
ATOM 3104 C CA . LEU A 1 380 ? -16.091 16.767 9.097 1.00 80.81 380 LEU A CA 1
ATOM 3105 C C . LEU A 1 380 ? -16.346 17.600 7.837 1.00 80.81 380 LEU A C 1
ATOM 3107 O O . LEU A 1 380 ? -15.427 18.272 7.371 1.00 80.81 380 LEU A O 1
ATOM 3111 N N . TYR A 1 381 ? -17.557 17.552 7.273 1.00 79.38 381 TYR A N 1
ATOM 3112 C CA . TYR A 1 381 ? -17.796 18.051 5.912 1.00 79.38 381 TYR A CA 1
ATOM 3113 C C . TYR A 1 381 ? -19.000 18.982 5.760 1.00 79.38 381 TYR A C 1
ATOM 3115 O O . TYR A 1 381 ? -19.098 19.651 4.731 1.00 79.38 381 TYR A O 1
ATOM 3123 N N . LYS A 1 382 ? -19.916 19.061 6.737 1.00 80.19 382 LYS A N 1
ATOM 3124 C CA . LYS A 1 382 ? -21.030 20.015 6.669 1.00 80.19 382 LYS A CA 1
ATOM 3125 C C . LYS A 1 382 ? -20.526 21.395 7.113 1.00 80.19 382 LYS A C 1
ATOM 3127 O O . LYS A 1 382 ? -20.034 21.517 8.234 1.00 80.19 382 LYS A O 1
ATOM 3132 N N . PRO A 1 383 ? -20.688 22.457 6.306 1.00 79.31 383 PRO A N 1
ATOM 3133 C CA . PRO A 1 383 ? -20.532 23.817 6.805 1.00 79.31 383 PRO A CA 1
ATOM 3134 C C . PRO A 1 383 ? -21.538 24.067 7.934 1.00 79.31 383 PRO A C 1
ATOM 3136 O O . PRO A 1 383 ? -22.729 23.804 7.765 1.00 79.31 383 PRO A O 1
ATOM 3139 N N . ILE A 1 384 ? -21.059 24.569 9.069 1.00 76.94 384 ILE A N 1
ATOM 3140 C CA . ILE A 1 384 ? -21.893 24.939 10.218 1.00 76.94 384 ILE A CA 1
ATOM 3141 C C . ILE A 1 384 ? -21.683 26.412 10.554 1.00 76.94 384 ILE A C 1
ATOM 3143 O O . ILE A 1 384 ? -20.571 26.931 10.429 1.00 76.94 384 ILE A O 1
ATOM 3147 N N . ASP A 1 385 ? -22.751 27.091 10.967 1.00 82.44 385 ASP A N 1
ATOM 3148 C CA . ASP A 1 385 ? -22.666 28.472 11.444 1.00 82.44 385 ASP A CA 1
ATOM 3149 C C . ASP A 1 385 ? -22.235 28.547 12.926 1.00 82.44 385 ASP A C 1
ATOM 3151 O O . ASP A 1 385 ? -22.148 27.539 13.631 1.00 82.44 385 ASP A O 1
ATOM 3155 N N . GLU A 1 386 ? -21.954 29.753 13.429 1.00 85.31 386 GLU A N 1
ATOM 3156 C CA . GLU A 1 386 ? -21.524 29.962 14.823 1.00 85.31 386 GLU A CA 1
ATOM 3157 C C . GLU A 1 386 ? -22.581 29.551 15.864 1.00 85.31 386 GLU A C 1
ATOM 3159 O O . GLU A 1 386 ? -22.244 29.258 17.014 1.00 85.31 386 GLU A O 1
ATOM 3164 N N . LYS A 1 387 ? -23.868 29.523 15.497 1.00 85.81 387 LYS A N 1
ATOM 3165 C CA . LYS A 1 387 ? -24.940 29.076 16.391 1.00 85.81 387 LYS A CA 1
ATOM 3166 C C . LYS A 1 387 ? -24.959 27.551 16.462 1.00 85.81 387 LYS A C 1
ATOM 3168 O O . LYS A 1 387 ? -24.967 27.010 17.565 1.00 85.81 387 LYS A O 1
ATOM 3173 N N . GLU A 1 388 ? -24.930 26.872 15.317 1.00 81.25 388 GLU A N 1
ATOM 3174 C CA . GLU A 1 388 ? -24.814 25.416 15.221 1.00 81.25 388 GLU A CA 1
ATOM 3175 C C . GLU A 1 388 ? -23.543 24.934 15.927 1.00 81.25 388 GLU A C 1
ATOM 3177 O O . GLU A 1 388 ? -23.619 24.031 16.755 1.00 81.25 388 GLU A O 1
ATOM 3182 N N . LYS A 1 389 ? -22.401 25.594 15.705 1.00 83.25 389 LYS A N 1
ATOM 3183 C CA . LYS A 1 389 ? -21.130 25.288 16.375 1.00 83.25 389 LYS A CA 1
ATOM 3184 C C . LYS A 1 389 ? -21.242 25.318 17.900 1.00 83.25 389 LYS A C 1
ATOM 3186 O O . LYS A 1 389 ? -20.850 24.359 18.553 1.00 83.25 389 LYS A O 1
ATOM 3191 N N . LYS A 1 390 ? -21.859 26.356 18.477 1.00 85.94 390 LYS A N 1
ATOM 3192 C CA . LYS A 1 390 ? -22.078 26.437 19.934 1.00 85.94 390 LYS A CA 1
ATOM 3193 C C . LYS A 1 390 ? -22.967 25.314 20.470 1.00 85.94 390 LYS A C 1
ATOM 3195 O O . LYS A 1 390 ? -22.771 24.878 21.601 1.00 85.94 390 LYS A O 1
ATOM 3200 N N . GLU A 1 391 ? -23.959 24.861 19.704 1.00 85.75 391 GLU A N 1
ATOM 3201 C CA . GLU A 1 391 ? -24.789 23.716 20.101 1.00 85.75 391 GLU A CA 1
ATOM 3202 C C . GLU A 1 391 ? -24.022 22.393 20.011 1.00 85.75 391 GLU A C 1
ATOM 3204 O O . GLU A 1 391 ? -24.120 21.564 20.916 1.00 85.75 391 GLU A O 1
ATOM 3209 N N . VAL A 1 392 ? -23.200 22.221 18.974 1.00 84.06 392 VAL A N 1
ATOM 3210 C CA . VAL A 1 392 ? -22.285 21.081 18.842 1.00 84.06 392 VAL A CA 1
ATOM 3211 C C . VAL A 1 392 ? -21.303 21.025 20.011 1.00 84.06 392 VAL A C 1
ATOM 3213 O O . VAL A 1 392 ? -21.189 19.980 20.650 1.00 84.06 392 VAL A O 1
ATOM 3216 N N . ASP A 1 393 ? -20.666 22.145 20.356 1.00 84.12 393 ASP A N 1
ATOM 3217 C CA . ASP A 1 393 ? -19.694 22.218 21.451 1.00 84.12 393 ASP A CA 1
ATOM 3218 C C . ASP A 1 393 ? -20.318 21.791 22.790 1.00 84.12 393 ASP A C 1
ATOM 3220 O O . ASP A 1 393 ? -19.697 21.063 23.565 1.00 84.12 393 ASP A O 1
ATOM 3224 N N . LYS A 1 394 ? -21.584 22.155 23.051 1.00 86.62 394 LYS A N 1
ATOM 3225 C CA . LYS A 1 394 ? -22.317 21.699 24.248 1.00 86.62 394 LYS A CA 1
ATOM 3226 C C . LYS A 1 394 ? -22.517 20.182 24.271 1.00 86.62 394 LYS A C 1
ATOM 3228 O O . LYS A 1 394 ? -22.463 19.581 25.343 1.00 86.62 394 LYS A O 1
ATOM 3233 N N . ILE A 1 395 ? -22.796 19.559 23.124 1.00 85.00 395 ILE A N 1
ATOM 3234 C CA . ILE A 1 395 ? -22.965 18.100 23.019 1.00 85.00 395 ILE A CA 1
ATOM 3235 C C . ILE A 1 395 ? -21.619 17.410 23.255 1.00 85.00 395 ILE A C 1
ATOM 3237 O O . ILE A 1 395 ? -21.530 16.508 24.084 1.00 85.00 395 ILE A O 1
ATOM 3241 N N . VAL A 1 396 ? -20.565 17.887 22.591 1.00 83.50 396 VAL A N 1
ATOM 3242 C CA . VAL A 1 396 ? -19.197 17.372 22.732 1.00 83.50 396 VAL A CA 1
ATOM 3243 C C . VAL A 1 396 ? -18.721 17.456 24.189 1.00 83.50 396 VAL A C 1
ATOM 3245 O O . VAL A 1 396 ? -18.192 16.479 24.720 1.00 83.50 396 VAL A O 1
ATOM 3248 N N . GLN A 1 397 ? -18.980 18.575 24.876 1.00 85.31 397 GLN A N 1
ATOM 3249 C CA . GLN A 1 397 ? -18.676 18.740 26.304 1.00 85.31 397 GLN A CA 1
ATOM 3250 C C . GLN A 1 397 ? -19.427 17.733 27.186 1.00 85.31 397 GLN A C 1
ATOM 3252 O O . GLN A 1 397 ? -18.828 17.141 28.082 1.00 85.31 397 GLN A O 1
ATOM 3257 N N . LYS A 1 398 ? -20.719 17.484 26.927 1.00 84.44 398 LYS A N 1
ATOM 3258 C CA . LYS A 1 398 ? -21.506 16.483 27.675 1.00 84.44 398 LYS A CA 1
ATOM 3259 C C . LYS A 1 398 ? -20.969 15.061 27.512 1.00 84.44 398 LYS A C 1
ATOM 3261 O O . LYS A 1 398 ? -21.076 14.269 28.443 1.00 84.44 398 LYS A O 1
ATOM 3266 N N . CYS A 1 399 ? -20.375 14.746 26.363 1.00 81.06 399 CYS A N 1
ATOM 3267 C CA . CYS A 1 399 ? -19.727 13.458 26.102 1.00 81.06 399 CYS A CA 1
ATOM 3268 C C . CYS A 1 399 ? -18.306 13.352 26.688 1.00 81.06 399 CYS A C 1
ATOM 3270 O O . CYS A 1 399 ? -17.624 12.356 26.443 1.00 81.06 399 CYS A O 1
ATOM 3272 N N . ASN A 1 400 ? -17.848 14.372 27.426 1.00 81.94 400 ASN A N 1
ATOM 3273 C CA . ASN A 1 400 ? -16.464 14.535 27.876 1.00 81.94 400 ASN A CA 1
ATOM 3274 C C . ASN A 1 400 ? -15.449 14.411 26.725 1.00 81.94 400 ASN A C 1
ATOM 3276 O O . ASN A 1 400 ? -14.379 13.831 26.870 1.00 81.94 400 ASN A O 1
ATOM 3280 N N . ALA A 1 401 ? -15.827 14.923 25.553 1.00 77.94 401 ALA A N 1
ATOM 3281 C CA . ALA A 1 401 ? -15.065 14.793 24.321 1.00 77.94 401 ALA A CA 1
ATOM 3282 C C . ALA A 1 401 ? -14.519 16.134 23.832 1.00 77.94 401 ALA A C 1
ATOM 3284 O O . ALA A 1 401 ? -14.166 16.258 22.668 1.00 77.94 401 ALA A O 1
ATOM 3285 N N . THR A 1 402 ? -14.433 17.155 24.689 1.00 70.31 402 THR A N 1
ATOM 3286 C CA . THR A 1 402 ? -13.907 18.490 24.339 1.00 70.31 402 THR A CA 1
ATOM 3287 C C . THR A 1 402 ? -12.503 18.417 23.731 1.00 70.31 402 THR A C 1
ATOM 3289 O O . THR A 1 402 ? -12.130 19.232 22.890 1.00 70.31 402 THR A O 1
ATOM 3292 N N . SER A 1 403 ? -11.743 17.392 24.111 1.00 65.62 403 SER A N 1
ATOM 3293 C CA . SER A 1 403 ? -10.425 17.065 23.587 1.00 65.62 403 SER A CA 1
ATOM 3294 C C . SER A 1 403 ? -10.434 16.496 22.155 1.00 65.62 403 SER A C 1
ATOM 3296 O O . SER A 1 403 ? -9.367 16.402 21.551 1.00 65.62 403 SER A O 1
ATOM 3298 N N . ILE A 1 404 ? -11.597 16.231 21.534 1.00 69.25 404 ILE A N 1
ATOM 3299 C CA . ILE A 1 404 ? -11.709 15.834 20.113 1.00 69.25 404 ILE A CA 1
ATOM 3300 C C . ILE A 1 404 ? -11.117 16.886 19.169 1.00 69.25 404 ILE A C 1
ATOM 3302 O O . ILE A 1 404 ? -10.552 16.559 18.127 1.00 69.25 404 ILE A O 1
ATOM 3306 N N . HIS A 1 405 ? -11.165 18.158 19.562 1.00 68.00 405 HIS A N 1
ATOM 3307 C CA . HIS A 1 405 ? -10.544 19.250 18.813 1.00 68.00 405 HIS A CA 1
ATOM 3308 C C . HIS A 1 405 ? -9.007 19.245 18.920 1.00 68.00 405 HIS A C 1
ATOM 3310 O O . HIS A 1 405 ? -8.330 19.818 18.066 1.00 68.00 405 HIS A O 1
ATOM 3316 N N . ASN A 1 406 ? -8.460 18.538 19.916 1.00 63.62 406 ASN A N 1
ATOM 3317 C CA . ASN A 1 406 ? -7.034 18.455 20.231 1.00 63.62 406 ASN A CA 1
ATOM 3318 C C . ASN A 1 406 ? -6.383 17.153 19.738 1.00 63.62 406 ASN A C 1
ATOM 3320 O O . ASN A 1 406 ? -5.212 16.924 20.018 1.00 63.62 406 ASN A O 1
ATOM 3324 N N . PHE A 1 407 ? -7.069 16.307 18.953 1.00 62.50 407 PHE A N 1
ATOM 3325 C CA . PHE A 1 407 ? -6.474 15.077 18.391 1.00 62.50 407 PHE A CA 1
ATOM 3326 C C . PHE A 1 407 ? -5.232 15.316 17.507 1.00 62.50 407 PHE A C 1
ATOM 3328 O O . PHE A 1 407 ? -4.526 14.370 17.154 1.00 62.50 407 PHE A O 1
ATOM 3335 N N . LYS A 1 408 ? -4.943 16.579 17.170 1.00 55.94 408 LYS A N 1
ATOM 3336 C CA . LYS A 1 408 ? -3.709 17.020 16.509 1.00 55.94 408 LYS A CA 1
ATOM 3337 C C . LYS A 1 408 ? -2.474 16.984 17.429 1.00 55.94 408 LYS A C 1
ATOM 3339 O O . LYS A 1 408 ? -1.363 17.135 16.929 1.00 55.94 408 LYS A O 1
ATOM 3344 N N . GLU A 1 409 ? -2.651 16.786 18.735 1.00 55.62 409 GLU A N 1
ATOM 3345 C CA . GLU A 1 409 ? -1.582 16.753 19.737 1.00 55.62 409 GLU A CA 1
ATOM 3346 C C . GLU A 1 409 ? -1.077 15.325 20.039 1.00 55.62 409 GLU A C 1
ATOM 3348 O O . GLU A 1 409 ? -1.831 14.358 19.927 1.00 55.62 409 GLU A O 1
ATOM 3353 N N . PRO A 1 410 ? 0.184 15.165 20.489 1.00 52.62 410 PRO A N 1
ATOM 3354 C CA . PRO A 1 410 ? 0.823 13.862 20.733 1.00 52.62 410 PRO A CA 1
ATOM 3355 C C . PRO A 1 410 ? 0.238 13.032 21.896 1.00 52.62 410 PRO A C 1
ATOM 3357 O O . PRO A 1 410 ? 0.747 11.957 22.195 1.00 52.62 410 PRO A O 1
ATOM 3360 N N . LYS A 1 411 ? -0.825 13.488 22.571 1.00 64.50 411 LYS A N 1
ATOM 3361 C CA . LYS A 1 411 ? -1.418 12.832 23.755 1.00 64.50 411 LYS A CA 1
ATOM 3362 C C . LYS A 1 411 ? -2.735 12.109 23.450 1.00 64.50 411 LYS A C 1
ATOM 3364 O O . LYS A 1 411 ? -3.672 12.149 24.243 1.00 64.50 411 LYS A O 1
ATOM 3369 N N . GLN A 1 412 ? -2.809 11.433 22.306 1.00 72.12 412 GLN A N 1
ATOM 3370 C CA . GLN A 1 412 ? -4.033 10.775 21.825 1.00 72.12 412 GLN A CA 1
ATOM 3371 C C . GLN A 1 412 ? -4.582 9.734 22.817 1.00 72.12 412 GLN A C 1
ATOM 3373 O O . GLN A 1 412 ? -5.794 9.638 22.983 1.00 72.12 412 GLN A O 1
ATOM 3378 N N . SER A 1 413 ? -3.719 9.029 23.554 1.00 72.62 413 SER A N 1
ATOM 3379 C CA . SER A 1 413 ? -4.124 8.043 24.570 1.00 72.62 413 SER A CA 1
ATOM 3380 C C . SER A 1 413 ? -4.929 8.636 25.736 1.00 72.62 413 SER A C 1
ATOM 3382 O O . SER A 1 413 ? -5.870 8.003 26.213 1.00 72.62 413 SER A O 1
ATOM 3384 N N . LEU A 1 414 ? -4.606 9.859 26.173 1.00 74.62 414 LEU A N 1
ATOM 3385 C CA . LEU A 1 414 ? -5.369 10.564 27.211 1.00 74.62 414 LEU A CA 1
ATOM 3386 C C . LEU A 1 414 ? -6.736 11.002 26.678 1.00 74.62 414 LEU A C 1
ATOM 3388 O O . LEU A 1 414 ? -7.746 10.798 27.339 1.00 74.62 414 LEU A O 1
ATOM 3392 N N . ILE A 1 415 ? -6.779 11.498 25.442 1.00 75.31 415 ILE A N 1
ATOM 3393 C CA . ILE A 1 415 ? -8.027 11.911 24.789 1.00 75.31 415 ILE A CA 1
ATOM 3394 C C . ILE A 1 415 ? -8.980 10.713 24.631 1.00 75.31 415 ILE A C 1
ATOM 3396 O O . ILE A 1 415 ? -10.171 10.816 24.911 1.00 75.31 415 ILE A O 1
ATOM 3400 N N . ILE A 1 416 ? -8.459 9.549 24.226 1.00 83.06 416 ILE A N 1
ATOM 3401 C CA . ILE A 1 416 ? -9.249 8.318 24.056 1.00 83.06 416 ILE A CA 1
ATOM 3402 C C . ILE A 1 416 ? -9.888 7.872 25.380 1.00 83.06 416 ILE A C 1
ATOM 3404 O O . ILE A 1 416 ? -11.023 7.391 25.378 1.00 83.06 416 ILE A O 1
ATOM 3408 N N . SER A 1 417 ? -9.184 8.005 26.509 1.00 82.56 417 SER A N 1
ATOM 3409 C CA . SER A 1 417 ? -9.691 7.535 27.803 1.00 82.56 417 SER A CA 1
ATOM 3410 C C . SER A 1 417 ? -10.795 8.436 28.368 1.00 82.56 417 SER A C 1
ATOM 3412 O O . SER A 1 417 ? -11.745 7.914 28.960 1.00 82.56 417 SER A O 1
ATOM 3414 N N . GLU A 1 418 ? -10.723 9.745 28.112 1.00 85.12 418 GLU A N 1
ATOM 3415 C CA . GLU A 1 418 ? -11.660 10.762 28.604 1.00 85.12 418 GLU A CA 1
ATOM 3416 C C . GLU A 1 418 ? -13.078 10.633 28.026 1.00 85.12 418 GLU A C 1
ATOM 3418 O O . GLU A 1 418 ? -14.049 10.837 28.754 1.00 85.12 418 GLU A O 1
ATOM 3423 N N . ILE A 1 419 ? -13.227 10.261 26.751 1.00 85.88 419 ILE A N 1
ATOM 3424 C CA . ILE A 1 419 ? -14.531 10.242 26.063 1.00 85.88 419 ILE A CA 1
ATOM 3425 C C . ILE A 1 419 ? -15.469 9.221 26.717 1.00 85.88 419 ILE A C 1
ATOM 3427 O O . ILE A 1 419 ? -15.182 8.031 26.720 1.00 85.88 419 ILE A O 1
ATOM 3431 N N . THR A 1 420 ? -16.616 9.624 27.255 1.00 88.00 420 THR A N 1
ATOM 3432 C CA . THR A 1 420 ? -17.482 8.707 28.031 1.00 88.00 420 THR A CA 1
ATOM 3433 C C . THR A 1 420 ? -18.620 8.090 27.224 1.00 88.00 420 THR A C 1
ATOM 3435 O O . THR A 1 420 ? -19.213 7.101 27.647 1.00 88.00 420 THR A O 1
ATOM 3438 N N . SER A 1 421 ? -18.950 8.656 26.064 1.00 91.56 421 SER A N 1
ATOM 3439 C CA . SER A 1 421 ? -20.086 8.225 25.245 1.00 91.56 421 SER A CA 1
ATOM 3440 C C . SER A 1 421 ? -19.866 8.526 23.765 1.00 91.56 421 SER A C 1
ATOM 3442 O O . SER A 1 421 ? -19.025 9.347 23.404 1.00 91.56 421 SER A O 1
ATOM 3444 N N . ILE A 1 422 ? -20.624 7.839 22.904 1.00 92.38 422 ILE A N 1
ATOM 3445 C CA . ILE A 1 422 ? -20.637 8.113 21.464 1.00 92.38 422 ILE A CA 1
ATOM 3446 C C . ILE A 1 422 ? -21.314 9.468 21.235 1.00 92.38 422 ILE A C 1
ATOM 3448 O O . ILE A 1 422 ? -22.457 9.678 21.643 1.00 92.38 422 ILE A O 1
ATOM 3452 N N . ILE A 1 423 ? -20.615 10.374 20.557 1.00 90.06 423 ILE A N 1
ATOM 3453 C CA . ILE A 1 423 ? -21.114 11.706 20.225 1.00 90.06 423 ILE A CA 1
ATOM 3454 C C . ILE A 1 423 ? -22.178 11.562 19.140 1.00 90.06 423 ILE A C 1
ATOM 3456 O O . ILE A 1 423 ? -21.904 11.061 18.049 1.00 90.06 423 ILE A O 1
ATOM 3460 N N . SER A 1 424 ? -23.391 12.010 19.449 1.00 89.81 424 SER A N 1
ATOM 3461 C CA . SER A 1 424 ? -24.520 11.980 18.520 1.00 89.81 424 SER A CA 1
ATOM 3462 C C . SER A 1 424 ? -25.135 13.368 18.431 1.00 89.81 424 SER A C 1
ATOM 3464 O O . SER A 1 424 ? -25.658 13.883 19.421 1.00 89.81 424 SER A O 1
ATOM 3466 N N . ILE A 1 425 ? -25.046 14.003 17.263 1.00 83.06 425 ILE A N 1
ATOM 3467 C CA . ILE A 1 425 ? -25.618 15.331 17.035 1.00 83.06 425 ILE A CA 1
ATOM 3468 C C . ILE A 1 425 ? -27.020 15.148 16.451 1.00 83.06 425 ILE A C 1
ATOM 3470 O O . ILE A 1 425 ? -27.151 14.599 15.352 1.00 83.06 425 ILE A O 1
ATOM 3474 N N . PRO A 1 426 ? -28.080 15.618 17.141 1.00 73.69 426 PRO A N 1
ATOM 3475 C CA . PRO A 1 426 ? -29.433 15.577 16.608 1.00 73.69 426 PRO A CA 1
ATOM 3476 C C . PRO A 1 426 ? -29.453 16.276 15.255 1.00 73.69 426 PRO A C 1
ATOM 3478 O O . PRO A 1 426 ? -29.042 17.431 15.141 1.00 73.69 426 PRO A O 1
ATOM 3481 N N . SER A 1 427 ? -29.903 15.581 14.214 1.00 62.12 427 SER A N 1
ATOM 3482 C CA . SER A 1 427 ? -29.941 16.187 12.890 1.00 62.12 427 SER A CA 1
ATOM 3483 C C . SER A 1 427 ? -30.922 17.355 12.894 1.00 62.12 427 SER A C 1
ATOM 3485 O O . SER A 1 427 ? -32.132 17.129 12.966 1.00 62.12 427 SER A O 1
ATOM 3487 N N . SER A 1 428 ? -30.415 18.588 12.789 1.00 53.25 428 SER A N 1
ATOM 3488 C CA . SER A 1 428 ? -31.236 19.716 12.356 1.00 53.25 428 SER A CA 1
ATOM 3489 C C . SER A 1 428 ? -31.840 19.339 11.000 1.00 53.25 428 SER A C 1
ATOM 3491 O O . SER A 1 428 ? -31.192 18.709 10.163 1.00 53.25 428 SER A O 1
ATOM 3493 N N . SER A 1 429 ? -33.133 19.593 10.823 1.00 47.56 429 SER A N 1
ATOM 3494 C CA . SER A 1 429 ? -33.978 19.017 9.771 1.00 47.56 429 SER A CA 1
ATOM 3495 C C . SER A 1 429 ? -33.716 19.555 8.352 1.00 47.56 429 SER A C 1
ATOM 3497 O O . SER A 1 429 ? -34.643 19.682 7.558 1.00 47.56 429 SER A O 1
ATOM 3499 N N . SER A 1 430 ? -32.467 19.836 7.987 1.00 49.03 430 SER A N 1
ATOM 3500 C CA . SER A 1 430 ? -32.040 20.154 6.623 1.00 49.03 430 SER A CA 1
ATOM 3501 C C . SER A 1 430 ? -30.833 19.280 6.264 1.00 49.03 430 SER A C 1
ATOM 3503 O O . SER A 1 430 ? -29.774 19.345 6.881 1.00 49.03 430 SER A O 1
ATOM 3505 N N . HIS A 1 431 ? -31.056 18.366 5.317 1.00 55.34 431 HIS A N 1
ATOM 3506 C CA . HIS A 1 431 ? -30.184 17.244 4.966 1.00 55.34 431 HIS A CA 1
ATOM 3507 C C . HIS A 1 431 ? -28.701 17.606 4.809 1.00 55.34 431 HIS A C 1
ATOM 3509 O O . HIS A 1 431 ? -28.336 18.379 3.927 1.00 55.34 431 HIS A O 1
ATOM 3515 N N . PHE A 1 432 ? -27.845 16.902 5.551 1.00 54.19 432 PHE A N 1
ATOM 3516 C CA . PHE A 1 432 ? -26.527 16.543 5.048 1.00 54.19 432 PHE A CA 1
ATOM 3517 C C . PHE A 1 432 ? -26.142 15.133 5.515 1.00 54.19 432 PHE A C 1
ATOM 3519 O O . PHE A 1 432 ? -26.254 14.784 6.690 1.00 54.19 432 PHE A O 1
ATOM 3526 N N . CYS A 1 433 ? -25.770 14.300 4.550 1.00 55.12 433 CYS A N 1
ATOM 3527 C CA . CYS A 1 433 ? -25.086 13.025 4.709 1.00 55.12 433 CYS A CA 1
ATOM 3528 C C . CYS A 1 433 ? -24.227 12.897 3.457 1.00 55.12 433 CYS A C 1
ATOM 3530 O O . CYS A 1 433 ? -24.770 12.924 2.353 1.00 55.12 433 CYS A O 1
ATOM 3532 N N . LEU A 1 434 ? -22.911 12.816 3.615 1.00 62.19 434 LEU A N 1
ATOM 3533 C CA . LEU A 1 434 ? -22.014 12.644 2.480 1.00 62.19 434 LEU A CA 1
ATOM 3534 C C . LEU A 1 434 ? -21.176 11.387 2.697 1.00 62.19 434 LEU A C 1
ATOM 3536 O O . LEU A 1 434 ? -19.986 11.454 2.955 1.00 62.19 434 LEU A O 1
ATOM 3540 N N . ASP A 1 435 ? -21.829 10.228 2.592 1.00 68.69 435 ASP A N 1
ATOM 3541 C CA . ASP A 1 435 ? -21.173 8.919 2.473 1.00 68.69 435 ASP A CA 1
ATOM 3542 C C . ASP A 1 435 ? -20.648 8.726 1.038 1.00 68.69 435 ASP A C 1
ATOM 3544 O O . ASP A 1 435 ? -21.013 7.773 0.351 1.00 68.69 435 ASP A O 1
ATOM 3548 N N . ASP A 1 436 ? -19.875 9.702 0.549 1.00 69.12 436 ASP A N 1
ATOM 3549 C CA . ASP A 1 436 ? -19.338 9.706 -0.809 1.00 69.12 436 ASP A CA 1
ATOM 3550 C C . ASP A 1 436 ? -18.081 8.822 -0.867 1.00 69.12 436 ASP A C 1
ATOM 3552 O O . ASP A 1 436 ? -17.054 9.176 -0.272 1.00 69.12 436 ASP A O 1
ATOM 3556 N N . PRO A 1 437 ? -18.110 7.699 -1.610 1.00 67.88 437 PRO A N 1
ATOM 3557 C CA . PRO A 1 437 ? -16.941 6.842 -1.781 1.00 67.88 437 PRO A CA 1
ATOM 3558 C C . PRO A 1 437 ? -15.725 7.577 -2.363 1.00 67.88 437 PRO A C 1
ATOM 3560 O O . PRO A 1 437 ? -14.596 7.142 -2.159 1.00 67.88 437 PRO A O 1
ATOM 3563 N N . ASN A 1 438 ? -15.908 8.700 -3.065 1.00 69.69 438 ASN A N 1
ATOM 3564 C CA . ASN A 1 438 ? -14.803 9.487 -3.613 1.00 69.69 438 ASN A CA 1
ATOM 3565 C C . ASN A 1 438 ? -13.957 10.173 -2.531 1.00 69.69 438 ASN A C 1
ATOM 3567 O O . ASN A 1 438 ? -12.778 10.431 -2.763 1.00 69.69 438 ASN A O 1
ATOM 3571 N N . LEU A 1 439 ? -14.517 10.439 -1.343 1.00 69.62 439 LEU A N 1
ATOM 3572 C CA . LEU A 1 439 ? -13.760 11.007 -0.222 1.00 69.62 439 LEU A CA 1
ATOM 3573 C C . LEU A 1 439 ? -12.855 9.972 0.454 1.00 69.62 439 LEU A C 1
ATOM 3575 O O . LEU A 1 439 ? -11.853 10.350 1.064 1.00 69.62 439 LEU A O 1
ATOM 3579 N N . THR A 1 440 ? -13.186 8.683 0.334 1.00 68.69 440 THR A N 1
ATOM 3580 C CA . THR A 1 440 ? -12.415 7.572 0.919 1.00 68.69 440 THR A CA 1
ATOM 3581 C C . THR A 1 440 ? -11.609 6.782 -0.119 1.00 68.69 440 THR A C 1
ATOM 3583 O O . THR A 1 440 ? -10.748 5.973 0.234 1.00 68.69 440 THR A O 1
ATOM 3586 N N . LYS A 1 441 ? -11.798 7.075 -1.411 1.00 68.56 441 LYS A N 1
ATOM 3587 C CA . LYS A 1 441 ? -10.985 6.544 -2.506 1.00 68.56 441 LYS A CA 1
ATOM 3588 C C . LYS A 1 441 ? -9.676 7.319 -2.641 1.00 68.56 441 LYS A C 1
ATOM 3590 O O . LYS A 1 441 ? -9.651 8.546 -2.675 1.00 68.56 441 LYS A O 1
ATOM 3595 N N . SER A 1 442 ? -8.580 6.588 -2.795 1.00 61.59 442 SER A N 1
ATOM 3596 C CA . SER A 1 442 ? -7.282 7.184 -3.100 1.00 61.59 442 SER A CA 1
ATOM 3597 C C . SER A 1 442 ? -7.271 7.706 -4.538 1.00 61.59 442 SER A C 1
ATOM 3599 O O . SER A 1 442 ? -7.553 6.963 -5.480 1.00 61.59 442 SER A O 1
ATOM 3601 N N . VAL A 1 443 ? -6.930 8.980 -4.712 1.00 60.53 443 VAL A N 1
ATOM 3602 C CA . VAL A 1 443 ? -6.792 9.634 -6.017 1.00 60.53 443 VAL A CA 1
ATOM 3603 C C . VAL A 1 443 ? -5.329 9.981 -6.278 1.00 60.53 443 VAL A C 1
ATOM 3605 O O . VAL A 1 443 ? -4.595 10.399 -5.376 1.00 60.53 443 VAL A O 1
ATOM 3608 N N . LYS A 1 444 ? -4.885 9.808 -7.529 1.00 55.12 444 LYS A N 1
ATOM 3609 C CA . LYS A 1 444 ? -3.613 10.380 -7.986 1.00 55.12 444 LYS A CA 1
ATOM 3610 C C . LYS A 1 444 ? -3.850 11.851 -8.273 1.00 55.12 444 LYS A C 1
ATOM 3612 O O . LYS A 1 444 ? -4.663 12.191 -9.128 1.00 55.12 444 LYS A O 1
ATOM 3617 N N . ILE A 1 445 ? -3.144 12.712 -7.553 1.00 50.41 445 ILE A N 1
ATOM 3618 C CA . ILE A 1 445 ? -3.265 14.154 -7.736 1.00 50.41 445 ILE A CA 1
ATOM 3619 C C . ILE A 1 445 ? -2.140 14.579 -8.654 1.00 50.41 445 ILE A C 1
ATOM 3621 O O . ILE A 1 445 ? -0.962 14.534 -8.294 1.00 50.41 445 ILE A O 1
ATOM 3625 N N . PHE A 1 446 ? -2.512 14.970 -9.866 1.00 41.91 446 PHE A N 1
ATOM 3626 C CA . PHE A 1 446 ? -1.594 15.643 -10.765 1.00 41.91 446 PHE A CA 1
ATOM 3627 C C . PHE A 1 446 ? -1.285 17.012 -10.152 1.00 41.91 446 PHE A C 1
ATOM 3629 O O . PHE A 1 446 ? -2.165 17.866 -10.056 1.00 41.91 446 PHE A O 1
ATOM 3636 N N . LYS A 1 447 ? -0.053 17.205 -9.667 1.00 38.56 447 LYS A N 1
ATOM 3637 C CA . LYS A 1 447 ? 0.424 18.539 -9.286 1.00 38.56 447 LYS A CA 1
ATOM 3638 C C . LYS A 1 447 ? 0.517 19.361 -10.580 1.00 38.56 447 LYS A C 1
ATOM 3640 O O . LYS A 1 447 ? 1.324 19.011 -11.441 1.00 38.56 447 LYS A O 1
ATOM 3645 N N . PHE A 1 448 ? -0.349 20.368 -10.713 1.00 31.61 448 PHE A N 1
ATOM 3646 C CA . PHE A 1 448 ? -0.353 21.335 -11.817 1.00 31.61 448 PHE A CA 1
ATOM 3647 C C . PHE A 1 448 ? 0.903 22.210 -11.819 1.00 31.61 448 PHE A C 1
ATOM 3649 O O . PHE A 1 448 ? 1.392 22.553 -10.714 1.00 31.61 448 PHE A O 1
#

Organism: Oikopleura dioica (NCBI:txid34765)

Sequence (448 aa):
MLEFSILAILATCIAGMIQVATSKREKLPVWERENGKNEIEKWLEGFLAKLKRTSTRTEKCRLILAVERMQFENDNYATWWKHVRFGEENVEIIDTGKNVAKKNLQKIKINEFQKQLLKSNAALKNQLIGHFEIMEEKGEWKIPAELKTKVISEGGEALVFSEKFGIFETAVRIQIFDPFLFTDDFGLDLLTWKINFEKDYEKAVNKDKSEKGNQIPKHENIIKNFVNIELFHKKDLKKEDCIGWITIMEKADKDLRTILKEEKIGIEKRKKIAGGINDGFVYLEEIGIGHFDRKLENILLVDDIPKIIDFGLICEQTGRSGYHEMGYARKGSKFRNIPALSSATPGFAIQEQFTNGDGYKVINIWYFLFCDWKTSWNLLYKPIDEKEKKEVDKIVQKCNATSIHNFKEPKQSLIISEITSIISIPSSSSHFCLDDPNLTKSVKIFKF

Mean predicted aligned error: 7.96 Å

InterPro domains:
  IPR000719 Protein kinase domain [PF00069] (246-322)
  IPR000719 Protein kinase domain [PS50011] (146-448)
  IPR011009 Protein kinase-like domain superfamily [SSF56112] (245-324)

Solvent-accessible surface area (backbone atoms only — not comparable to full-atom values): 24678 Å² total; per-residue (Å²): 114,72,66,61,54,51,51,52,52,50,52,51,52,50,52,50,50,50,52,53,51,50,58,56,53,54,72,43,51,43,84,76,41,94,62,18,65,63,55,49,51,57,48,44,59,64,50,57,73,56,52,36,32,50,61,67,62,50,67,69,35,50,52,52,46,54,56,54,46,39,74,54,100,47,36,67,49,47,57,53,51,42,32,36,29,33,56,93,62,34,31,38,38,23,29,79,62,99,83,58,94,57,42,69,71,49,74,44,75,56,51,60,68,53,51,50,46,40,68,78,39,58,79,56,48,70,33,82,43,53,59,87,69,54,64,82,79,77,32,49,76,53,70,46,77,90,51,53,85,29,54,73,46,84,54,84,52,36,41,28,29,57,46,72,44,76,84,44,71,26,27,38,37,39,37,51,64,37,69,56,65,35,20,92,92,39,53,74,88,49,47,40,75,47,83,38,52,44,87,80,39,44,66,53,56,54,48,91,52,90,78,62,51,56,24,27,92,72,52,88,21,38,58,52,49,52,30,13,33,40,30,25,49,54,78,43,83,82,65,79,63,70,39,27,40,39,34,38,24,69,53,57,84,47,35,43,45,64,53,45,68,66,64,79,71,56,55,70,62,37,40,56,37,48,50,33,47,50,52,32,52,52,51,34,48,46,44,27,36,45,79,50,58,62,42,46,76,31,26,31,30,46,96,84,39,29,18,44,51,75,39,88,46,40,30,46,74,64,81,37,56,28,27,45,53,48,64,58,33,67,65,21,16,30,28,50,22,65,68,32,38,41,49,32,21,71,62,29,32,39,36,39,42,80,43,92,56,81,92,44,75,52,70,50,56,56,43,51,56,43,23,39,61,64,35,25,42,38,74,75,69,50,91,72,53,77,68,56,45,57,55,50,53,54,52,34,48,73,24,46,35,66,52,67,82,49,62,84,44,98,57,49,72,61,46,55,68,52,41,75,46,64,41,71,65,81,77,66,97,65,94,75,81,71,91,51,66,70,40,72,37,74,40,79,55,82,83,125

Nearest PDB structures (foldseek):
  6yky-assembly4_D  TM=6.348E-01  e=4.632E-05  Homo sapiens
  6yky-assembly2_B  TM=6.663E-01  e=1.755E-04  Homo sapiens
  6yll-assembly1_A  TM=4.100E-01  e=4.126E-05  Homo sapiens
  6ylc-assembly4_D  TM=4.135E-01  e=4.372E-05  Homo sapiens
  7aqb-assembly1_A  TM=4.132E-01  e=9.281E-05  Homo sapiens